Protein AF-A0A935UMM4-F1 (afdb_monomer_lite)

Sequence (544 aa):
MARFPHDPVDPAAQAVLDNVRIVLSHTTEPRNVGATARAIKTMGLSRLVLISPHDPYGERARALAHGAEDVLEGAQVVLDHRAAVRDCLVVAGTTARPRELRKGALMAPHELASLLIEHAAEGPVALMFGTERTGLTNDEVYACRYVCSIDTAPEQPSLNLSQAVMVMSYELRRAWRAACAAPRREPSRRPEMRVNHPHRSTKLPTQDELDVMYEHLGAAMAAVGLEPPEREKFLTLHAPPAHARGDRELGAADLPPVREQGPARDGRRALPERRTMSLRRLALLAVLAGAVALTVFALLRDRGPAGPAAGRPATAAGDTASTPAGVAGAHILIAHRDGRPALPGVTRTREEAQELAVRLATEILDNRASFAELARRYSDDARTAALGGEFGLVRPGQLPLPLEMGLTQLEVGDIHPCVESPAGFHVLMRVPVRRAVARHVMITWKGAGGDFGTISRSREQARALADEIAAKARVPGADFCELAARFSDDEQSRFGCGLIGLVRPGDLEASFEDALFSLPPGGISGVVETKYGFHIVKRDPEQP

Structure (mmCIF, N/CA/C/O backbone):
data_AF-A0A935UMM4-F1
#
_entry.id   AF-A0A935UMM4-F1
#
loop_
_atom_site.group_PDB
_atom_site.id
_atom_site.type_symbol
_atom_site.label_atom_id
_atom_site.label_alt_id
_atom_site.label_comp_id
_atom_site.label_asym_id
_atom_site.label_entity_id
_atom_site.label_seq_id
_atom_site.pdbx_PDB_ins_code
_atom_site.Cartn_x
_atom_site.Cartn_y
_atom_site.Cartn_z
_atom_site.occupancy
_atom_site.B_iso_or_equiv
_atom_site.auth_seq_id
_atom_site.auth_comp_id
_atom_site.auth_asym_id
_atom_site.auth_atom_id
_atom_site.pdbx_PDB_model_num
ATOM 1 N N . MET A 1 1 ? 37.080 -7.717 -10.962 1.00 41.00 1 MET A N 1
ATOM 2 C CA . MET A 1 1 ? 37.050 -7.526 -9.494 1.00 41.00 1 MET A CA 1
ATOM 3 C C . MET A 1 1 ? 37.374 -8.855 -8.835 1.00 41.00 1 MET A C 1
ATOM 5 O O . MET A 1 1 ? 36.752 -9.848 -9.193 1.00 41.00 1 MET A O 1
ATOM 9 N N . ALA A 1 2 ? 38.382 -8.891 -7.962 1.00 33.12 2 ALA A N 1
ATOM 10 C CA . ALA A 1 2 ? 38.817 -10.109 -7.282 1.00 33.12 2 ALA A CA 1
ATOM 11 C C . ALA A 1 2 ? 37.729 -10.607 -6.315 1.00 33.12 2 ALA A C 1
ATOM 13 O O . ALA A 1 2 ? 37.226 -9.830 -5.504 1.00 33.12 2 ALA A O 1
ATOM 14 N N . ARG A 1 3 ? 37.354 -11.889 -6.415 1.00 35.28 3 ARG A N 1
ATOM 15 C CA . ARG A 1 3 ? 36.521 -12.561 -5.411 1.00 35.28 3 ARG A CA 1
ATOM 16 C C . ARG A 1 3 ? 37.419 -12.882 -4.220 1.00 35.28 3 ARG A C 1
ATOM 18 O O . ARG A 1 3 ? 38.262 -13.769 -4.320 1.00 35.28 3 ARG A O 1
ATOM 25 N N . PHE A 1 4 ? 37.276 -12.141 -3.128 1.00 38.19 4 PHE A N 1
ATOM 26 C CA . PHE A 1 4 ? 37.861 -12.554 -1.856 1.00 38.19 4 PHE A CA 1
ATOM 27 C C . PHE A 1 4 ? 37.054 -13.744 -1.315 1.00 38.19 4 PHE A C 1
ATOM 29 O O . PHE A 1 4 ? 35.828 -13.737 -1.451 1.00 38.19 4 PHE A O 1
ATOM 36 N N . PRO A 1 5 ? 37.700 -14.774 -0.744 1.00 40.53 5 PRO A N 1
ATOM 37 C CA . PRO A 1 5 ? 36.982 -15.856 -0.085 1.00 40.53 5 PRO A CA 1
ATOM 38 C C . PRO A 1 5 ? 36.147 -15.263 1.056 1.00 40.53 5 PRO A C 1
ATOM 40 O O . PRO A 1 5 ? 36.667 -14.556 1.918 1.00 40.53 5 PRO A O 1
ATOM 43 N N . HIS A 1 6 ? 34.837 -15.490 1.011 1.00 53.12 6 HIS A N 1
ATOM 44 C CA . HIS A 1 6 ? 33.949 -15.150 2.112 1.00 53.12 6 HIS A CA 1
ATOM 45 C C . HIS A 1 6 ? 33.999 -16.298 3.117 1.00 53.12 6 HIS A C 1
ATOM 47 O O . HIS A 1 6 ? 33.631 -17.421 2.774 1.00 53.12 6 HIS A O 1
ATOM 53 N N . ASP A 1 7 ? 34.449 -16.018 4.339 1.00 52.53 7 ASP A N 1
ATOM 54 C CA . ASP A 1 7 ? 34.238 -16.932 5.458 1.00 52.53 7 ASP A CA 1
ATOM 55 C C . ASP A 1 7 ? 32.729 -17.185 5.626 1.00 52.53 7 ASP A C 1
ATOM 57 O O . ASP A 1 7 ? 31.928 -16.262 5.408 1.00 52.53 7 ASP A O 1
ATOM 61 N N . PRO A 1 8 ? 32.310 -18.411 5.985 1.00 57.41 8 PRO A N 1
ATOM 62 C CA . PRO A 1 8 ? 30.906 -18.702 6.232 1.00 57.41 8 PRO A CA 1
ATOM 63 C C . PRO A 1 8 ? 30.389 -17.791 7.350 1.00 57.41 8 PRO A C 1
ATOM 65 O O . PRO A 1 8 ? 30.895 -17.799 8.472 1.00 57.41 8 PRO A O 1
ATOM 68 N N . VAL A 1 9 ? 29.394 -16.968 7.020 1.00 64.38 9 VAL A N 1
ATOM 69 C CA . VAL A 1 9 ? 28.747 -16.061 7.971 1.00 64.38 9 VAL A CA 1
ATOM 70 C C . VAL A 1 9 ? 27.887 -16.888 8.926 1.00 64.38 9 VAL A C 1
ATOM 72 O O . VAL A 1 9 ? 27.120 -17.739 8.479 1.00 64.38 9 VAL A O 1
ATOM 75 N N . ASP A 1 10 ? 28.000 -16.628 10.232 1.00 76.38 10 ASP A N 1
ATOM 76 C CA . ASP A 1 10 ? 27.112 -17.197 11.254 1.00 76.38 10 ASP A CA 1
ATOM 77 C C . ASP A 1 10 ? 25.638 -16.922 10.875 1.00 76.38 10 ASP A C 1
ATOM 79 O O . ASP A 1 10 ? 25.267 -15.750 10.731 1.00 76.38 10 ASP A O 1
ATOM 83 N N . PRO A 1 11 ? 24.782 -17.952 10.721 1.00 76.38 11 PRO A N 1
ATOM 84 C CA . PRO A 1 11 ? 23.369 -17.774 10.390 1.00 76.38 11 PRO A CA 1
ATOM 85 C C . PRO A 1 11 ? 22.631 -16.813 11.331 1.00 76.38 11 PRO A C 1
ATOM 87 O O . PRO A 1 11 ? 21.775 -16.053 10.882 1.00 76.38 11 PRO A O 1
ATOM 90 N N . ALA A 1 12 ? 22.989 -16.787 12.621 1.00 75.44 12 ALA A N 1
ATOM 91 C CA . ALA A 1 12 ? 22.393 -15.862 13.584 1.00 75.44 12 ALA A CA 1
ATOM 92 C C . ALA A 1 12 ? 22.821 -14.407 13.334 1.00 75.44 12 ALA A C 1
ATOM 94 O O . ALA A 1 12 ? 22.035 -13.485 13.536 1.00 75.44 12 ALA A O 1
ATOM 95 N N . ALA A 1 13 ? 24.050 -14.192 12.857 1.00 79.94 13 ALA A N 1
ATOM 96 C CA . ALA A 1 13 ? 24.509 -12.871 12.448 1.00 79.94 13 ALA A CA 1
ATOM 97 C C . ALA A 1 13 ? 23.817 -12.425 11.153 1.00 79.94 13 ALA A C 1
ATOM 99 O O . ALA A 1 13 ? 23.404 -11.272 11.053 1.00 79.94 13 ALA A O 1
ATOM 100 N N . GLN A 1 14 ? 23.644 -13.324 10.180 1.00 86.50 14 GLN A N 1
ATOM 101 C CA . GLN A 1 14 ? 22.957 -13.011 8.923 1.00 86.50 14 GLN A CA 1
ATOM 102 C C . GLN A 1 14 ? 21.474 -12.659 9.138 1.00 86.50 14 GLN A C 1
ATOM 104 O O . GLN A 1 14 ? 20.981 -11.739 8.487 1.00 86.50 14 GLN A O 1
ATOM 109 N N . ALA A 1 15 ? 20.809 -13.284 10.118 1.00 88.38 15 ALA A N 1
ATOM 110 C CA . ALA A 1 15 ? 19.420 -12.980 10.476 1.00 88.38 15 ALA A CA 1
ATOM 111 C C . ALA A 1 15 ? 19.181 -11.492 10.812 1.00 88.38 15 ALA A C 1
ATOM 113 O O . ALA A 1 15 ? 18.094 -10.973 10.573 1.00 88.38 15 ALA A O 1
ATOM 114 N N . VAL A 1 16 ? 20.203 -10.780 11.309 1.00 93.88 16 VAL A N 1
ATOM 115 C CA . VAL A 1 16 ? 20.127 -9.328 11.551 1.00 93.88 16 VAL A CA 1
ATOM 116 C C . VAL A 1 16 ? 19.966 -8.559 10.237 1.00 93.88 16 VAL A C 1
ATOM 118 O O . VAL A 1 16 ? 19.141 -7.657 10.153 1.00 93.88 16 VAL A O 1
ATOM 121 N N . LEU A 1 17 ? 20.714 -8.915 9.188 1.00 94.69 17 LEU A N 1
ATOM 122 C CA . LEU A 1 17 ? 20.570 -8.280 7.873 1.00 94.69 17 LEU A CA 1
ATOM 123 C C . LEU A 1 17 ? 19.249 -8.662 7.197 1.00 94.69 17 LEU A C 1
ATOM 125 O O . LEU A 1 17 ? 18.670 -7.834 6.498 1.00 94.69 17 LEU A O 1
ATOM 129 N N . ASP A 1 18 ? 18.738 -9.870 7.442 1.00 94.62 18 ASP A N 1
ATOM 130 C CA . ASP A 1 18 ? 17.443 -10.316 6.909 1.00 94.62 18 ASP A CA 1
ATOM 131 C C . ASP A 1 18 ? 16.246 -9.575 7.531 1.00 94.62 18 ASP A C 1
ATOM 133 O O . ASP A 1 18 ? 15.163 -9.551 6.940 1.00 94.62 18 ASP A O 1
ATOM 137 N N . ASN A 1 19 ? 16.442 -8.931 8.687 1.00 96.81 19 ASN A N 1
ATOM 138 C CA . ASN A 1 19 ? 15.474 -8.025 9.307 1.00 96.81 19 ASN A CA 1
ATOM 139 C C . ASN A 1 19 ? 15.520 -6.600 8.730 1.00 96.81 19 ASN A C 1
ATOM 141 O O . ASN A 1 19 ? 14.634 -5.798 9.030 1.00 96.81 19 ASN A O 1
ATOM 145 N N . VAL A 1 20 ? 16.511 -6.259 7.900 1.00 98.19 20 VAL A N 1
ATOM 146 C CA . VAL A 1 20 ? 16.613 -4.932 7.281 1.00 98.19 20 VAL A CA 1
ATOM 147 C C . VAL A 1 20 ? 15.891 -4.921 5.939 1.00 98.19 20 VAL A C 1
ATOM 149 O O . VAL A 1 20 ? 16.315 -5.549 4.970 1.00 98.19 20 VAL A O 1
ATOM 152 N N . ARG A 1 21 ? 14.807 -4.153 5.872 1.00 98.31 21 ARG A N 1
ATOM 153 C CA . ARG A 1 21 ? 13.970 -3.973 4.687 1.00 98.31 21 ARG A CA 1
ATOM 154 C C . ARG A 1 21 ? 14.369 -2.713 3.926 1.00 98.31 21 ARG A C 1
ATOM 156 O O . ARG A 1 21 ? 14.311 -1.610 4.466 1.00 98.31 21 ARG A O 1
ATOM 163 N N . ILE A 1 22 ? 14.717 -2.870 2.654 1.00 98.62 22 ILE A N 1
ATOM 164 C CA . ILE A 1 22 ? 14.913 -1.751 1.731 1.00 98.62 22 ILE A CA 1
ATOM 165 C C . ILE A 1 22 ? 13.590 -1.484 1.019 1.00 98.62 22 ILE A C 1
ATOM 167 O O . ILE A 1 22 ? 13.048 -2.377 0.370 1.00 98.62 22 ILE A O 1
ATOM 171 N N . VAL A 1 23 ? 13.063 -0.268 1.162 1.00 98.56 23 VAL A N 1
ATOM 172 C CA . VAL A 1 23 ? 11.763 0.129 0.608 1.00 98.56 23 VAL A CA 1
ATOM 173 C C . VAL A 1 23 ? 11.971 1.187 -0.469 1.00 98.56 23 VAL A C 1
ATOM 175 O O . VAL A 1 23 ? 12.531 2.244 -0.183 1.00 98.56 23 VAL A O 1
ATOM 178 N N . LEU A 1 24 ? 11.513 0.931 -1.694 1.00 97.81 24 LEU A N 1
ATOM 179 C CA . LEU A 1 24 ? 11.525 1.919 -2.774 1.00 97.81 24 LEU A CA 1
ATOM 180 C C . LEU A 1 24 ? 10.114 2.425 -3.045 1.00 97.81 24 LEU A C 1
ATOM 182 O O . LEU A 1 24 ? 9.205 1.634 -3.294 1.00 97.81 24 LEU A O 1
ATOM 186 N N . SER A 1 25 ? 9.945 3.741 -3.017 1.00 94.12 25 SER A N 1
ATOM 187 C CA . SER A 1 25 ? 8.666 4.397 -3.235 1.00 94.12 25 SER A CA 1
ATOM 188 C C . SER A 1 25 ? 8.508 4.888 -4.672 1.00 94.12 25 SER A C 1
ATOM 190 O O . SER A 1 25 ? 9.362 5.618 -5.176 1.00 94.12 25 SER A O 1
ATOM 192 N N . HIS A 1 26 ? 7.409 4.472 -5.312 1.00 89.00 26 HIS A N 1
ATOM 193 C CA . HIS A 1 26 ? 6.916 4.915 -6.620 1.00 89.00 26 HIS A CA 1
ATOM 194 C C . HIS A 1 26 ? 8.019 5.010 -7.688 1.00 89.00 26 HIS A C 1
ATOM 196 O O . HIS A 1 26 ? 8.142 6.012 -8.396 1.00 89.00 26 HIS A O 1
ATOM 202 N N . THR A 1 27 ? 8.866 3.979 -7.784 1.00 89.31 27 THR A N 1
ATOM 203 C CA . THR A 1 27 ? 10.003 3.972 -8.715 1.00 89.31 27 THR A CA 1
ATOM 204 C C . THR A 1 27 ? 9.523 4.052 -10.153 1.00 89.31 27 THR A C 1
ATOM 206 O O . THR A 1 27 ? 8.726 3.216 -10.577 1.00 89.31 27 THR A O 1
ATOM 209 N N . THR A 1 28 ? 10.034 5.020 -10.910 1.00 85.06 28 THR A N 1
ATOM 210 C CA . THR A 1 28 ? 9.585 5.262 -12.290 1.00 85.06 28 THR A CA 1
ATOM 211 C C . THR A 1 28 ? 10.461 4.591 -13.340 1.00 85.06 28 THR A C 1
ATOM 213 O O . THR A 1 28 ? 10.011 4.365 -14.459 1.00 85.06 28 THR A O 1
ATOM 216 N N . GLU A 1 29 ? 11.712 4.268 -13.004 1.00 90.75 29 GLU A N 1
ATOM 217 C CA . GLU A 1 29 ? 12.665 3.668 -13.934 1.00 90.75 29 GLU A CA 1
ATOM 218 C C . GLU A 1 29 ? 12.995 2.218 -13.522 1.00 90.75 29 GLU A C 1
ATOM 220 O O . GLU A 1 29 ? 13.734 2.007 -12.553 1.00 90.75 29 GLU A O 1
ATOM 225 N N . PRO A 1 30 ? 12.544 1.201 -14.287 1.00 90.38 30 PRO A N 1
ATOM 226 C CA . PRO A 1 30 ? 12.803 -0.214 -13.999 1.00 90.38 30 PRO A CA 1
ATOM 227 C C . PRO A 1 30 ? 14.284 -0.556 -13.792 1.00 90.38 30 PRO A C 1
ATOM 229 O O . PRO A 1 30 ? 14.632 -1.404 -12.967 1.00 90.38 30 PRO A O 1
ATOM 232 N N . ARG A 1 31 ? 15.198 0.138 -14.489 1.00 93.50 31 ARG A N 1
ATOM 233 C CA . ARG A 1 31 ? 16.651 -0.059 -14.319 1.00 93.50 31 ARG A CA 1
ATOM 234 C C . ARG A 1 31 ? 17.122 0.229 -12.896 1.00 93.50 31 ARG A C 1
ATOM 236 O O . ARG A 1 31 ? 18.041 -0.441 -12.430 1.00 93.50 31 ARG A O 1
ATOM 243 N N . ASN A 1 32 ? 16.501 1.184 -12.202 1.00 95.75 32 ASN A N 1
ATOM 244 C CA . ASN A 1 32 ? 16.842 1.489 -10.814 1.00 95.75 32 ASN A CA 1
ATOM 245 C C . ASN A 1 32 ? 16.389 0.378 -9.866 1.00 95.75 32 ASN A C 1
ATOM 247 O O . ASN A 1 32 ? 17.101 0.106 -8.903 1.00 95.75 32 ASN A O 1
ATOM 251 N N . VAL A 1 33 ? 15.268 -0.293 -10.148 1.00 96.00 33 VAL A N 1
ATOM 252 C CA . VAL A 1 33 ? 14.802 -1.451 -9.366 1.00 96.00 33 VAL A CA 1
ATOM 253 C C . VAL A 1 33 ? 15.799 -2.603 -9.499 1.00 96.00 33 VAL A C 1
ATOM 255 O O . VAL A 1 33 ? 16.293 -3.115 -8.496 1.00 96.00 33 VAL A O 1
ATOM 258 N N . GLY A 1 34 ? 16.190 -2.935 -10.733 1.00 96.50 34 GLY A N 1
ATOM 259 C CA . GLY A 1 34 ? 17.206 -3.955 -11.001 1.00 96.50 34 GLY A CA 1
ATOM 260 C C . GLY A 1 34 ? 18.560 -3.640 -10.361 1.00 96.50 34 GLY A C 1
ATOM 261 O O . GLY A 1 34 ? 19.115 -4.445 -9.616 1.00 96.50 34 GLY A O 1
ATOM 262 N N . ALA A 1 35 ? 19.078 -2.431 -10.590 1.00 97.94 35 ALA A N 1
ATOM 263 C CA . ALA A 1 35 ? 20.340 -1.990 -10.000 1.00 97.94 35 ALA A CA 1
ATOM 264 C C . ALA A 1 35 ? 20.287 -1.953 -8.461 1.00 97.94 35 ALA A C 1
ATOM 266 O O . ALA A 1 35 ? 21.286 -2.251 -7.806 1.00 97.94 35 ALA A O 1
ATOM 267 N N . THR A 1 36 ? 19.122 -1.651 -7.881 1.00 98.31 36 THR A N 1
ATOM 268 C CA . THR A 1 36 ? 18.895 -1.731 -6.433 1.00 98.31 36 THR A CA 1
ATOM 269 C C . THR A 1 36 ? 18.972 -3.168 -5.938 1.00 98.31 36 THR A C 1
ATOM 271 O O . THR A 1 36 ? 19.734 -3.419 -5.009 1.00 98.31 36 THR A O 1
ATOM 274 N N . ALA A 1 37 ? 18.266 -4.115 -6.569 1.00 97.81 37 ALA A N 1
ATOM 275 C CA . ALA A 1 37 ? 18.340 -5.534 -6.205 1.00 97.81 37 ALA A CA 1
ATOM 276 C C . ALA A 1 37 ? 19.799 -6.023 -6.177 1.00 97.81 37 ALA A C 1
ATOM 278 O O . ALA A 1 37 ? 20.249 -6.655 -5.217 1.00 97.81 37 ALA A O 1
ATOM 279 N N . ARG A 1 38 ? 20.583 -5.619 -7.183 1.00 97.75 38 ARG A N 1
ATOM 280 C CA . ARG A 1 38 ? 22.020 -5.894 -7.238 1.00 97.75 38 ARG A CA 1
ATOM 281 C C . ARG A 1 38 ? 22.797 -5.250 -6.090 1.00 97.75 38 ARG A C 1
ATOM 283 O O . ARG A 1 38 ? 23.632 -5.920 -5.479 1.00 97.75 38 ARG A O 1
ATOM 290 N N . ALA A 1 39 ? 22.559 -3.972 -5.803 1.00 97.94 39 ALA A N 1
ATOM 291 C CA . ALA A 1 39 ? 23.239 -3.239 -4.736 1.00 97.94 39 ALA A CA 1
ATOM 292 C C . ALA A 1 39 ? 23.011 -3.892 -3.364 1.00 97.94 39 ALA A C 1
ATOM 294 O O . ALA A 1 39 ? 23.975 -4.172 -2.647 1.00 97.94 39 ALA A O 1
ATOM 295 N N . ILE A 1 40 ? 21.756 -4.208 -3.034 1.00 97.31 40 ILE A N 1
ATOM 296 C CA . ILE A 1 40 ? 21.401 -4.790 -1.734 1.00 97.31 40 ILE A CA 1
ATOM 297 C C . ILE A 1 40 ? 21.990 -6.201 -1.597 1.00 97.31 40 ILE A C 1
ATOM 299 O O . ILE A 1 40 ? 22.650 -6.482 -0.594 1.00 97.31 40 ILE A O 1
ATOM 303 N N . LYS A 1 41 ? 21.920 -7.033 -2.650 1.00 97.00 41 LYS A N 1
ATOM 304 C CA . LYS A 1 41 ? 22.522 -8.375 -2.644 1.00 97.00 41 LYS A CA 1
ATOM 305 C C . LYS A 1 41 ? 24.040 -8.327 -2.497 1.00 97.00 41 LYS A C 1
ATOM 307 O O . LYS A 1 41 ? 24.616 -9.105 -1.740 1.00 97.00 41 LYS A O 1
ATOM 312 N N . THR A 1 42 ? 24.697 -7.380 -3.168 1.00 96.56 42 THR A N 1
ATOM 313 C CA . THR A 1 42 ? 26.155 -7.183 -3.065 1.00 96.56 42 THR A CA 1
ATOM 314 C C . THR A 1 42 ? 26.579 -6.855 -1.628 1.00 96.56 42 THR A C 1
ATOM 316 O O . THR A 1 42 ? 27.666 -7.240 -1.201 1.00 96.56 42 THR A O 1
ATOM 319 N N . MET A 1 43 ? 25.718 -6.180 -0.863 1.00 97.38 43 MET A N 1
ATOM 320 C CA . MET A 1 43 ? 25.951 -5.849 0.545 1.00 97.38 43 MET A CA 1
ATOM 321 C C . MET A 1 43 ? 25.435 -6.921 1.523 1.00 97.38 43 MET A C 1
ATOM 323 O O . MET A 1 43 ? 25.587 -6.759 2.731 1.00 97.38 43 MET A O 1
ATOM 327 N N . GLY A 1 44 ? 24.881 -8.036 1.035 1.00 94.94 44 GLY A N 1
ATOM 328 C CA . GLY A 1 44 ? 24.371 -9.136 1.863 1.00 94.94 44 GLY A CA 1
ATOM 329 C C . GLY A 1 44 ? 22.978 -8.904 2.453 1.00 94.94 44 GLY A C 1
ATOM 330 O O . GLY A 1 44 ? 22.618 -9.581 3.413 1.00 94.94 44 GLY A O 1
ATOM 331 N N . LEU A 1 45 ? 22.223 -7.949 1.905 1.00 96.88 45 LEU A N 1
ATOM 332 C CA . LEU A 1 45 ? 20.809 -7.711 2.199 1.00 96.88 45 LEU A CA 1
ATOM 333 C C . LEU A 1 45 ? 19.937 -8.463 1.184 1.00 96.88 45 LEU A C 1
ATOM 335 O O . LEU A 1 45 ? 20.337 -8.659 0.035 1.00 96.88 45 LEU A O 1
ATOM 339 N N . SER A 1 46 ? 18.733 -8.851 1.598 1.00 95.50 46 SER A N 1
ATOM 340 C CA . SER A 1 46 ? 17.848 -9.722 0.810 1.00 95.50 46 SER A CA 1
ATOM 341 C C . SER A 1 46 ? 16.412 -9.198 0.678 1.00 95.50 46 SER A C 1
ATOM 343 O O . SER A 1 46 ? 15.705 -9.576 -0.254 1.00 95.50 46 SER A O 1
ATOM 345 N N . ARG A 1 47 ? 15.961 -8.316 1.581 1.00 97.00 47 ARG A N 1
ATOM 346 C CA . ARG A 1 47 ? 14.567 -7.853 1.647 1.00 97.00 47 ARG A CA 1
ATOM 347 C C . ARG A 1 47 ? 14.354 -6.551 0.879 1.00 97.00 47 ARG A C 1
ATOM 349 O O . ARG A 1 47 ? 14.683 -5.473 1.373 1.00 97.00 47 ARG A O 1
ATOM 356 N N . LEU A 1 48 ? 13.734 -6.663 -0.293 1.00 98.25 48 LEU A N 1
ATOM 357 C CA . LEU A 1 48 ? 13.278 -5.537 -1.106 1.00 98.25 48 LEU A CA 1
ATOM 358 C C . LEU A 1 48 ? 11.751 -5.422 -1.062 1.00 98.25 48 LEU A C 1
ATOM 360 O O . LEU A 1 48 ? 11.045 -6.410 -1.258 1.00 98.25 48 LEU A O 1
ATOM 364 N N . VAL A 1 49 ? 11.245 -4.213 -0.832 1.00 98.06 49 VAL A N 1
ATOM 365 C CA . VAL A 1 49 ? 9.818 -3.885 -0.913 1.00 98.06 49 VAL A CA 1
ATOM 366 C C . VAL A 1 49 ? 9.629 -2.686 -1.829 1.00 98.06 49 VAL A C 1
ATOM 368 O O . VAL A 1 49 ? 10.379 -1.714 -1.760 1.00 98.06 49 VAL A O 1
ATOM 371 N N . LEU A 1 50 ? 8.631 -2.758 -2.702 1.00 92.50 50 LEU A N 1
ATOM 372 C CA . LEU A 1 50 ? 8.354 -1.757 -3.722 1.00 92.50 50 LEU A CA 1
ATOM 373 C C . LEU A 1 50 ? 6.943 -1.206 -3.512 1.00 92.50 50 LEU A C 1
ATOM 375 O O . LEU A 1 50 ? 5.973 -1.959 -3.574 1.00 92.50 50 LEU A O 1
ATOM 379 N N . ILE A 1 51 ? 6.823 0.097 -3.275 1.00 90.44 51 ILE A N 1
ATOM 380 C CA . ILE A 1 51 ? 5.532 0.782 -3.175 1.00 90.44 51 ILE A CA 1
ATOM 381 C C . ILE A 1 51 ? 5.168 1.279 -4.571 1.00 90.44 51 ILE A C 1
ATOM 383 O O . ILE A 1 51 ? 5.857 2.146 -5.104 1.00 90.44 51 ILE A O 1
ATOM 387 N N . SER A 1 52 ? 4.112 0.720 -5.160 1.00 82.88 52 SER A N 1
ATOM 388 C CA . SER A 1 52 ? 3.559 1.129 -6.461 1.00 82.88 52 SER A CA 1
ATOM 389 C C . SER A 1 52 ? 4.620 1.398 -7.558 1.00 82.88 52 SER A C 1
ATOM 391 O O . SER A 1 52 ? 4.643 2.487 -8.137 1.00 82.88 52 SER A O 1
ATOM 393 N N . PRO A 1 53 ? 5.536 0.447 -7.845 1.00 88.44 53 PRO A N 1
ATOM 394 C CA . PRO A 1 53 ? 6.597 0.630 -8.837 1.00 88.44 53 PRO A CA 1
ATOM 395 C C . PRO A 1 53 ? 6.075 0.578 -10.284 1.00 88.44 53 PRO A C 1
ATOM 397 O O . PRO A 1 53 ? 5.137 -0.157 -10.599 1.00 88.44 53 PRO A O 1
ATOM 400 N N . HIS A 1 54 ? 6.748 1.280 -11.198 1.00 82.62 54 HIS A N 1
ATOM 401 C CA . HIS A 1 54 ? 6.573 1.123 -12.644 1.00 82.62 54 HIS A CA 1
ATOM 402 C C . HIS A 1 54 ? 7.418 -0.044 -13.172 1.00 82.62 54 HIS A C 1
ATOM 404 O O . HIS A 1 54 ? 8.627 -0.071 -12.953 1.00 82.62 54 HIS A O 1
ATOM 410 N N . ASP A 1 55 ? 6.767 -1.005 -13.840 1.00 81.88 55 ASP A N 1
ATOM 411 C CA . ASP A 1 55 ? 7.373 -2.172 -14.512 1.00 81.88 55 ASP A CA 1
ATOM 412 C C . ASP A 1 55 ? 8.589 -2.797 -13.774 1.00 81.88 55 ASP A C 1
ATOM 414 O O . ASP A 1 55 ? 9.677 -2.938 -14.341 1.00 81.88 55 ASP A O 1
ATOM 418 N N . PRO A 1 56 ? 8.452 -3.186 -12.488 1.00 84.25 56 PRO A N 1
ATOM 419 C CA . PRO A 1 56 ? 9.591 -3.625 -11.673 1.00 84.25 56 PRO A CA 1
ATOM 420 C C . PRO A 1 56 ? 10.233 -4.933 -12.157 1.00 84.25 56 PRO A C 1
ATOM 422 O O . PRO A 1 56 ? 11.365 -5.224 -11.784 1.00 84.25 56 PRO A O 1
ATOM 425 N N . TYR A 1 57 ? 9.534 -5.720 -12.983 1.00 85.94 57 TYR A N 1
ATOM 426 C CA . TYR A 1 57 ? 9.973 -7.039 -13.456 1.00 85.94 57 TYR A CA 1
ATOM 427 C C . TYR A 1 57 ? 10.258 -7.093 -14.962 1.00 85.94 57 TYR A C 1
ATOM 429 O O . TYR A 1 57 ? 10.521 -8.180 -15.494 1.00 85.94 57 TYR A O 1
ATOM 437 N N . GLY A 1 58 ? 10.208 -5.948 -15.648 1.00 79.44 58 GLY A N 1
ATOM 438 C CA . GLY A 1 58 ? 10.478 -5.850 -17.077 1.00 79.44 58 GLY A CA 1
ATOM 439 C C . GLY A 1 58 ? 11.921 -6.196 -17.442 1.00 79.44 58 GLY A C 1
ATOM 440 O O . GLY A 1 58 ? 12.818 -6.262 -16.594 1.00 79.44 58 GLY A O 1
ATOM 441 N N . GLU A 1 59 ? 12.178 -6.379 -18.739 1.00 84.31 59 GLU A N 1
ATOM 442 C CA . GLU A 1 59 ? 13.503 -6.757 -19.259 1.00 84.31 59 GLU A CA 1
ATOM 443 C C . GLU A 1 59 ? 14.611 -5.805 -18.793 1.00 84.31 59 GLU A C 1
ATOM 445 O O . GLU A 1 59 ? 15.719 -6.230 -18.468 1.00 84.31 59 GLU A O 1
ATOM 450 N N . ARG A 1 60 ? 14.295 -4.509 -18.693 1.00 89.62 60 ARG A N 1
ATOM 451 C CA . ARG A 1 60 ? 15.230 -3.477 -18.234 1.00 89.62 60 ARG A CA 1
ATOM 452 C C . ARG A 1 60 ? 15.610 -3.628 -16.762 1.00 89.62 60 ARG A C 1
ATOM 454 O O . ARG A 1 60 ? 16.760 -3.369 -16.423 1.00 89.62 60 ARG A O 1
ATOM 461 N N . ALA A 1 61 ? 14.687 -4.041 -15.894 1.00 90.88 61 ALA A N 1
ATOM 462 C CA . ALA A 1 61 ? 15.004 -4.317 -14.495 1.00 90.88 61 ALA A CA 1
ATOM 463 C C . ALA A 1 61 ? 15.863 -5.582 -14.381 1.00 90.88 61 ALA A C 1
ATOM 465 O O . ALA A 1 61 ? 16.941 -5.553 -13.784 1.00 90.88 61 ALA A O 1
ATOM 466 N N . ARG A 1 62 ? 15.447 -6.670 -15.043 1.00 89.50 62 ARG A N 1
ATOM 467 C CA . ARG A 1 62 ? 16.176 -7.950 -15.043 1.00 89.50 62 ARG A CA 1
ATOM 468 C C . ARG A 1 62 ? 17.610 -7.799 -15.559 1.00 89.50 62 ARG A C 1
ATOM 470 O O . ARG A 1 62 ? 18.541 -8.299 -14.935 1.00 89.50 62 ARG A O 1
ATOM 477 N N . ALA A 1 63 ? 17.808 -7.036 -16.637 1.00 91.56 63 ALA A N 1
ATOM 478 C CA . ALA A 1 63 ? 19.131 -6.786 -17.212 1.00 91.56 63 ALA A CA 1
ATOM 479 C C . ALA A 1 63 ? 20.109 -6.117 -16.227 1.00 91.56 63 ALA A C 1
ATOM 481 O O . ALA A 1 63 ? 21.311 -6.379 -16.278 1.00 91.56 63 ALA A O 1
ATOM 482 N N . LEU A 1 64 ? 19.611 -5.258 -15.331 1.00 94.44 64 LEU A N 1
ATOM 483 C CA . LEU A 1 64 ? 20.439 -4.531 -14.362 1.00 94.44 64 LEU A CA 1
ATOM 484 C C . LEU A 1 64 ? 20.615 -5.283 -13.033 1.00 94.44 64 LEU A C 1
ATOM 486 O O . LEU A 1 64 ? 21.603 -5.034 -12.337 1.00 94.44 64 LEU A O 1
ATOM 490 N N . ALA A 1 65 ? 19.709 -6.209 -12.701 1.00 91.44 65 ALA A N 1
ATOM 491 C CA . ALA A 1 65 ? 19.804 -7.041 -11.502 1.00 91.44 65 ALA A CA 1
ATOM 492 C C . ALA A 1 65 ? 21.002 -7.998 -11.536 1.00 91.44 65 ALA A C 1
ATOM 494 O O . ALA A 1 65 ? 21.649 -8.171 -10.508 1.00 91.44 65 ALA A O 1
ATOM 495 N N . HIS A 1 66 ? 21.303 -8.568 -12.709 1.00 87.19 66 HIS A N 1
ATOM 496 C CA . HIS A 1 66 ? 22.422 -9.471 -13.011 1.00 87.19 66 HIS A CA 1
ATOM 497 C C . HIS A 1 66 ? 23.061 -10.169 -11.794 1.00 87.19 66 HIS A C 1
ATOM 499 O O . HIS A 1 66 ? 24.004 -9.654 -11.177 1.00 87.19 66 HIS A O 1
ATOM 505 N N . GLY A 1 67 ? 22.572 -11.368 -11.482 1.00 87.69 67 GLY A N 1
ATOM 506 C CA . GLY A 1 67 ? 23.001 -12.167 -10.332 1.00 87.69 67 GLY A CA 1
ATOM 507 C C . GLY A 1 67 ? 22.226 -11.871 -9.044 1.00 87.69 67 GLY A C 1
ATOM 508 O O . GLY A 1 67 ? 22.530 -12.478 -8.014 1.00 87.69 67 GLY A O 1
ATOM 509 N N . ALA A 1 68 ? 21.247 -10.964 -9.091 1.00 94.56 68 ALA A N 1
ATOM 510 C CA . ALA A 1 68 ? 20.313 -10.635 -8.012 1.00 94.56 68 ALA A CA 1
ATOM 511 C C . ALA A 1 68 ? 18.838 -10.813 -8.419 1.00 94.56 68 ALA A C 1
ATOM 513 O O . ALA A 1 68 ? 17.958 -10.125 -7.902 1.00 94.56 68 ALA A O 1
ATOM 514 N N . GLU A 1 69 ? 18.565 -11.713 -9.367 1.00 90.06 69 GLU A N 1
ATOM 515 C CA . GLU A 1 69 ? 17.215 -12.036 -9.840 1.00 90.06 69 GLU A CA 1
ATOM 516 C C . GLU A 1 69 ? 16.337 -12.602 -8.719 1.00 90.06 69 GLU A C 1
ATOM 518 O O . GLU A 1 69 ? 15.171 -12.255 -8.642 1.00 90.06 69 GLU A O 1
ATOM 523 N N . ASP A 1 70 ? 16.904 -13.379 -7.798 1.00 89.88 70 ASP A N 1
ATOM 524 C CA . ASP A 1 70 ? 16.235 -13.877 -6.589 1.00 89.88 70 ASP A CA 1
ATOM 525 C C . ASP A 1 70 ? 15.702 -12.754 -5.688 1.00 89.88 70 ASP A C 1
ATOM 527 O O . ASP A 1 70 ? 14.590 -12.837 -5.174 1.00 89.88 70 ASP A O 1
ATOM 531 N N . VAL A 1 71 ? 16.482 -11.686 -5.515 1.00 94.19 71 VAL A N 1
ATOM 532 C CA . VAL A 1 71 ? 16.076 -10.510 -4.737 1.00 94.19 71 VAL A CA 1
ATOM 533 C C . VAL A 1 71 ? 15.040 -9.687 -5.494 1.00 94.19 71 VAL A C 1
ATOM 535 O O . VAL A 1 71 ? 14.100 -9.179 -4.886 1.00 94.19 71 VAL A O 1
ATOM 538 N N . LEU A 1 72 ? 15.206 -9.550 -6.812 1.00 91.12 72 LEU A N 1
ATOM 539 C CA . LEU A 1 72 ? 14.246 -8.846 -7.653 1.00 91.12 72 LEU A CA 1
ATOM 540 C C . LEU A 1 72 ? 12.897 -9.573 -7.659 1.00 91.12 72 LEU A C 1
ATOM 542 O O . LEU A 1 72 ? 11.890 -8.966 -7.331 1.00 91.12 72 LEU A O 1
ATOM 546 N N . GLU A 1 73 ? 12.876 -10.862 -7.991 1.00 87.69 73 GLU A N 1
ATOM 547 C CA . GLU A 1 73 ? 11.669 -11.692 -8.090 1.00 87.69 73 GLU A CA 1
ATOM 548 C C . GLU A 1 73 ? 11.032 -11.956 -6.718 1.00 87.69 73 GLU A C 1
ATOM 550 O O . GLU A 1 73 ? 9.812 -12.055 -6.620 1.00 87.69 73 GLU A O 1
ATOM 555 N N . GLY A 1 74 ? 11.834 -11.993 -5.650 1.00 86.81 74 GLY A N 1
ATOM 556 C CA . GLY A 1 74 ? 11.359 -12.054 -4.268 1.00 86.81 74 GLY A CA 1
ATOM 557 C C . GLY A 1 74 ? 10.903 -10.711 -3.687 1.00 86.81 74 GLY A C 1
ATOM 558 O O . GLY A 1 74 ? 10.469 -10.674 -2.532 1.00 86.81 74 GLY A O 1
ATOM 559 N N . ALA A 1 75 ? 11.011 -9.606 -4.436 1.00 91.62 75 ALA A N 1
ATOM 560 C CA . ALA A 1 75 ? 10.609 -8.291 -3.954 1.00 91.62 75 ALA A CA 1
ATOM 561 C C . ALA A 1 75 ? 9.093 -8.228 -3.736 1.00 91.62 75 ALA A C 1
ATOM 563 O O . ALA A 1 75 ? 8.308 -8.541 -4.632 1.00 91.62 75 ALA A O 1
ATOM 564 N N . GLN A 1 76 ? 8.675 -7.765 -2.558 1.00 90.75 76 GLN A N 1
ATOM 565 C CA . GLN A 1 76 ? 7.259 -7.607 -2.245 1.00 90.75 76 GLN A CA 1
ATOM 566 C C . GLN A 1 76 ? 6.742 -6.289 -2.824 1.00 90.75 76 GLN A C 1
ATOM 568 O O . GLN A 1 76 ? 7.232 -5.217 -2.470 1.00 90.75 76 GLN A O 1
ATOM 573 N N . VAL A 1 77 ? 5.717 -6.356 -3.670 1.00 86.69 77 VAL A N 1
ATOM 574 C CA . VAL A 1 77 ? 5.036 -5.163 -4.186 1.00 86.69 77 VAL A CA 1
ATOM 575 C C . VAL A 1 77 ? 3.836 -4.842 -3.303 1.00 86.69 77 VAL A C 1
ATOM 577 O O . VAL A 1 77 ? 2.988 -5.696 -3.049 1.00 86.69 77 VAL A O 1
ATOM 580 N N . VAL A 1 78 ? 3.767 -3.604 -2.826 1.00 76.88 78 VAL A N 1
ATOM 581 C CA . VAL A 1 78 ? 2.682 -3.088 -1.987 1.00 76.88 78 VAL A CA 1
ATOM 582 C C . VAL A 1 78 ? 2.164 -1.767 -2.544 1.00 76.88 78 VAL A C 1
ATOM 584 O O . VAL A 1 78 ? 2.794 -1.142 -3.393 1.00 76.88 78 VAL A O 1
ATOM 587 N N . LEU A 1 79 ? 0.990 -1.345 -2.081 1.00 70.44 79 LEU A N 1
ATOM 588 C CA . LEU A 1 79 ? 0.320 -0.154 -2.609 1.00 70.44 79 LEU A CA 1
ATOM 589 C C . LEU A 1 79 ? 0.759 1.134 -1.915 1.00 70.44 79 LEU A C 1
ATOM 591 O O . LEU A 1 79 ? 0.859 2.174 -2.559 1.00 70.44 79 LEU A O 1
ATOM 595 N N . ASP A 1 80 ? 1.016 1.066 -0.609 1.00 74.94 80 ASP A N 1
ATOM 596 C CA . ASP A 1 80 ? 1.295 2.232 0.221 1.00 74.94 80 ASP A CA 1
ATOM 597 C C . ASP A 1 80 ? 2.408 1.965 1.243 1.00 74.94 80 ASP A C 1
ATOM 599 O O . ASP A 1 80 ? 2.826 0.827 1.493 1.00 74.94 80 ASP A O 1
ATOM 603 N N . HIS A 1 81 ? 2.891 3.051 1.846 1.00 84.50 81 HIS A N 1
ATOM 604 C CA . HIS A 1 81 ? 3.949 2.999 2.844 1.00 84.50 81 HIS A CA 1
ATOM 605 C C . HIS A 1 81 ? 3.528 2.258 4.114 1.00 84.50 81 HIS A C 1
ATOM 607 O O . HIS A 1 81 ? 4.367 1.578 4.695 1.00 84.50 81 HIS A O 1
ATOM 613 N N . ARG A 1 82 ? 2.250 2.314 4.527 1.00 83.69 82 ARG A N 1
ATOM 614 C CA . ARG A 1 82 ? 1.771 1.616 5.733 1.00 83.69 82 ARG A CA 1
ATOM 615 C C . ARG A 1 82 ? 1.930 0.106 5.573 1.00 83.69 82 ARG A C 1
ATOM 617 O O . ARG A 1 82 ? 2.492 -0.547 6.448 1.00 83.69 82 ARG A O 1
ATOM 624 N N . ALA A 1 83 ? 1.519 -0.447 4.434 1.00 79.81 83 ALA A N 1
ATOM 625 C CA . ALA A 1 83 ? 1.718 -1.856 4.112 1.00 79.81 83 ALA A CA 1
ATOM 626 C C . ALA A 1 83 ? 3.207 -2.232 4.039 1.00 79.81 83 ALA A C 1
ATOM 628 O O . ALA A 1 83 ? 3.574 -3.333 4.450 1.00 79.81 83 ALA A O 1
ATOM 629 N N . ALA A 1 84 ? 4.062 -1.319 3.564 1.00 90.06 84 ALA A N 1
ATOM 630 C CA . ALA A 1 84 ? 5.498 -1.555 3.438 1.00 90.06 84 ALA A CA 1
ATOM 631 C C . ALA A 1 84 ? 6.235 -1.666 4.780 1.00 90.06 84 ALA A C 1
ATOM 633 O O . ALA A 1 84 ? 7.293 -2.296 4.825 1.00 90.06 84 ALA A O 1
ATOM 634 N N . VAL A 1 85 ? 5.729 -1.048 5.857 1.00 94.50 85 VAL A N 1
ATOM 635 C CA . VAL A 1 85 ? 6.496 -0.878 7.108 1.00 94.50 85 VAL A CA 1
ATOM 636 C C . VAL A 1 85 ? 5.749 -1.237 8.398 1.00 94.50 85 VAL A C 1
ATOM 638 O O . VAL A 1 85 ? 6.331 -1.101 9.469 1.00 94.50 85 VAL A O 1
ATOM 641 N N . ARG A 1 86 ? 4.490 -1.696 8.334 1.00 90.44 86 ARG A N 1
ATOM 642 C CA . ARG A 1 86 ? 3.627 -1.930 9.516 1.00 90.44 86 ARG A CA 1
ATOM 643 C C . ARG A 1 86 ? 4.280 -2.729 10.653 1.00 90.44 86 ARG A C 1
ATOM 645 O O . ARG A 1 86 ? 4.103 -2.406 11.818 1.00 90.44 86 ARG A O 1
ATOM 652 N N . ASP A 1 87 ? 5.048 -3.760 10.323 1.00 92.25 87 ASP A N 1
ATOM 653 C CA . ASP A 1 87 ? 5.684 -4.681 11.270 1.00 92.25 87 ASP A CA 1
ATOM 654 C C . ASP A 1 87 ? 7.091 -4.235 11.697 1.00 92.25 87 ASP A C 1
ATOM 656 O O . ASP A 1 87 ? 7.734 -4.900 12.510 1.00 92.25 87 ASP A O 1
ATOM 660 N N . CYS A 1 88 ? 7.587 -3.119 11.157 1.00 94.56 88 CYS A N 1
ATOM 661 C CA . CYS A 1 88 ? 8.909 -2.605 11.477 1.00 94.56 88 CYS A CA 1
ATOM 662 C C . CYS A 1 88 ? 8.920 -1.886 12.830 1.00 94.56 88 CYS A C 1
ATOM 664 O O . CYS A 1 88 ? 8.034 -1.094 13.137 1.00 94.56 88 CYS A O 1
ATOM 666 N N . LEU A 1 89 ? 9.972 -2.126 13.612 1.00 92.44 89 LEU A N 1
ATOM 667 C CA . LEU A 1 89 ? 10.254 -1.451 14.883 1.00 92.44 89 LEU A CA 1
ATOM 668 C C . LEU A 1 89 ? 10.768 -0.024 14.667 1.00 92.44 89 LEU A C 1
ATOM 670 O O . LEU A 1 89 ? 10.524 0.875 15.470 1.00 92.44 89 LEU A O 1
ATOM 674 N N . VAL A 1 90 ? 11.520 0.179 13.582 1.00 91.75 90 VAL A N 1
ATOM 675 C CA . VAL A 1 90 ? 12.060 1.479 13.183 1.00 91.75 90 VAL A CA 1
ATOM 676 C C . VAL A 1 90 ? 11.889 1.645 11.684 1.00 91.75 90 VAL A C 1
ATOM 678 O O . VAL A 1 90 ? 12.288 0.780 10.904 1.00 91.75 90 VAL A O 1
ATOM 681 N N . VAL A 1 91 ? 11.334 2.788 11.293 1.00 93.62 91 VAL A N 1
ATOM 682 C CA . VAL A 1 91 ? 11.232 3.230 9.904 1.00 93.62 91 VAL A CA 1
ATOM 683 C C . VAL A 1 91 ? 12.094 4.470 9.743 1.00 93.62 91 VAL A C 1
ATOM 685 O O . VAL A 1 91 ? 11.953 5.431 10.502 1.00 93.62 91 VAL A O 1
ATOM 688 N N . ALA A 1 92 ? 12.997 4.450 8.774 1.00 93.62 92 ALA A N 1
ATOM 689 C CA . ALA A 1 92 ? 13.840 5.582 8.435 1.00 93.62 92 ALA A CA 1
ATOM 690 C C . ALA A 1 92 ? 13.733 5.921 6.951 1.00 93.62 92 ALA A C 1
ATOM 692 O O . ALA A 1 92 ? 13.471 5.044 6.133 1.00 93.62 92 ALA A O 1
ATOM 693 N N . GLY A 1 93 ? 13.958 7.185 6.602 1.00 92.69 93 GLY A N 1
ATOM 694 C CA . GLY A 1 93 ? 13.865 7.673 5.227 1.00 92.69 93 GLY A CA 1
ATOM 695 C C . GLY A 1 93 ? 15.125 8.400 4.776 1.00 92.69 93 GLY A C 1
ATOM 696 O O . GLY A 1 93 ? 15.859 8.961 5.589 1.00 92.69 93 GLY A O 1
ATOM 697 N N . THR A 1 94 ? 15.369 8.433 3.470 1.00 90.69 94 THR A N 1
ATOM 698 C CA . THR A 1 94 ? 16.424 9.269 2.876 1.00 90.69 94 THR A CA 1
ATOM 699 C C . THR A 1 94 ? 15.841 10.526 2.235 1.00 90.69 94 THR A C 1
ATOM 701 O O . THR A 1 94 ? 14.832 10.444 1.536 1.00 90.69 94 THR A O 1
ATOM 704 N N . THR A 1 95 ? 16.500 11.674 2.395 1.00 83.12 95 THR A N 1
ATOM 705 C CA . THR A 1 95 ? 16.130 12.922 1.709 1.00 83.12 95 THR A CA 1
ATOM 706 C C . THR A 1 95 ? 17.357 13.682 1.218 1.00 83.12 95 THR A C 1
ATOM 708 O O . THR A 1 95 ? 18.385 13.710 1.886 1.00 83.12 95 THR A O 1
ATOM 711 N N . ALA A 1 96 ? 17.225 14.357 0.075 1.00 71.44 96 ALA A N 1
ATOM 712 C CA . ALA A 1 96 ? 18.187 15.358 -0.396 1.00 71.44 96 ALA A CA 1
ATOM 713 C C . ALA A 1 96 ? 17.807 16.792 0.036 1.00 71.44 96 ALA A C 1
ATOM 715 O O . ALA A 1 96 ? 18.519 17.748 -0.268 1.00 71.44 96 ALA A O 1
ATOM 716 N N . ARG A 1 97 ? 16.665 16.976 0.724 1.00 67.31 97 ARG A N 1
ATOM 717 C CA . ARG A 1 97 ? 16.119 18.288 1.121 1.00 67.31 97 ARG A CA 1
ATOM 718 C C . ARG A 1 97 ? 16.048 18.429 2.645 1.00 67.31 97 ARG A C 1
ATOM 720 O O . ARG A 1 97 ? 14.964 18.407 3.223 1.00 67.31 97 ARG A O 1
ATOM 727 N N . PRO A 1 98 ? 17.185 18.636 3.329 1.00 61.28 98 PRO A N 1
ATOM 728 C CA . PRO A 1 98 ? 17.212 18.717 4.789 1.00 61.28 98 PRO A CA 1
ATOM 729 C C . PRO A 1 98 ? 16.522 19.970 5.357 1.00 61.28 98 PRO A C 1
ATOM 731 O O . PRO A 1 98 ? 16.210 20.022 6.542 1.00 61.28 98 PRO A O 1
ATOM 734 N N . ARG A 1 99 ? 16.301 20.999 4.526 1.00 52.38 99 ARG A N 1
ATOM 735 C CA . ARG A 1 99 ? 15.848 22.337 4.950 1.00 52.38 99 ARG A CA 1
ATOM 736 C C . ARG A 1 99 ? 14.359 22.420 5.301 1.00 52.38 99 ARG A C 1
ATOM 738 O O . ARG A 1 99 ? 13.970 23.358 5.986 1.00 52.38 99 ARG A O 1
ATOM 745 N N . GLU A 1 100 ? 13.552 21.466 4.842 1.00 54.91 100 GLU A N 1
ATOM 746 C CA . GLU A 1 100 ? 12.102 21.412 5.096 1.00 54.91 100 GLU A CA 1
ATOM 747 C C . GLU A 1 100 ? 11.765 20.646 6.394 1.00 54.91 100 GLU A C 1
ATOM 749 O O . GLU A 1 100 ? 10.618 20.629 6.832 1.00 54.91 100 GLU A O 1
ATOM 754 N N . LEU A 1 101 ? 12.769 20.053 7.053 1.00 56.75 101 LEU A N 1
ATOM 755 C CA . LEU A 1 101 ? 12.609 19.252 8.267 1.00 56.75 101 LEU A CA 1
ATOM 756 C C . LEU A 1 101 ? 12.920 20.062 9.536 1.00 56.75 101 LEU A C 1
ATOM 758 O O . LEU A 1 101 ? 13.769 20.957 9.546 1.00 56.75 101 LEU A O 1
ATOM 762 N N . ARG A 1 102 ? 12.251 19.733 10.652 1.00 52.84 102 ARG A N 1
ATOM 763 C CA . ARG A 1 102 ? 12.536 20.340 11.966 1.00 52.84 102 ARG A CA 1
ATOM 764 C C . ARG A 1 102 ? 13.996 20.100 12.378 1.00 52.84 102 ARG A C 1
ATOM 766 O O . ARG A 1 102 ? 14.555 19.028 12.146 1.00 52.84 102 ARG A O 1
ATOM 773 N N . LYS A 1 103 ? 14.607 21.092 13.041 1.00 42.09 103 LYS A N 1
ATOM 774 C CA . LYS A 1 103 ? 15.974 20.999 13.590 1.00 42.09 103 LYS A CA 1
ATOM 775 C C . LYS A 1 103 ? 16.098 19.772 14.509 1.00 42.09 103 LYS A C 1
ATOM 777 O O . LYS A 1 103 ? 15.447 19.736 15.547 1.00 42.09 103 LYS A O 1
ATOM 782 N N . GLY A 1 104 ? 16.955 18.816 14.139 1.00 51.62 104 GLY A N 1
ATOM 783 C CA . GLY A 1 104 ? 17.297 17.632 14.945 1.00 51.62 104 GLY A CA 1
ATOM 784 C C . GLY A 1 104 ? 16.851 16.277 14.379 1.00 51.62 104 GLY A C 1
ATOM 785 O O . GLY A 1 104 ? 17.199 15.258 14.962 1.00 51.62 104 GLY A O 1
ATOM 786 N N . ALA A 1 105 ? 16.098 16.242 13.270 1.00 58.16 105 ALA A N 1
ATOM 787 C CA . ALA A 1 105 ? 15.597 14.994 12.669 1.00 58.16 105 ALA A CA 1
ATOM 788 C C . ALA A 1 105 ? 16.569 14.328 11.672 1.00 58.16 105 ALA A C 1
ATOM 790 O O . ALA A 1 105 ? 16.281 13.240 11.175 1.00 58.16 105 ALA A O 1
ATOM 791 N N . LEU A 1 106 ? 17.690 14.990 11.362 1.00 75.31 106 LEU A N 1
ATOM 792 C CA . LEU A 1 106 ? 18.693 14.529 10.405 1.00 75.31 106 LEU A CA 1
ATOM 793 C C . LEU A 1 106 ? 19.818 13.768 11.094 1.00 75.31 106 LEU A C 1
ATOM 795 O O . LEU A 1 106 ? 20.497 14.321 11.956 1.00 75.31 106 LEU A O 1
ATOM 799 N N . MET A 1 107 ? 20.029 12.532 10.657 1.00 83.31 107 MET A N 1
ATOM 800 C CA . MET A 1 107 ? 21.161 11.696 11.052 1.00 83.31 107 MET A CA 1
ATOM 801 C C . MET A 1 107 ? 22.158 11.564 9.903 1.00 83.31 107 MET A C 1
ATOM 803 O O . MET A 1 107 ? 21.763 11.529 8.731 1.00 83.31 107 MET A O 1
ATOM 807 N N . ALA A 1 108 ? 23.443 11.436 10.232 1.00 89.19 108 ALA A N 1
ATOM 808 C CA . ALA A 1 108 ? 24.434 11.051 9.239 1.00 89.19 108 ALA A CA 1
ATOM 809 C C . ALA A 1 108 ? 24.223 9.578 8.820 1.00 89.19 108 ALA A C 1
ATOM 811 O O . ALA A 1 108 ? 23.786 8.761 9.641 1.00 89.19 108 ALA A O 1
ATOM 812 N N . PRO A 1 109 ? 24.573 9.186 7.577 1.00 93.56 109 PRO A N 1
ATOM 813 C CA . PRO A 1 109 ? 24.366 7.821 7.079 1.00 93.56 109 PRO A CA 1
ATOM 814 C C . PRO A 1 109 ? 24.913 6.715 7.997 1.00 93.56 109 PRO A C 1
ATOM 816 O O . PRO A 1 109 ? 24.246 5.707 8.224 1.00 93.56 109 PRO A O 1
ATOM 819 N N . HIS A 1 110 ? 26.099 6.924 8.574 1.00 93.88 110 HIS A N 1
ATOM 820 C CA . HIS A 1 110 ? 26.757 5.952 9.451 1.00 93.88 110 HIS A CA 1
ATOM 821 C C . HIS A 1 110 ? 26.069 5.799 10.820 1.00 93.88 110 HIS A C 1
ATOM 823 O O . HIS A 1 110 ? 26.031 4.697 11.377 1.00 93.88 110 HIS A O 1
ATOM 829 N N . GLU A 1 111 ? 25.514 6.886 11.362 1.00 92.19 111 GLU A N 1
ATOM 830 C CA . GLU A 1 111 ? 24.768 6.879 12.625 1.00 92.19 111 GLU A CA 1
ATOM 831 C C . GLU A 1 111 ? 23.440 6.149 12.439 1.00 92.19 111 GLU A C 1
ATOM 833 O O . GLU A 1 111 ? 23.093 5.277 13.237 1.00 92.19 111 GLU A O 1
ATOM 838 N N . LEU A 1 112 ? 22.729 6.457 11.346 1.00 93.50 112 LEU A N 1
ATOM 839 C CA . LEU A 1 112 ? 21.467 5.801 11.026 1.00 93.50 112 LEU A CA 1
ATOM 840 C C . LEU A 1 112 ? 21.666 4.302 10.784 1.00 93.50 112 LEU A C 1
ATOM 842 O O . LEU A 1 112 ? 20.908 3.492 11.308 1.00 93.50 112 LEU A O 1
ATOM 846 N N . ALA A 1 113 ? 22.699 3.922 10.029 1.00 96.62 113 ALA A N 1
ATOM 847 C CA . ALA A 1 113 ? 23.006 2.519 9.778 1.00 96.62 113 ALA A CA 1
ATOM 848 C C . ALA A 1 113 ? 23.294 1.749 11.076 1.00 96.62 113 ALA A C 1
ATOM 850 O O . ALA A 1 113 ? 22.784 0.646 11.257 1.00 96.62 113 ALA A O 1
ATOM 851 N N . SER A 1 114 ? 24.058 2.341 11.999 1.00 94.62 114 SER A N 1
ATOM 852 C CA . SER A 1 114 ? 24.349 1.728 13.302 1.00 94.62 114 SER A CA 1
ATOM 853 C C . SER A 1 114 ? 23.077 1.519 14.125 1.00 94.62 114 SER A C 1
ATOM 855 O O . SER A 1 114 ? 22.861 0.428 14.649 1.00 94.62 114 SER A O 1
ATOM 857 N N . LEU A 1 115 ? 22.200 2.528 14.163 1.00 92.81 115 LEU A N 1
ATOM 858 C CA . LEU A 1 115 ? 20.912 2.455 14.852 1.00 92.81 115 LEU A CA 1
ATOM 859 C C . LEU A 1 115 ? 19.996 1.382 14.249 1.00 92.81 115 LEU A C 1
ATOM 861 O O . LEU A 1 115 ? 19.375 0.621 14.990 1.00 92.81 115 LEU A O 1
ATOM 865 N N . LEU A 1 116 ? 19.907 1.302 12.918 1.00 95.44 116 LEU A N 1
ATOM 866 C CA . LEU A 1 116 ? 19.076 0.304 12.243 1.00 95.44 116 LEU A CA 1
ATOM 867 C C . LEU A 1 116 ? 19.577 -1.117 12.509 1.00 95.44 116 LEU A C 1
ATOM 869 O O . LEU A 1 116 ? 18.759 -1.985 12.782 1.00 95.44 116 LEU A O 1
ATOM 873 N N . ILE A 1 117 ? 20.892 -1.355 12.488 1.00 96.44 117 ILE A N 1
ATOM 874 C CA . ILE A 1 117 ? 21.469 -2.673 12.793 1.00 96.44 117 ILE A CA 1
ATOM 875 C C . ILE A 1 117 ? 21.229 -3.083 14.251 1.00 96.44 117 ILE A C 1
ATOM 877 O O . ILE A 1 117 ? 20.942 -4.251 14.506 1.00 96.44 117 ILE A O 1
ATOM 881 N N . GLU A 1 118 ? 21.307 -2.145 15.198 1.00 91.81 118 GLU A N 1
ATOM 882 C CA . GLU A 1 118 ? 20.991 -2.413 16.606 1.00 91.81 118 GLU A CA 1
ATOM 883 C C . GLU A 1 118 ? 19.540 -2.891 16.770 1.00 91.81 118 GLU A C 1
ATOM 885 O O . GLU A 1 118 ? 19.297 -3.936 17.368 1.00 91.81 118 GLU A O 1
ATOM 890 N N . HIS A 1 119 ? 18.579 -2.190 16.161 1.00 91.81 119 HIS A N 1
ATOM 891 C CA . HIS A 1 119 ? 17.162 -2.565 16.237 1.00 91.81 119 HIS A CA 1
ATOM 892 C C . HIS A 1 119 ? 16.832 -3.807 15.397 1.00 91.81 119 HIS A C 1
ATOM 894 O O . HIS A 1 119 ? 15.959 -4.590 15.772 1.00 91.81 119 HIS A O 1
ATOM 900 N N . ALA A 1 120 ? 17.561 -4.035 14.300 1.00 95.00 120 ALA A N 1
ATOM 901 C CA . ALA A 1 120 ? 17.422 -5.226 13.469 1.00 95.00 120 ALA A CA 1
ATOM 902 C C . ALA A 1 120 ? 17.774 -6.523 14.220 1.00 95.00 120 ALA A C 1
ATOM 904 O O . ALA A 1 120 ? 17.347 -7.604 13.815 1.00 95.00 120 ALA A O 1
ATOM 905 N N . ALA A 1 121 ? 18.513 -6.437 15.333 1.00 90.69 121 ALA A N 1
ATOM 906 C CA . ALA A 1 121 ? 18.745 -7.574 16.221 1.00 90.69 121 ALA A CA 1
ATOM 907 C C . ALA A 1 121 ? 17.487 -7.991 17.013 1.00 90.69 121 ALA A C 1
ATOM 909 O O . ALA A 1 121 ? 17.407 -9.132 17.466 1.00 90.69 121 ALA A O 1
ATOM 910 N N . GLU A 1 122 ? 16.498 -7.102 17.167 1.00 89.69 122 GLU A N 1
ATOM 911 C CA . GLU A 1 122 ? 15.257 -7.348 17.920 1.00 89.69 122 GLU A CA 1
ATOM 912 C C . GLU A 1 122 ? 14.027 -7.588 17.024 1.00 89.69 122 GLU A C 1
ATOM 914 O O . GLU A 1 122 ? 13.023 -8.165 17.467 1.00 89.69 122 GLU A O 1
ATOM 919 N N . GLY A 1 123 ? 14.074 -7.151 15.763 1.00 93.00 123 GLY A N 1
ATOM 920 C CA . GLY A 1 123 ? 12.999 -7.355 14.794 1.00 93.00 123 GLY A CA 1
ATOM 921 C C . GLY A 1 123 ? 13.148 -6.515 13.524 1.00 93.00 123 GLY A C 1
ATOM 922 O O . GLY A 1 123 ? 14.175 -5.871 13.334 1.00 93.00 123 GLY A O 1
ATOM 923 N N . PRO A 1 124 ? 12.136 -6.518 12.638 1.00 96.69 124 PRO A N 1
ATOM 924 C CA . PRO A 1 124 ? 12.230 -5.861 11.339 1.00 96.69 124 PRO A CA 1
ATOM 925 C C . PRO A 1 124 ? 12.446 -4.349 11.447 1.00 96.69 124 PRO A C 1
ATOM 927 O O . PRO A 1 124 ? 11.841 -3.680 12.282 1.00 96.69 124 PRO A O 1
ATOM 930 N N . VAL A 1 125 ? 13.253 -3.788 10.553 1.00 97.50 125 VAL A N 1
ATOM 931 C CA . VAL A 1 125 ? 13.447 -2.339 10.386 1.00 97.50 125 VAL A CA 1
ATOM 932 C C . VAL A 1 125 ? 13.352 -1.978 8.908 1.00 97.50 125 VAL A C 1
ATOM 934 O O . VAL A 1 125 ? 13.631 -2.816 8.053 1.00 97.50 125 VAL A O 1
ATOM 937 N N . ALA A 1 126 ? 12.980 -0.741 8.590 1.00 98.12 126 ALA A N 1
ATOM 938 C CA . ALA A 1 126 ? 12.848 -0.276 7.213 1.00 98.12 126 ALA A CA 1
ATOM 939 C C . ALA A 1 126 ? 13.706 0.960 6.937 1.00 98.12 126 ALA A C 1
ATOM 941 O O . ALA A 1 126 ? 13.735 1.901 7.731 1.00 98.12 126 ALA A O 1
ATOM 942 N N . LEU A 1 127 ? 14.346 0.970 5.768 1.00 98.12 127 LEU A N 1
ATOM 943 C CA . LEU A 1 127 ? 14.974 2.147 5.178 1.00 98.12 127 LEU A CA 1
ATOM 944 C C . LEU A 1 127 ? 14.306 2.460 3.835 1.00 98.12 127 LEU A C 1
ATOM 946 O O . LEU A 1 127 ? 14.376 1.664 2.896 1.00 98.12 127 LEU A O 1
ATOM 950 N N . MET A 1 128 ? 13.656 3.618 3.764 1.00 97.38 128 MET A N 1
ATOM 951 C CA . MET A 1 128 ? 12.815 4.043 2.655 1.00 97.38 128 MET A CA 1
ATOM 952 C C . MET A 1 128 ? 13.507 5.075 1.767 1.00 97.38 128 MET A C 1
ATOM 954 O O . MET A 1 128 ? 14.082 6.059 2.242 1.00 97.38 128 MET A O 1
ATOM 958 N N . PHE A 1 129 ? 13.392 4.864 0.461 1.00 96.50 129 PHE A N 1
ATOM 959 C CA . PHE A 1 129 ? 13.904 5.738 -0.582 1.00 96.50 129 PHE A CA 1
ATOM 960 C C . PHE A 1 129 ? 12.753 6.204 -1.463 1.00 96.50 129 PHE A C 1
ATOM 962 O O . PHE A 1 129 ? 11.867 5.425 -1.809 1.00 96.50 129 PHE A O 1
ATOM 969 N N . GLY A 1 130 ? 12.767 7.486 -1.807 1.00 89.88 130 GLY A N 1
ATOM 970 C CA . GLY A 1 130 ? 11.739 8.097 -2.637 1.00 89.88 130 GLY A CA 1
ATOM 971 C C . GLY A 1 130 ? 11.975 7.943 -4.133 1.00 89.88 130 GLY A C 1
ATOM 972 O O . GLY A 1 130 ? 12.941 7.314 -4.566 1.00 89.88 130 GLY A O 1
ATOM 973 N N . THR A 1 131 ? 11.115 8.589 -4.919 1.00 86.19 131 THR A N 1
ATOM 974 C CA . THR A 1 131 ? 11.238 8.587 -6.381 1.00 86.19 131 THR A CA 1
ATOM 975 C C . THR A 1 131 ? 12.507 9.302 -6.836 1.00 86.19 131 THR A C 1
ATOM 977 O O . THR A 1 131 ? 13.033 10.185 -6.150 1.00 86.19 131 THR A O 1
ATOM 980 N N . GLU A 1 132 ? 12.956 8.997 -8.053 1.00 82.31 132 GLU A N 1
ATOM 981 C CA . GLU A 1 132 ? 14.144 9.602 -8.659 1.00 82.31 132 GLU A CA 1
ATOM 982 C C . GLU A 1 132 ? 14.066 11.130 -8.767 1.00 82.31 132 GLU A C 1
ATOM 984 O O . GLU A 1 132 ? 15.092 11.808 -8.788 1.00 82.31 132 GLU A O 1
ATOM 989 N N . ARG A 1 133 ? 12.850 11.673 -8.891 1.00 76.94 133 ARG A N 1
ATOM 990 C CA . ARG A 1 133 ? 12.622 13.091 -9.189 1.00 76.94 133 ARG A CA 1
ATOM 991 C C . ARG A 1 133 ? 12.206 13.901 -7.976 1.00 76.94 133 ARG A C 1
ATOM 993 O O . ARG A 1 133 ? 12.624 15.051 -7.841 1.00 76.94 133 ARG A O 1
ATOM 1000 N N . THR A 1 134 ? 11.325 13.350 -7.150 1.00 77.44 134 THR A N 1
ATOM 1001 C CA . THR A 1 134 ? 10.660 14.102 -6.079 1.00 77.44 134 THR A CA 1
ATOM 1002 C C . THR A 1 134 ? 11.096 13.661 -4.693 1.00 77.44 134 THR A C 1
ATOM 1004 O O . THR A 1 134 ? 10.857 14.400 -3.744 1.00 77.44 134 THR A O 1
ATOM 1007 N N . GLY A 1 135 ? 11.774 12.517 -4.566 1.00 86.06 135 GLY A N 1
ATOM 1008 C CA . GLY A 1 135 ? 12.042 11.920 -3.266 1.00 86.06 135 GLY A CA 1
ATOM 1009 C C . GLY A 1 135 ? 10.763 11.372 -2.633 1.00 86.06 135 GLY A C 1
ATOM 1010 O O . GLY A 1 135 ? 9.835 10.978 -3.342 1.00 86.06 135 GLY A O 1
ATOM 1011 N N . LEU A 1 136 ? 10.767 11.274 -1.302 1.00 86.75 136 LEU A N 1
ATOM 1012 C CA . LEU A 1 136 ? 9.639 10.767 -0.522 1.00 86.75 136 LEU A CA 1
ATOM 1013 C C . LEU A 1 136 ? 8.508 11.796 -0.485 1.00 86.75 136 LEU A C 1
ATOM 1015 O O . LEU A 1 136 ? 8.754 13.002 -0.440 1.00 86.75 136 LEU A O 1
ATOM 1019 N N . THR A 1 137 ? 7.272 11.311 -0.471 1.00 80.94 137 THR A N 1
ATOM 1020 C CA . THR A 1 137 ? 6.093 12.132 -0.184 1.00 80.94 137 THR A CA 1
ATOM 1021 C C . THR A 1 137 ? 6.081 12.568 1.282 1.00 80.94 137 THR A C 1
ATOM 1023 O O . THR A 1 137 ? 6.745 11.972 2.131 1.00 80.94 137 THR A O 1
ATOM 1026 N N . ASN A 1 138 ? 5.294 13.594 1.610 1.00 75.44 138 ASN A N 1
ATOM 1027 C CA . ASN A 1 138 ? 5.170 14.053 2.996 1.00 75.44 138 ASN A CA 1
ATOM 1028 C C . ASN A 1 138 ? 4.666 12.937 3.921 1.00 75.44 138 ASN A C 1
ATOM 1030 O O . ASN A 1 138 ? 5.245 12.728 4.982 1.00 75.44 138 ASN A O 1
ATOM 1034 N N . ASP A 1 139 ? 3.665 12.166 3.490 1.00 76.31 139 ASP A N 1
ATOM 1035 C CA . ASP A 1 139 ? 3.117 11.057 4.279 1.00 76.31 139 ASP A CA 1
ATOM 1036 C C . ASP A 1 139 ? 4.169 9.978 4.577 1.00 76.31 139 ASP A C 1
ATOM 1038 O O . ASP A 1 139 ? 4.244 9.460 5.691 1.00 76.31 139 ASP A O 1
ATOM 1042 N N . GLU A 1 140 ? 5.039 9.684 3.612 1.00 83.81 140 GLU A N 1
ATOM 1043 C CA . GLU A 1 140 ? 6.149 8.743 3.780 1.00 83.81 140 GLU A CA 1
ATOM 1044 C C . GLU A 1 140 ? 7.227 9.276 4.720 1.00 83.81 140 GLU A C 1
ATOM 1046 O O . GLU A 1 140 ? 7.728 8.542 5.573 1.00 83.81 140 GLU A O 1
ATOM 1051 N N . VAL A 1 141 ? 7.554 10.566 4.617 1.00 82.56 141 VAL A N 1
ATOM 1052 C CA . VAL A 1 141 ? 8.447 11.232 5.570 1.00 82.56 141 VAL A CA 1
ATOM 1053 C C . VAL A 1 141 ? 7.847 11.204 6.979 1.00 82.56 141 VAL A C 1
ATOM 1055 O O . VAL A 1 141 ? 8.580 10.984 7.939 1.00 82.56 141 VAL A O 1
ATOM 1058 N N . TYR A 1 142 ? 6.529 11.354 7.129 1.00 77.69 142 TYR A N 1
ATOM 1059 C CA . TYR A 1 142 ? 5.848 11.292 8.429 1.00 77.69 142 TYR A CA 1
ATOM 1060 C C . TYR A 1 142 ? 5.767 9.889 9.021 1.00 77.69 142 TYR A C 1
ATOM 1062 O O . TYR A 1 142 ? 5.656 9.755 10.240 1.00 77.69 142 TYR A O 1
ATOM 1070 N N . ALA A 1 143 ? 5.851 8.850 8.193 1.00 80.62 143 ALA A N 1
ATOM 1071 C CA . ALA A 1 143 ? 6.017 7.481 8.664 1.00 80.62 143 ALA A CA 1
ATOM 1072 C C . ALA A 1 143 ? 7.447 7.207 9.167 1.00 80.62 143 ALA A C 1
ATOM 1074 O O . ALA A 1 143 ? 7.665 6.265 9.925 1.00 80.62 143 ALA A O 1
ATOM 1075 N N . CYS A 1 144 ? 8.429 8.023 8.774 1.00 85.44 144 CYS A N 1
ATOM 1076 C CA . CYS A 1 144 ? 9.822 7.848 9.161 1.00 85.44 144 CYS A CA 1
ATOM 1077 C C . CYS A 1 144 ? 10.109 8.476 10.532 1.00 85.44 144 CYS A C 1
ATOM 1079 O O . CYS A 1 144 ? 9.945 9.674 10.752 1.00 85.44 144 CYS A O 1
ATOM 1081 N N . ARG A 1 145 ? 10.630 7.669 11.459 1.00 82.94 145 ARG A N 1
ATOM 1082 C CA . ARG A 1 145 ? 11.105 8.120 12.776 1.00 82.94 145 ARG A CA 1
ATOM 1083 C C . ARG A 1 145 ? 12.400 8.924 12.673 1.00 82.94 145 ARG A C 1
ATOM 1085 O O . ARG A 1 145 ? 12.611 9.859 13.445 1.00 82.94 145 ARG A O 1
ATOM 1092 N N . TYR A 1 146 ? 13.253 8.544 11.727 1.00 86.25 146 TYR A N 1
ATOM 1093 C CA . TYR A 1 146 ? 14.534 9.184 11.450 1.00 86.25 146 TYR A CA 1
ATOM 1094 C C . TYR A 1 146 ? 14.660 9.460 9.960 1.00 86.25 146 TYR A C 1
ATOM 1096 O O . TYR A 1 146 ? 14.203 8.671 9.134 1.00 86.25 146 TYR A O 1
ATOM 1104 N N . VAL A 1 147 ? 15.321 10.558 9.612 1.00 87.38 147 VAL A N 1
ATOM 1105 C CA . VAL A 1 147 ? 15.650 10.862 8.223 1.00 87.38 147 VAL A CA 1
ATOM 1106 C C . VAL A 1 147 ? 17.156 11.059 8.114 1.00 87.38 147 VAL A C 1
ATOM 1108 O O . VAL A 1 147 ? 17.769 11.675 8.983 1.00 87.38 147 VAL A O 1
ATOM 1111 N N . CYS A 1 148 ? 17.776 10.546 7.056 1.00 88.25 148 CYS A N 1
ATOM 1112 C CA . CYS A 1 148 ? 19.170 10.848 6.745 1.00 88.25 148 CYS A CA 1
ATOM 1113 C C . CYS A 1 148 ? 19.302 11.594 5.420 1.00 88.25 148 CYS A C 1
ATOM 1115 O O . CYS A 1 148 ? 18.506 11.419 4.495 1.00 88.25 148 CYS A O 1
ATOM 1117 N N . SER A 1 149 ? 20.368 12.380 5.319 1.00 87.44 149 SER A N 1
ATOM 1118 C CA . SER A 1 149 ? 20.854 12.932 4.058 1.00 87.44 149 SER A CA 1
ATOM 1119 C C . SER A 1 149 ? 22.228 12.341 3.792 1.00 87.44 149 SER A C 1
ATOM 1121 O O . SER A 1 149 ? 23.051 12.263 4.700 1.00 87.44 149 SER A O 1
ATOM 1123 N N . ILE A 1 150 ? 22.469 11.906 2.557 1.00 89.44 150 ILE A N 1
ATOM 1124 C CA . ILE A 1 150 ? 23.809 11.507 2.129 1.00 89.44 150 ILE A CA 1
ATOM 1125 C C . ILE A 1 150 ? 24.568 12.788 1.801 1.00 89.44 150 ILE A C 1
ATOM 1127 O O . ILE A 1 150 ? 24.061 13.628 1.059 1.00 89.44 150 ILE A O 1
ATOM 1131 N N . ASP A 1 151 ? 25.764 12.941 2.362 1.00 86.75 151 ASP A N 1
ATOM 1132 C CA . ASP A 1 151 ? 26.602 14.102 2.090 1.00 86.75 151 ASP A CA 1
ATOM 1133 C C . ASP A 1 151 ? 27.097 14.051 0.640 1.00 86.75 151 ASP A C 1
ATOM 1135 O O . ASP A 1 151 ? 27.880 13.184 0.245 1.00 86.75 151 ASP A O 1
ATOM 1139 N N . THR A 1 152 ? 26.608 14.986 -0.166 1.00 88.88 152 THR A N 1
ATOM 1140 C CA . THR A 1 152 ? 26.940 15.146 -1.584 1.00 88.88 152 THR A CA 1
ATOM 1141 C C . THR A 1 152 ? 27.542 16.523 -1.832 1.00 88.88 152 THR A C 1
ATOM 1143 O O . THR A 1 152 ? 27.293 17.463 -1.075 1.00 88.88 152 THR A O 1
ATOM 1146 N N . ALA A 1 153 ? 28.295 16.665 -2.923 1.00 87.94 153 ALA A N 1
ATOM 1147 C CA . ALA A 1 153 ? 28.822 17.960 -3.338 1.00 87.94 153 ALA A CA 1
ATOM 1148 C C . ALA A 1 153 ? 27.674 18.978 -3.545 1.00 87.94 153 ALA A C 1
ATOM 1150 O O . ALA A 1 153 ? 26.663 18.620 -4.159 1.00 87.94 153 ALA A O 1
ATOM 1151 N N . PRO A 1 154 ? 27.796 20.232 -3.066 1.00 83.06 154 PRO A N 1
ATOM 1152 C CA . PRO A 1 154 ? 26.749 21.247 -3.216 1.00 83.06 154 PRO A CA 1
ATOM 1153 C C . PRO A 1 154 ? 26.334 21.511 -4.670 1.00 83.06 154 PRO A C 1
ATOM 1155 O O . PRO A 1 154 ? 25.191 21.886 -4.926 1.00 83.06 154 PRO A O 1
ATOM 1158 N N . GLU A 1 155 ? 27.250 21.306 -5.617 1.00 87.56 155 GLU A N 1
ATOM 1159 C CA . GLU A 1 155 ? 27.051 21.517 -7.052 1.00 87.56 155 GLU A CA 1
ATOM 1160 C C . GLU A 1 155 ? 26.198 20.418 -7.703 1.00 87.56 155 GLU A C 1
ATOM 1162 O O . GLU A 1 155 ? 25.598 20.653 -8.750 1.00 87.56 155 GLU A O 1
ATOM 1167 N N . GLN A 1 156 ? 26.130 19.228 -7.090 1.00 82.81 156 GLN A N 1
ATOM 1168 C CA . GLN A 1 156 ? 25.299 18.113 -7.543 1.00 82.81 156 GLN A CA 1
ATOM 1169 C C . GLN A 1 156 ? 24.720 17.351 -6.336 1.00 82.81 156 GLN A C 1
ATOM 1171 O O . GLN A 1 156 ? 25.252 16.313 -5.935 1.00 82.81 156 GLN A O 1
ATOM 1176 N N . PRO A 1 157 ? 23.622 17.855 -5.742 1.00 78.06 157 PRO A N 1
ATOM 1177 C CA . PRO A 1 157 ? 23.102 17.354 -4.471 1.00 78.06 157 PRO A CA 1
ATOM 1178 C C . PRO A 1 157 ? 22.216 16.102 -4.594 1.00 78.06 157 PRO A C 1
ATOM 1180 O O . PRO A 1 157 ? 21.651 15.637 -3.607 1.00 78.06 157 PRO A O 1
ATOM 1183 N N . SER A 1 158 ? 22.021 15.580 -5.808 1.00 81.12 158 SER A N 1
ATOM 1184 C CA . SER A 1 158 ? 21.118 14.460 -6.074 1.00 81.12 158 SER A CA 1
ATOM 1185 C C . SER A 1 158 ? 21.893 13.254 -6.591 1.00 81.12 158 SER A C 1
ATOM 1187 O O . SER A 1 158 ? 22.620 13.336 -7.582 1.00 81.12 158 SER A O 1
ATOM 1189 N N . LEU A 1 159 ? 21.720 12.126 -5.906 1.00 89.56 159 LEU A N 1
ATOM 1190 C CA . LEU A 1 159 ? 22.202 10.821 -6.342 1.00 89.56 159 LEU A CA 1
ATOM 1191 C C . LEU A 1 159 ? 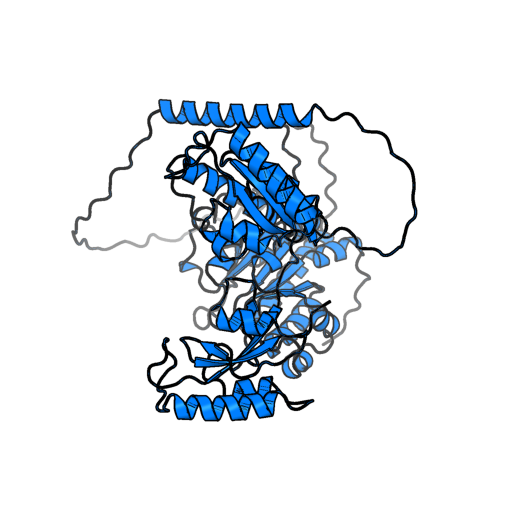21.108 10.105 -7.132 1.00 89.56 159 LEU A C 1
ATOM 1193 O O . LEU A 1 159 ? 19.921 10.248 -6.836 1.00 89.56 159 LEU A O 1
ATOM 1197 N N . ASN A 1 160 ? 21.506 9.266 -8.090 1.00 93.75 160 ASN A N 1
ATOM 1198 C CA . ASN A 1 160 ? 20.577 8.289 -8.651 1.00 93.75 160 ASN A CA 1
ATOM 1199 C C . ASN A 1 160 ? 20.063 7.363 -7.530 1.00 93.75 160 ASN A C 1
ATOM 1201 O O . ASN A 1 160 ? 20.826 6.989 -6.636 1.00 93.75 160 ASN A O 1
ATOM 1205 N N . LEU A 1 161 ? 18.796 6.946 -7.611 1.00 94.81 161 LEU A N 1
ATOM 1206 C CA . LEU A 1 161 ? 18.150 6.094 -6.608 1.00 94.81 161 LEU A CA 1
ATOM 1207 C C . LEU A 1 161 ? 18.989 4.860 -6.231 1.00 94.81 161 LEU A C 1
ATOM 1209 O O . LEU A 1 161 ? 19.288 4.650 -5.058 1.00 94.81 161 LEU A O 1
ATOM 1213 N N . SER A 1 162 ? 19.442 4.084 -7.218 1.00 96.00 162 SER A N 1
ATOM 1214 C CA . SER A 1 162 ? 20.223 2.864 -6.967 1.00 96.00 162 SER A CA 1
ATOM 1215 C C . SER A 1 162 ? 21.600 3.152 -6.352 1.00 96.00 162 SER A C 1
ATOM 1217 O O . SER A 1 162 ? 22.124 2.344 -5.586 1.00 96.00 162 SER A O 1
ATOM 1219 N N . GLN A 1 163 ? 22.170 4.332 -6.623 1.00 96.56 163 GLN A N 1
ATOM 1220 C CA . GLN A 1 163 ? 23.425 4.777 -6.012 1.00 96.56 163 GLN A CA 1
ATOM 1221 C C . GLN A 1 163 ? 23.225 5.169 -4.546 1.00 96.56 163 GLN A C 1
ATOM 1223 O O . GLN A 1 163 ? 24.040 4.796 -3.704 1.00 96.56 163 GLN A O 1
ATOM 1228 N N . ALA A 1 164 ? 22.131 5.866 -4.222 1.00 95.81 164 ALA A N 1
ATOM 1229 C CA . ALA A 1 164 ? 21.782 6.174 -2.837 1.00 95.81 164 ALA A CA 1
ATOM 1230 C C . ALA A 1 164 ? 21.551 4.887 -2.028 1.00 95.81 164 ALA A C 1
ATOM 1232 O O . ALA A 1 164 ? 22.089 4.743 -0.927 1.00 95.81 164 ALA A O 1
ATOM 1233 N N . VAL A 1 165 ? 20.837 3.915 -2.610 1.00 97.94 165 VAL A N 1
ATOM 1234 C CA . VAL A 1 165 ? 20.639 2.596 -1.997 1.00 97.94 165 VAL A CA 1
ATOM 1235 C C . VAL A 1 165 ? 21.971 1.884 -1.776 1.00 97.94 165 VAL A C 1
ATOM 1237 O O . VAL A 1 165 ? 22.189 1.335 -0.699 1.00 97.94 165 VAL A O 1
ATOM 1240 N N . MET A 1 166 ? 22.886 1.920 -2.748 1.00 97.94 166 MET A N 1
ATOM 1241 C CA . MET A 1 166 ? 24.210 1.310 -2.614 1.00 97.94 166 MET A CA 1
ATOM 1242 C C . MET A 1 166 ? 25.015 1.910 -1.451 1.00 97.94 166 MET A C 1
ATOM 1244 O O . MET A 1 166 ? 25.568 1.158 -0.650 1.00 97.94 166 MET A O 1
ATOM 1248 N N . VAL A 1 167 ? 25.057 3.243 -1.323 1.00 97.62 167 VAL A N 1
ATOM 1249 C CA . VAL A 1 167 ? 25.771 3.929 -0.227 1.00 97.62 167 VAL A CA 1
ATOM 1250 C C . VAL A 1 167 ? 25.203 3.520 1.131 1.00 97.62 167 VAL A C 1
ATOM 1252 O O . VAL A 1 167 ? 25.952 3.110 2.015 1.00 97.62 167 VAL A O 1
ATOM 1255 N N . MET A 1 168 ? 23.880 3.560 1.290 1.00 98.00 168 MET A N 1
ATOM 1256 C CA . MET A 1 168 ? 23.247 3.183 2.556 1.00 98.00 168 MET A CA 1
ATOM 1257 C C . MET A 1 168 ? 23.395 1.691 2.869 1.00 98.00 168 MET A C 1
ATOM 1259 O O . MET A 1 168 ? 23.648 1.322 4.013 1.00 98.00 168 MET A O 1
ATOM 1263 N N . SER A 1 169 ? 23.294 0.826 1.858 1.00 98.25 169 SER A N 1
ATOM 1264 C CA . SER A 1 169 ? 23.501 -0.620 2.011 1.00 98.25 169 SER A CA 1
ATOM 1265 C C . SER A 1 169 ? 24.937 -0.936 2.437 1.00 98.25 169 SER A C 1
ATOM 1267 O O . SER A 1 169 ? 25.163 -1.825 3.258 1.00 98.25 169 SER A O 1
ATOM 1269 N N . TYR A 1 170 ? 25.914 -0.179 1.928 1.00 98.25 170 TYR A N 1
ATOM 1270 C CA . TYR A 1 170 ? 27.304 -0.271 2.364 1.00 98.25 170 TYR A CA 1
ATOM 1271 C C . TYR A 1 170 ? 27.483 0.155 3.826 1.00 98.25 170 TYR A C 1
ATOM 1273 O O . TYR A 1 170 ? 28.136 -0.560 4.589 1.00 98.25 170 TYR A O 1
ATOM 1281 N N . GLU A 1 171 ? 26.872 1.266 4.246 1.00 98.00 171 GLU A N 1
ATOM 1282 C CA . GLU A 1 171 ? 26.900 1.702 5.649 1.00 98.00 171 GLU A CA 1
ATOM 1283 C C . GLU A 1 171 ? 26.262 0.661 6.584 1.00 98.00 171 GLU A C 1
ATOM 1285 O O . GLU A 1 171 ? 26.848 0.333 7.617 1.00 98.00 171 GLU A O 1
ATOM 1290 N N . LEU A 1 172 ? 25.131 0.062 6.191 1.00 97.88 172 LEU A N 1
ATOM 1291 C CA . LEU A 1 172 ? 24.478 -1.034 6.923 1.00 97.88 172 LEU A CA 1
ATOM 1292 C C . LEU A 1 172 ? 25.395 -2.254 7.056 1.00 97.88 172 LEU A C 1
ATOM 1294 O O . LEU A 1 172 ? 25.575 -2.782 8.153 1.00 97.88 172 LEU A O 1
ATOM 1298 N N . ARG A 1 173 ? 26.043 -2.676 5.964 1.00 96.69 173 ARG A N 1
ATOM 1299 C CA . ARG A 1 173 ? 27.003 -3.789 5.989 1.00 96.69 173 ARG A CA 1
ATOM 1300 C C . ARG A 1 173 ? 28.203 -3.474 6.881 1.00 96.69 173 ARG A C 1
ATOM 1302 O O . ARG A 1 173 ? 28.672 -4.359 7.598 1.00 96.69 173 ARG A O 1
ATOM 1309 N N . ARG A 1 174 ? 28.704 -2.235 6.862 1.00 96.06 174 ARG A N 1
ATOM 1310 C CA . ARG A 1 174 ? 29.818 -1.794 7.715 1.00 96.06 174 ARG A CA 1
ATOM 1311 C C . ARG A 1 174 ? 29.427 -1.808 9.194 1.00 96.06 174 ARG A C 1
ATOM 1313 O O . ARG A 1 174 ? 30.181 -2.352 9.999 1.00 96.06 174 ARG A O 1
ATOM 1320 N N . ALA A 1 175 ? 28.249 -1.282 9.529 1.00 95.25 175 ALA A N 1
ATOM 1321 C CA . ALA A 1 175 ? 27.693 -1.303 10.880 1.00 95.25 175 ALA A CA 1
ATOM 1322 C C . ALA A 1 175 ? 27.469 -2.737 11.384 1.00 95.25 175 ALA A C 1
ATOM 1324 O O . ALA A 1 175 ? 27.898 -3.077 12.484 1.00 95.25 175 ALA A O 1
ATOM 1325 N N . TRP A 1 176 ? 26.902 -3.610 10.549 1.00 95.31 176 TRP A N 1
ATOM 1326 C CA . TRP A 1 176 ? 26.725 -5.029 10.857 1.00 95.31 176 TRP A CA 1
ATOM 1327 C C . TRP A 1 176 ? 28.055 -5.738 11.125 1.00 95.31 176 TRP A C 1
ATOM 1329 O O . TRP A 1 176 ? 28.203 -6.401 12.147 1.00 95.31 176 TRP A O 1
ATOM 1339 N N . ARG A 1 177 ? 29.075 -5.534 10.278 1.00 93.19 177 ARG A N 1
ATOM 1340 C CA . ARG A 1 177 ? 30.410 -6.111 10.513 1.00 93.19 177 ARG A CA 1
ATOM 1341 C C . ARG A 1 177 ? 31.031 -5.616 11.817 1.00 93.19 177 ARG A C 1
ATOM 1343 O O . ARG A 1 177 ? 31.657 -6.409 12.516 1.00 93.19 177 ARG A O 1
ATOM 1350 N N . ALA A 1 178 ? 30.872 -4.332 12.136 1.00 90.50 178 ALA A N 1
ATOM 1351 C CA . ALA A 1 178 ? 31.350 -3.769 13.394 1.00 90.50 178 ALA A CA 1
ATOM 1352 C C . ALA A 1 178 ? 30.624 -4.389 14.601 1.00 90.50 178 ALA A C 1
ATOM 1354 O O . ALA A 1 178 ? 31.279 -4.765 15.570 1.00 90.50 178 ALA A O 1
ATOM 1355 N N . ALA A 1 179 ? 29.302 -4.574 14.513 1.00 88.31 179 ALA A N 1
ATOM 1356 C CA . ALA A 1 179 ? 28.505 -5.235 15.544 1.00 88.31 179 ALA A CA 1
ATOM 1357 C C . ALA A 1 179 ? 28.905 -6.709 15.740 1.00 88.31 179 ALA A C 1
ATOM 1359 O O . ALA A 1 179 ? 29.012 -7.163 16.876 1.00 88.31 179 ALA A O 1
ATOM 1360 N N . CYS A 1 180 ? 29.198 -7.442 14.660 1.00 85.94 180 CYS A N 1
ATOM 1361 C CA . CYS A 1 180 ? 29.682 -8.825 14.737 1.00 85.94 180 CYS A CA 1
ATOM 1362 C C . CYS A 1 180 ? 31.106 -8.941 15.307 1.00 85.94 180 CYS A C 1
ATOM 1364 O O . CYS A 1 180 ? 31.424 -9.942 15.944 1.00 85.94 180 CYS A O 1
ATOM 1366 N N . ALA A 1 181 ? 31.969 -7.951 15.058 1.00 82.25 181 ALA A N 1
ATOM 1367 C CA . ALA A 1 181 ? 33.349 -7.935 15.547 1.00 82.25 181 ALA A CA 1
ATOM 1368 C C . ALA A 1 181 ? 33.473 -7.446 17.001 1.00 82.25 181 ALA A C 1
ATOM 1370 O O . ALA A 1 181 ? 34.491 -7.697 17.650 1.00 82.25 181 ALA A O 1
ATOM 1371 N N . ALA A 1 182 ? 32.466 -6.737 17.517 1.00 78.19 182 ALA A N 1
ATOM 1372 C CA . ALA A 1 182 ? 32.454 -6.277 18.895 1.00 78.19 182 ALA A CA 1
ATOM 1373 C C . ALA A 1 182 ? 32.361 -7.476 19.862 1.00 78.19 182 ALA A C 1
ATOM 1375 O O . ALA A 1 182 ? 31.542 -8.375 19.655 1.00 78.19 182 ALA A O 1
ATOM 1376 N N . PRO A 1 183 ? 33.163 -7.512 20.944 1.00 69.44 183 PRO A N 1
ATOM 1377 C CA . PRO A 1 183 ? 33.043 -8.563 21.946 1.00 69.44 183 PRO A CA 1
ATOM 1378 C C . PRO A 1 183 ? 31.627 -8.547 22.526 1.00 69.44 183 PRO A C 1
ATOM 1380 O O . PRO A 1 183 ? 31.130 -7.483 22.911 1.00 69.44 183 PRO A O 1
ATOM 1383 N N . ARG A 1 184 ? 30.977 -9.720 22.594 1.00 58.47 184 ARG A N 1
ATOM 1384 C CA . ARG A 1 184 ? 29.654 -9.866 23.218 1.00 58.47 184 ARG A CA 1
ATOM 1385 C C . ARG A 1 184 ? 29.728 -9.265 24.620 1.00 58.47 184 ARG A C 1
ATOM 1387 O O . ARG A 1 184 ? 30.392 -9.818 25.494 1.00 58.47 184 ARG A O 1
ATOM 1394 N N . ARG A 1 185 ? 29.078 -8.118 24.833 1.00 52.06 185 ARG A N 1
ATOM 1395 C CA . ARG A 1 185 ? 28.937 -7.548 26.173 1.00 52.06 185 ARG A CA 1
ATOM 1396 C C . ARG A 1 185 ? 28.119 -8.544 26.985 1.00 52.06 185 ARG A C 1
ATOM 1398 O O . ARG A 1 185 ? 26.935 -8.728 26.711 1.00 52.06 185 ARG A O 1
ATOM 1405 N N . GLU A 1 186 ? 28.740 -9.196 27.967 1.00 43.00 186 GLU A N 1
ATOM 1406 C CA . GLU A 1 186 ? 27.970 -9.856 29.016 1.00 43.00 186 GLU A CA 1
ATOM 1407 C C . GLU A 1 186 ? 27.028 -8.809 29.625 1.00 43.00 186 GLU A C 1
ATOM 1409 O O . GLU A 1 186 ? 27.468 -7.678 29.877 1.00 43.00 186 GLU A O 1
ATOM 1414 N N . PRO A 1 187 ? 25.740 -9.132 29.844 1.00 43.59 187 PRO A N 1
ATOM 1415 C CA . PRO A 1 187 ? 24.838 -8.219 30.523 1.00 43.59 187 PRO A CA 1
ATOM 1416 C C . PRO A 1 187 ? 25.477 -7.856 31.861 1.00 43.59 187 PRO A C 1
ATOM 1418 O O . PRO A 1 187 ? 25.763 -8.724 32.689 1.00 43.59 187 PRO A O 1
ATOM 1421 N N . SER A 1 188 ? 25.780 -6.571 32.039 1.00 38.72 188 SER A N 1
ATOM 1422 C CA . SER A 1 188 ? 26.502 -6.079 33.200 1.00 38.72 188 SER A CA 1
ATOM 1423 C C . SER A 1 188 ? 25.766 -6.502 34.473 1.00 38.72 188 SER A C 1
ATOM 1425 O O . SER A 1 188 ? 24.688 -6.009 34.792 1.00 38.72 188 SER A O 1
ATOM 1427 N N . ARG A 1 189 ? 26.373 -7.409 35.249 1.00 39.47 189 ARG A N 1
ATOM 1428 C CA . ARG A 1 189 ? 25.942 -7.776 36.610 1.00 39.47 189 ARG A CA 1
ATOM 1429 C C . ARG A 1 189 ? 26.242 -6.652 37.611 1.00 39.47 189 ARG A C 1
ATOM 1431 O O . ARG A 1 189 ? 26.750 -6.903 38.700 1.00 39.47 189 ARG A O 1
ATOM 1438 N N . ARG A 1 190 ? 25.990 -5.392 37.252 1.00 33.81 190 ARG A N 1
ATOM 1439 C CA . ARG A 1 190 ? 25.999 -4.309 38.236 1.00 33.81 190 ARG A CA 1
ATOM 1440 C C . ARG A 1 190 ? 24.625 -4.305 38.902 1.00 33.81 190 ARG A C 1
ATOM 1442 O O . ARG A 1 190 ? 23.631 -4.172 38.189 1.00 33.81 190 ARG A O 1
ATOM 1449 N N . PRO A 1 191 ? 24.536 -4.453 40.234 1.00 38.91 191 PRO A N 1
ATOM 1450 C CA . PRO A 1 191 ? 23.293 -4.225 40.946 1.00 38.91 191 PRO A CA 1
ATOM 1451 C C . PRO A 1 191 ? 23.049 -2.714 40.951 1.00 38.91 191 PRO A C 1
ATOM 1453 O O . PRO A 1 191 ? 23.331 -2.019 41.922 1.00 38.91 191 PRO A O 1
ATOM 1456 N N . GLU A 1 192 ? 22.572 -2.172 39.831 1.00 39.25 192 GLU A N 1
ATOM 1457 C CA . GLU A 1 192 ? 21.864 -0.903 39.882 1.00 39.25 192 GLU A CA 1
ATOM 1458 C C . GLU A 1 192 ? 20.628 -1.144 40.741 1.00 39.25 192 GLU A C 1
ATOM 1460 O O . GLU A 1 192 ? 19.849 -2.063 40.484 1.00 39.25 192 GLU A O 1
ATOM 1465 N N . MET A 1 193 ? 20.493 -0.353 41.800 1.00 32.88 193 MET A N 1
ATOM 1466 C CA . MET A 1 193 ? 19.335 -0.335 42.678 1.00 32.88 193 MET A CA 1
ATOM 1467 C C . MET A 1 193 ? 18.091 -0.065 41.821 1.00 32.88 193 MET A C 1
ATOM 1469 O O . MET A 1 193 ? 17.771 1.074 41.483 1.00 32.88 193 MET A O 1
ATOM 1473 N N . ARG A 1 194 ? 17.434 -1.144 41.385 1.00 31.83 194 ARG A N 1
ATOM 1474 C CA . ARG A 1 194 ? 16.241 -1.106 40.548 1.00 31.83 194 ARG A CA 1
ATOM 1475 C C . ARG A 1 194 ? 15.083 -0.645 41.416 1.00 31.83 194 ARG A C 1
ATOM 1477 O O . ARG A 1 194 ? 14.463 -1.438 42.117 1.00 31.83 194 ARG A O 1
ATOM 1484 N N . VAL A 1 195 ? 14.763 0.642 41.345 1.00 38.09 195 VAL A N 1
ATOM 1485 C CA . VAL A 1 195 ? 13.394 1.076 41.620 1.00 38.09 195 VAL A CA 1
ATOM 1486 C C . VAL A 1 195 ? 12.522 0.346 40.596 1.00 38.09 195 VAL A C 1
ATOM 1488 O O . VAL A 1 195 ? 12.704 0.523 39.391 1.00 38.09 195 VAL A O 1
ATOM 1491 N N . ASN A 1 196 ? 11.651 -0.548 41.067 1.00 31.27 196 ASN A N 1
ATOM 1492 C CA . ASN A 1 196 ? 10.708 -1.297 40.240 1.00 31.27 196 ASN A CA 1
ATOM 1493 C C . ASN A 1 196 ? 9.747 -0.319 39.545 1.00 31.27 196 ASN A C 1
ATOM 1495 O O . ASN A 1 196 ? 8.671 -0.014 40.052 1.00 31.27 196 ASN A O 1
ATOM 1499 N N . HIS A 1 197 ? 10.131 0.188 38.378 1.00 37.09 197 HIS A N 1
ATOM 1500 C CA . HIS A 1 197 ? 9.180 0.702 37.405 1.00 37.09 197 HIS A CA 1
ATOM 1501 C C . HIS A 1 197 ? 8.798 -0.459 36.474 1.00 37.09 197 HIS A C 1
ATOM 1503 O O . HIS A 1 197 ? 9.683 -1.004 35.809 1.00 37.09 197 HIS A O 1
ATOM 1509 N N . PRO A 1 198 ? 7.516 -0.862 36.417 1.00 38.81 198 PRO A N 1
ATOM 1510 C CA . PRO A 1 198 ? 7.052 -2.085 35.746 1.00 38.81 198 PRO A CA 1
ATOM 1511 C C . PRO A 1 198 ? 7.186 -2.107 34.206 1.00 38.81 198 PRO A C 1
ATOM 1513 O O . PRO A 1 198 ? 6.627 -2.991 33.566 1.00 38.81 198 PRO A O 1
ATOM 1516 N N . HIS A 1 199 ? 7.938 -1.189 33.584 1.00 39.03 199 HIS A N 1
ATOM 1517 C CA . HIS A 1 199 ? 7.958 -1.006 32.122 1.00 39.03 199 HIS A CA 1
ATOM 1518 C C . HIS A 1 199 ? 9.351 -0.956 31.472 1.00 39.03 199 HIS A C 1
ATOM 1520 O O . HIS A 1 199 ? 9.470 -0.563 30.319 1.00 39.03 199 HIS A O 1
ATOM 1526 N N . ARG A 1 200 ? 10.438 -1.352 32.150 1.00 33.81 200 ARG A N 1
ATOM 1527 C CA . ARG A 1 200 ? 11.805 -1.184 31.596 1.00 33.81 200 ARG A CA 1
ATOM 1528 C C . ARG A 1 200 ? 12.320 -2.339 30.717 1.00 33.81 200 ARG A C 1
ATOM 1530 O O . ARG A 1 200 ? 13.526 -2.508 30.589 1.00 33.81 200 ARG A O 1
ATOM 1537 N N . SER A 1 201 ? 11.424 -3.137 30.139 1.00 40.88 201 SER A N 1
ATOM 1538 C CA . SER A 1 201 ? 11.755 -4.248 29.229 1.00 40.88 201 SER A CA 1
ATOM 1539 C C . SER A 1 201 ? 10.673 -4.436 28.160 1.00 40.88 201 SER A C 1
ATOM 1541 O O . SER A 1 201 ? 10.206 -5.548 27.921 1.00 40.88 201 SER A O 1
ATOM 1543 N N . THR A 1 202 ? 10.214 -3.353 27.544 1.00 52.19 202 THR A N 1
ATOM 1544 C CA . THR A 1 202 ? 9.288 -3.454 26.416 1.00 52.19 202 THR A CA 1
ATOM 1545 C C . THR A 1 202 ? 10.074 -3.228 25.135 1.00 52.19 202 THR A C 1
ATOM 1547 O O . THR A 1 202 ? 10.596 -2.133 24.926 1.00 52.19 202 THR A O 1
ATOM 1550 N N . LYS A 1 203 ? 10.167 -4.278 24.312 1.00 63.94 203 LYS A N 1
ATOM 1551 C CA . LYS A 1 203 ? 10.495 -4.209 22.881 1.00 63.94 203 LYS A CA 1
ATOM 1552 C C . LYS A 1 203 ? 9.856 -2.954 22.267 1.00 63.94 203 LYS A C 1
ATOM 1554 O O . LYS A 1 203 ? 8.736 -2.614 22.659 1.00 63.94 203 LYS A O 1
ATOM 1559 N N . LEU A 1 204 ? 10.548 -2.258 21.357 1.00 76.94 204 LEU A N 1
ATOM 1560 C CA . LEU A 1 204 ? 9.938 -1.105 20.682 1.00 76.94 204 LEU A CA 1
ATOM 1561 C C . LEU A 1 204 ? 8.600 -1.525 20.044 1.00 76.94 204 LEU A C 1
ATOM 1563 O O . LEU A 1 204 ? 8.531 -2.620 19.481 1.00 76.94 204 LEU A O 1
ATOM 1567 N N . PRO A 1 205 ? 7.549 -0.690 20.129 1.00 84.56 205 PRO A N 1
ATOM 1568 C CA . PRO A 1 205 ? 6.320 -0.956 19.401 1.00 84.56 205 PRO A CA 1
ATOM 1569 C C . PRO A 1 205 ? 6.600 -0.933 17.897 1.00 84.56 205 PRO A C 1
ATOM 1571 O O . PRO A 1 205 ? 7.431 -0.161 17.411 1.00 84.56 205 PRO A O 1
ATOM 1574 N N . THR A 1 206 ? 5.891 -1.783 17.171 1.00 88.88 206 THR A N 1
ATOM 1575 C CA . THR A 1 206 ? 5.849 -1.775 15.709 1.00 88.88 206 THR A CA 1
ATOM 1576 C C . THR A 1 206 ? 5.205 -0.492 15.186 1.00 88.88 206 THR A C 1
ATOM 1578 O O . THR A 1 206 ? 4.494 0.217 15.908 1.00 88.88 206 THR A O 1
ATOM 1581 N N . GLN A 1 207 ? 5.422 -0.195 13.905 1.00 85.69 207 GLN A N 1
ATOM 1582 C CA . GLN A 1 207 ? 4.787 0.951 13.266 1.00 85.69 207 GLN A CA 1
ATOM 1583 C C . GLN A 1 207 ? 3.252 0.858 13.303 1.00 85.69 207 GLN A C 1
ATOM 1585 O O . GLN A 1 207 ? 2.599 1.879 13.483 1.00 85.69 207 GLN A O 1
ATOM 1590 N N . ASP A 1 208 ? 2.672 -0.339 13.193 1.00 84.94 208 ASP A N 1
ATOM 1591 C CA . ASP A 1 208 ? 1.222 -0.557 13.296 1.00 84.94 208 ASP A CA 1
ATOM 1592 C C . ASP A 1 208 ? 0.687 -0.194 14.690 1.00 84.94 208 ASP A C 1
ATOM 1594 O O . ASP A 1 208 ? -0.284 0.546 14.819 1.00 84.94 208 ASP A O 1
ATOM 1598 N N . GLU A 1 209 ? 1.372 -0.630 15.752 1.00 82.00 209 GLU A N 1
ATOM 1599 C CA . GLU A 1 209 ? 1.004 -0.295 17.134 1.00 82.00 209 GLU A CA 1
ATOM 1600 C C . GLU A 1 209 ? 1.107 1.213 17.405 1.00 82.00 209 GLU A C 1
ATOM 1602 O O . GLU A 1 209 ? 0.248 1.784 18.084 1.00 82.00 209 GLU A O 1
ATOM 1607 N N . LEU A 1 210 ? 2.132 1.877 16.855 1.00 82.31 210 LEU A N 1
ATOM 1608 C CA . LEU A 1 210 ? 2.262 3.334 16.921 1.00 82.31 210 LEU A CA 1
ATOM 1609 C C . LEU A 1 210 ? 1.129 4.031 16.166 1.00 82.31 210 LEU A C 1
ATOM 1611 O O . LEU A 1 210 ? 0.539 4.980 16.684 1.00 82.31 210 LEU A O 1
ATOM 1615 N N . ASP A 1 211 ? 0.807 3.556 14.967 1.00 75.62 211 ASP A N 1
ATOM 1616 C CA . ASP A 1 211 ? -0.254 4.105 14.134 1.00 75.62 211 ASP A CA 1
ATOM 1617 C C . ASP A 1 211 ? -1.619 4.004 14.834 1.00 75.62 211 ASP A C 1
ATOM 1619 O O . ASP A 1 211 ? -2.312 5.019 14.945 1.00 75.62 211 ASP A O 1
ATOM 1623 N N . VAL A 1 212 ? -1.948 2.838 15.403 1.00 78.75 212 VAL A N 1
ATOM 1624 C CA . VAL A 1 212 ? -3.166 2.604 16.203 1.00 78.75 212 VAL A CA 1
ATOM 1625 C C . VAL A 1 212 ? -3.204 3.505 17.439 1.00 78.75 212 VAL A C 1
ATOM 1627 O O . VAL A 1 212 ? -4.234 4.109 17.746 1.00 78.75 212 VAL A O 1
ATOM 1630 N N . MET A 1 213 ? -2.080 3.653 18.148 1.00 83.75 213 MET A N 1
ATOM 1631 C CA . MET A 1 213 ? -1.989 4.559 19.295 1.00 83.75 213 MET A CA 1
ATOM 1632 C C . MET A 1 213 ? -2.290 6.011 18.889 1.00 83.75 213 MET A C 1
ATOM 1634 O O . MET A 1 213 ? -3.043 6.694 19.588 1.00 83.75 213 MET A O 1
ATOM 1638 N N . TYR A 1 214 ? -1.728 6.492 17.775 1.00 74.50 214 TYR A N 1
ATOM 1639 C CA . TYR A 1 214 ? -1.978 7.850 17.284 1.00 74.50 214 TYR A CA 1
ATOM 1640 C C . TYR A 1 214 ? -3.425 8.053 16.831 1.00 74.50 214 TYR A C 1
ATOM 1642 O O . TYR A 1 214 ? -3.990 9.117 17.087 1.00 74.50 214 TYR A O 1
ATOM 1650 N N . GLU A 1 215 ? -4.036 7.049 16.204 1.00 76.06 215 GLU A N 1
ATOM 1651 C CA . GLU A 1 215 ? -5.447 7.087 15.810 1.00 76.06 215 GLU A CA 1
ATOM 1652 C C . GLU A 1 215 ? -6.363 7.173 17.043 1.00 76.06 215 GLU A C 1
ATOM 1654 O O . GLU A 1 215 ? -7.211 8.066 17.121 1.00 76.06 215 GLU A O 1
ATOM 1659 N N . HIS A 1 216 ? -6.129 6.342 18.065 1.00 75.44 216 HIS A N 1
ATOM 1660 C CA . HIS A 1 216 ? -6.867 6.410 19.330 1.00 75.44 216 HIS A CA 1
ATOM 1661 C C . HIS A 1 216 ? -6.665 7.739 20.066 1.00 75.44 216 HIS A C 1
ATOM 1663 O O . HIS A 1 216 ? -7.627 8.309 20.586 1.00 75.44 216 HIS A O 1
ATOM 1669 N N . LEU A 1 217 ? -5.435 8.260 20.099 1.00 76.38 217 LEU A N 1
ATOM 1670 C CA . LEU A 1 217 ? -5.145 9.559 20.706 1.00 76.38 217 LEU A CA 1
ATOM 1671 C C . LEU A 1 217 ? -5.874 10.688 19.969 1.00 76.38 217 LEU A C 1
ATOM 1673 O O . LEU A 1 217 ? -6.463 11.557 20.612 1.00 76.38 217 LEU A O 1
ATOM 1677 N N . GLY A 1 218 ? -5.873 10.659 18.635 1.00 71.56 218 GLY A N 1
ATOM 1678 C CA . GLY A 1 218 ? -6.598 11.620 17.809 1.00 71.56 218 GLY A CA 1
ATOM 1679 C C . GLY A 1 218 ? -8.100 11.593 18.082 1.00 71.56 218 GLY A C 1
ATOM 1680 O O . GLY A 1 218 ? -8.693 12.643 18.331 1.00 71.56 218 GLY A O 1
ATOM 1681 N N . ALA A 1 219 ? -8.701 10.401 18.133 1.00 70.38 219 ALA A N 1
ATOM 1682 C CA . ALA A 1 219 ? -10.116 10.231 18.458 1.00 70.38 219 ALA A CA 1
ATOM 1683 C C . ALA A 1 219 ? -10.456 10.736 19.873 1.00 70.38 219 ALA A C 1
ATOM 1685 O O . ALA A 1 219 ? -11.438 11.457 20.059 1.00 70.38 219 ALA A O 1
ATOM 1686 N N . ALA A 1 220 ? -9.620 10.420 20.867 1.00 75.75 220 ALA A N 1
ATOM 1687 C CA . ALA A 1 220 ? -9.806 10.878 22.243 1.00 75.75 220 ALA A CA 1
ATOM 1688 C C . ALA A 1 220 ? -9.692 12.406 22.370 1.00 75.75 220 ALA A C 1
ATOM 1690 O O . ALA A 1 220 ? -10.469 13.025 23.098 1.00 75.75 220 ALA A O 1
ATOM 1691 N N . MET A 1 221 ? -8.753 13.026 21.649 1.00 81.75 221 MET A N 1
ATOM 1692 C CA . MET A 1 221 ? -8.590 14.481 21.621 1.00 81.75 221 MET A CA 1
ATOM 1693 C C . MET A 1 221 ? -9.775 15.168 20.940 1.00 81.75 221 MET A C 1
ATOM 1695 O O . MET A 1 221 ? -10.342 16.101 21.514 1.00 81.75 221 MET A O 1
ATOM 1699 N N . ALA A 1 222 ? -10.219 14.648 19.795 1.00 72.56 222 ALA A N 1
ATOM 1700 C CA . ALA A 1 222 ? -11.399 15.153 19.102 1.00 72.56 222 ALA A CA 1
ATOM 1701 C C . ALA A 1 222 ? -12.653 15.084 19.992 1.00 72.56 222 ALA A C 1
ATOM 1703 O O . ALA A 1 222 ? -13.416 16.049 20.064 1.00 72.56 222 ALA A O 1
ATOM 1704 N N . ALA A 1 223 ? -12.827 13.997 20.754 1.00 74.00 223 ALA A N 1
ATOM 1705 C CA . ALA A 1 223 ? -13.953 13.825 21.674 1.00 74.00 223 ALA A CA 1
ATOM 1706 C C . ALA A 1 223 ? -14.008 14.879 22.800 1.00 74.00 223 ALA A C 1
ATOM 1708 O O . ALA A 1 223 ? -15.088 15.182 23.305 1.00 74.00 223 ALA A O 1
ATOM 1709 N N . VAL A 1 224 ? -12.869 15.469 23.183 1.00 87.62 224 VAL A N 1
ATOM 1710 C CA . VAL A 1 224 ? -12.798 16.551 24.186 1.00 87.62 224 VAL A CA 1
ATOM 1711 C C . VAL A 1 224 ? -12.695 17.950 23.562 1.00 87.62 224 VAL A C 1
ATOM 1713 O O . VAL A 1 224 ? -12.442 18.926 24.274 1.00 87.62 224 VAL A O 1
ATOM 1716 N N . GLY A 1 225 ? -12.902 18.068 22.245 1.00 77.44 225 GLY A N 1
ATOM 1717 C CA . GLY A 1 225 ? -12.826 19.331 21.506 1.00 77.44 225 GLY A CA 1
ATOM 1718 C C . GLY A 1 225 ? -11.402 19.872 21.354 1.00 77.44 225 GLY A C 1
ATOM 1719 O O . GLY A 1 225 ? -11.214 21.086 21.257 1.00 77.44 225 GLY A O 1
ATOM 1720 N N . LEU A 1 226 ? -10.397 18.994 21.396 1.00 72.69 226 LEU A N 1
ATOM 1721 C CA . LEU A 1 226 ? -9.010 19.315 21.079 1.00 72.69 226 LEU A CA 1
ATOM 1722 C C . LEU A 1 226 ? -8.683 18.832 19.667 1.00 72.69 226 LEU A C 1
ATOM 1724 O O . LEU A 1 226 ? -9.039 17.721 19.284 1.00 72.69 226 LEU A O 1
ATOM 1728 N N . GLU A 1 227 ? -7.955 19.653 18.918 1.00 67.56 227 GLU A N 1
ATOM 1729 C CA . GLU A 1 227 ? -7.450 19.260 17.605 1.00 67.56 227 GLU A CA 1
ATOM 1730 C C . GLU A 1 227 ? -6.462 18.093 17.740 1.00 67.56 227 GLU A C 1
ATOM 1732 O O . GLU A 1 227 ? -5.519 18.199 18.540 1.00 67.56 227 GLU A O 1
ATOM 1737 N N . PRO A 1 228 ? -6.639 16.997 16.977 1.00 60.88 228 PRO A N 1
ATOM 1738 C CA . PRO A 1 228 ? -5.671 15.915 16.913 1.00 60.88 228 PRO A CA 1
ATOM 1739 C C . PRO A 1 228 ? -4.275 16.457 16.587 1.00 60.88 228 PRO A C 1
ATOM 1741 O O . PRO A 1 228 ? -4.125 17.388 15.788 1.00 60.88 228 PRO A O 1
ATOM 1744 N N . PRO A 1 229 ? -3.217 15.907 17.191 1.00 59.47 229 PRO A N 1
ATOM 1745 C CA . PRO A 1 229 ? -1.883 16.376 16.906 1.00 59.47 229 PRO A CA 1
ATOM 1746 C C . PRO A 1 229 ? -1.504 15.921 15.493 1.00 59.47 229 PRO A C 1
ATOM 1748 O O . PRO A 1 229 ? -1.525 14.732 15.186 1.00 59.47 229 PRO A O 1
ATOM 1751 N N . GLU A 1 230 ? -1.137 16.867 14.630 1.00 52.16 230 GLU A N 1
ATOM 1752 C CA . GLU A 1 230 ? -0.532 16.559 13.330 1.00 52.16 230 GLU A CA 1
ATOM 1753 C C . GLU A 1 230 ? 0.693 15.651 13.547 1.00 52.16 230 GLU A C 1
ATOM 1755 O O . GLU A 1 230 ? 1.559 15.983 14.365 1.00 52.16 230 GLU A O 1
ATOM 1760 N N . ARG A 1 231 ? 0.789 14.522 12.821 1.00 51.22 231 ARG A N 1
ATOM 1761 C CA . ARG A 1 231 ? 1.946 13.596 12.885 1.00 51.22 231 ARG A CA 1
ATOM 1762 C C . ARG A 1 231 ? 3.281 14.331 12.683 1.00 51.22 231 ARG A C 1
ATOM 1764 O O . ARG A 1 231 ? 4.270 13.996 13.332 1.00 51.22 231 ARG A O 1
ATOM 1771 N N . GLU A 1 232 ? 3.268 15.418 11.908 1.00 44.84 232 GLU A N 1
ATOM 1772 C CA . GLU A 1 232 ? 4.353 16.400 11.740 1.00 44.84 232 GLU A CA 1
ATOM 1773 C C . GLU A 1 232 ? 5.015 16.866 13.048 1.00 44.84 232 GLU A C 1
ATOM 1775 O O . GLU A 1 232 ? 6.189 17.247 13.069 1.00 44.84 232 GLU A O 1
ATOM 1780 N N . LYS A 1 233 ? 4.274 16.874 14.162 1.00 39.94 233 LYS A N 1
ATOM 1781 C CA . LYS A 1 233 ? 4.726 17.447 15.435 1.00 39.94 233 LYS A CA 1
ATOM 1782 C C . LYS A 1 233 ? 5.613 16.512 16.261 1.00 39.94 233 LYS A C 1
ATOM 1784 O O . LYS A 1 233 ? 6.220 17.010 17.209 1.00 39.94 233 LYS A O 1
ATOM 1789 N N . PHE A 1 234 ? 5.723 15.229 15.898 1.00 41.16 234 PHE A N 1
ATOM 1790 C CA . PHE A 1 234 ? 6.451 14.201 16.661 1.00 41.16 234 PHE A CA 1
ATOM 1791 C C . PHE A 1 234 ? 7.775 13.739 16.042 1.00 41.16 234 PHE A C 1
ATOM 1793 O O . PHE A 1 234 ? 8.526 13.017 16.702 1.00 41.16 234 PHE A O 1
ATOM 1800 N N . LEU A 1 235 ? 8.115 14.201 14.832 1.00 45.19 235 LEU A N 1
ATOM 1801 C CA . LEU A 1 235 ? 9.494 14.149 14.345 1.00 45.19 235 LEU A CA 1
ATOM 1802 C C . LEU A 1 235 ? 10.353 14.911 15.364 1.00 45.19 235 LEU A C 1
ATOM 1804 O O . LEU A 1 235 ? 10.238 16.130 15.468 1.00 45.19 235 LEU A O 1
ATOM 1808 N N . THR A 1 236 ? 11.174 14.181 16.126 1.00 42.06 236 THR A N 1
ATOM 1809 C CA . THR A 1 236 ? 12.030 14.601 17.260 1.00 42.06 236 THR A CA 1
ATOM 1810 C C . THR A 1 236 ? 11.369 14.812 18.627 1.00 42.06 236 THR A C 1
ATOM 1812 O O . THR A 1 236 ? 11.149 15.930 19.080 1.00 42.06 236 THR A O 1
ATOM 1815 N N . LEU A 1 237 ? 11.217 13.718 19.380 1.00 31.58 237 LEU A N 1
ATOM 1816 C CA . LEU A 1 237 ? 11.292 13.747 20.849 1.00 31.58 237 LEU A CA 1
ATOM 1817 C C . LEU A 1 237 ? 12.126 12.580 21.409 1.00 31.58 237 LEU A C 1
ATOM 1819 O O . LEU A 1 237 ? 11.830 12.054 22.471 1.00 31.58 237 LEU A O 1
ATOM 1823 N N . HIS A 1 238 ? 13.196 12.167 20.724 1.00 34.72 238 HIS A N 1
ATOM 1824 C CA . HIS A 1 238 ? 14.192 11.278 21.327 1.00 34.72 238 HIS A CA 1
ATOM 1825 C C . HIS A 1 238 ? 15.598 11.712 20.927 1.00 34.72 238 HIS A C 1
ATOM 1827 O O . HIS A 1 238 ? 16.002 11.562 19.778 1.00 34.72 238 HIS A O 1
ATOM 1833 N N . ALA A 1 239 ? 16.333 12.269 21.892 1.00 29.14 239 ALA A N 1
ATOM 1834 C CA . ALA A 1 239 ? 17.780 12.390 21.793 1.00 29.14 239 ALA A CA 1
ATOM 1835 C C . ALA A 1 239 ? 18.385 10.978 21.658 1.00 29.14 239 ALA A C 1
ATOM 1837 O O . ALA A 1 239 ? 17.890 10.058 22.320 1.00 29.14 239 ALA A O 1
ATOM 1838 N N . PRO A 1 240 ? 19.421 10.778 20.825 1.00 31.42 240 PRO A N 1
ATOM 1839 C CA . PRO A 1 240 ? 20.100 9.490 20.740 1.00 31.42 240 PRO A CA 1
ATOM 1840 C C . PRO A 1 240 ? 20.661 9.087 22.118 1.00 31.42 240 PRO A C 1
ATOM 1842 O O . PRO A 1 240 ? 21.009 9.963 22.921 1.00 31.42 240 PRO A O 1
ATOM 1845 N N . PRO A 1 241 ? 20.744 7.780 22.431 1.00 31.16 241 PRO A N 1
ATOM 1846 C CA . PRO A 1 241 ? 21.321 7.320 23.685 1.00 31.16 241 PRO A CA 1
ATOM 1847 C C . PRO A 1 241 ? 22.762 7.826 23.824 1.00 31.16 241 PRO A C 1
ATOM 1849 O O . PRO A 1 241 ? 23.566 7.762 22.896 1.00 31.16 241 PRO A O 1
ATOM 1852 N N . ALA A 1 242 ? 23.081 8.359 25.005 1.00 29.97 242 ALA A N 1
ATOM 1853 C CA . ALA A 1 242 ? 24.373 8.943 25.339 1.00 29.97 242 ALA A CA 1
ATOM 1854 C C . ALA A 1 242 ? 25.481 7.875 25.399 1.00 29.97 242 ALA A C 1
ATOM 1856 O O . ALA A 1 242 ? 25.897 7.456 26.477 1.00 29.97 242 ALA A O 1
ATOM 1857 N N . HIS A 1 243 ? 25.977 7.433 24.246 1.00 33.03 243 HIS A N 1
ATOM 1858 C CA . HIS A 1 243 ? 27.163 6.584 24.110 1.00 33.03 243 HIS A CA 1
ATOM 1859 C C . HIS A 1 243 ? 28.183 7.228 23.162 1.00 33.03 243 HIS A C 1
ATOM 1861 O O . HIS A 1 243 ? 28.662 6.628 22.212 1.00 33.03 243 HIS A O 1
ATOM 1867 N N . ALA A 1 244 ? 28.545 8.472 23.469 1.00 28.80 244 ALA A N 1
ATOM 1868 C CA . ALA A 1 244 ? 29.756 9.119 22.972 1.00 28.80 244 ALA A CA 1
ATOM 1869 C C . ALA A 1 244 ? 30.411 9.910 24.119 1.00 28.80 244 ALA A C 1
ATOM 1871 O O . ALA A 1 244 ? 30.510 11.133 24.101 1.00 28.80 244 ALA A O 1
ATOM 1872 N N . ARG A 1 245 ? 30.805 9.206 25.188 1.00 33.22 245 ARG A N 1
ATOM 1873 C CA . ARG A 1 245 ? 31.880 9.665 26.079 1.00 33.22 245 ARG A CA 1
ATOM 1874 C C . ARG A 1 245 ? 33.047 8.717 25.882 1.00 33.22 245 ARG A C 1
ATOM 1876 O O . ARG A 1 245 ? 33.060 7.621 26.431 1.00 33.22 245 ARG A O 1
ATOM 1883 N N . GLY A 1 246 ? 33.972 9.156 25.053 1.00 30.91 246 GLY A N 1
ATOM 1884 C CA . GLY A 1 246 ? 35.206 8.469 24.731 1.00 30.91 246 GLY A CA 1
ATOM 1885 C C . GLY A 1 246 ? 35.888 9.279 23.649 1.00 30.91 246 GLY A C 1
ATOM 1886 O O . GLY A 1 246 ? 35.450 9.262 22.509 1.00 30.91 246 GLY A O 1
ATOM 1887 N N . ASP A 1 247 ? 36.908 10.014 24.068 1.00 31.42 247 ASP A N 1
ATOM 1888 C CA . ASP A 1 247 ? 37.966 10.563 23.229 1.00 31.42 247 ASP A CA 1
ATOM 1889 C C . ASP A 1 247 ? 37.633 11.812 22.407 1.00 31.42 247 ASP A C 1
ATOM 1891 O O . ASP A 1 247 ? 37.216 11.764 21.253 1.00 31.42 247 ASP A O 1
ATOM 1895 N N . ARG A 1 248 ? 37.927 12.962 23.026 1.00 27.03 248 ARG A N 1
ATOM 1896 C CA . ARG A 1 248 ? 38.708 14.056 22.425 1.00 27.03 248 ARG A CA 1
ATOM 1897 C C . ARG A 1 248 ? 39.156 15.012 23.533 1.00 27.03 248 ARG A C 1
ATOM 1899 O O . ARG A 1 248 ? 38.583 16.075 23.745 1.00 27.03 248 ARG A O 1
ATOM 1906 N N . GLU A 1 249 ? 40.214 14.621 24.239 1.00 32.41 249 GLU A N 1
ATOM 1907 C CA . GLU A 1 249 ? 41.261 15.599 24.524 1.00 32.41 249 GLU A CA 1
ATOM 1908 C C . GLU A 1 249 ? 41.889 15.944 23.175 1.00 32.41 249 GLU A C 1
ATOM 1910 O O . GLU A 1 249 ? 42.381 15.044 22.505 1.00 32.41 249 GLU A O 1
ATOM 1915 N N . LEU A 1 250 ? 41.794 17.203 22.746 1.00 29.31 250 LEU A N 1
ATOM 1916 C CA . LEU A 1 250 ? 42.727 17.852 21.822 1.00 29.31 250 LEU A CA 1
ATOM 1917 C C . LEU A 1 250 ? 42.359 19.340 21.716 1.00 29.31 250 LEU A C 1
ATOM 1919 O O . LEU A 1 250 ? 41.350 19.702 21.120 1.00 29.31 250 LEU A O 1
ATOM 1923 N N . GLY A 1 251 ? 43.219 20.171 22.309 1.00 26.38 251 GLY A N 1
ATOM 1924 C CA . GLY A 1 251 ? 43.653 21.456 21.758 1.00 26.38 251 GLY A CA 1
ATOM 1925 C C . GLY A 1 251 ? 42.641 22.596 21.692 1.00 26.38 251 GLY A C 1
ATOM 1926 O O . GLY A 1 251 ? 41.942 22.766 20.701 1.00 26.38 251 GLY A O 1
ATOM 1927 N N . ALA A 1 252 ? 42.692 23.473 22.693 1.00 31.33 252 ALA A N 1
ATOM 1928 C CA . ALA A 1 252 ? 42.328 24.872 22.519 1.00 31.33 252 ALA A CA 1
ATOM 1929 C C . ALA A 1 252 ? 43.250 25.521 21.468 1.00 31.33 252 ALA A C 1
ATOM 1931 O O . ALA A 1 252 ? 44.455 25.588 21.695 1.00 31.33 252 ALA A O 1
ATOM 1932 N N . ALA A 1 253 ? 42.694 25.991 20.348 1.00 28.02 253 ALA A N 1
ATOM 1933 C CA . ALA A 1 253 ? 43.289 27.029 19.505 1.00 28.02 253 ALA A CA 1
ATOM 1934 C C . ALA A 1 253 ? 42.252 27.583 18.508 1.00 28.02 253 ALA A C 1
ATOM 1936 O O . ALA A 1 253 ? 41.732 26.857 17.666 1.00 28.02 253 ALA A O 1
ATOM 1937 N N . ASP A 1 254 ? 41.979 28.878 18.657 1.00 30.67 254 ASP A N 1
ATOM 1938 C CA . ASP A 1 254 ? 41.718 29.876 17.614 1.00 30.67 254 ASP A CA 1
ATOM 1939 C C . ASP A 1 254 ? 40.689 29.605 16.504 1.00 30.67 254 ASP A C 1
ATOM 1941 O O . ASP A 1 254 ? 40.981 28.988 15.484 1.00 30.67 254 ASP A O 1
ATOM 1945 N N . LEU A 1 255 ? 39.539 30.285 16.612 1.00 28.16 255 LEU A N 1
ATOM 1946 C CA . LEU A 1 255 ? 38.842 30.883 15.465 1.00 28.16 255 LEU A CA 1
ATOM 1947 C C . LEU A 1 255 ? 38.213 32.237 15.882 1.00 28.16 255 LEU A C 1
ATOM 1949 O O . LEU A 1 255 ? 37.618 32.322 16.959 1.00 28.16 255 LEU A O 1
ATOM 1953 N N . PRO A 1 256 ? 38.366 33.311 15.078 1.00 26.23 256 PRO A N 1
ATOM 1954 C CA . PRO A 1 256 ? 38.070 34.691 15.477 1.00 26.23 256 PRO A CA 1
ATOM 1955 C C . PRO A 1 256 ? 36.585 35.075 15.292 1.00 26.23 256 PRO A C 1
ATOM 1957 O O . PRO A 1 256 ? 35.869 34.425 14.528 1.00 26.23 256 PRO A O 1
ATOM 1960 N N . PRO A 1 257 ? 36.101 36.159 15.938 1.00 28.31 257 PRO A N 1
ATOM 1961 C CA . PRO A 1 257 ? 34.701 36.560 15.862 1.00 28.31 257 PRO A CA 1
ATOM 1962 C C . PRO A 1 257 ? 34.419 37.347 14.575 1.00 28.31 257 PRO A C 1
ATOM 1964 O O . PRO A 1 257 ? 35.067 38.357 14.290 1.00 28.31 257 PRO A O 1
ATOM 1967 N N . VAL A 1 258 ? 33.408 36.927 13.812 1.00 28.27 258 VAL A N 1
ATOM 1968 C CA . VAL A 1 258 ? 32.888 37.709 12.682 1.00 28.27 258 VAL A CA 1
ATOM 1969 C C . VAL A 1 258 ? 31.805 38.664 13.189 1.00 28.27 258 VAL A C 1
ATOM 1971 O O . VAL A 1 258 ? 30.818 38.254 13.793 1.00 28.27 258 VAL A O 1
ATOM 1974 N N . ARG A 1 259 ? 32.048 39.957 12.954 1.00 26.44 259 ARG A N 1
ATOM 1975 C CA . ARG A 1 259 ? 31.185 41.109 13.246 1.00 26.44 259 ARG A CA 1
ATOM 1976 C C . ARG A 1 259 ? 29.871 41.051 12.458 1.00 26.44 259 ARG A C 1
ATOM 1978 O O . ARG A 1 259 ? 29.903 40.940 11.237 1.00 26.44 259 ARG A O 1
ATOM 1985 N N . GLU A 1 260 ? 28.747 41.275 13.133 1.00 29.39 260 GLU A N 1
ATOM 1986 C CA . GLU A 1 260 ? 27.494 41.691 12.492 1.00 29.39 260 GLU A CA 1
ATOM 1987 C C . GLU A 1 260 ? 27.510 43.209 12.233 1.00 29.39 260 GLU A C 1
ATOM 1989 O O . GLU A 1 260 ? 27.756 44.006 13.141 1.00 29.39 260 GLU A O 1
ATOM 1994 N N . GLN A 1 261 ? 27.231 43.621 10.993 1.00 26.73 261 GLN A N 1
ATOM 1995 C CA . GLN A 1 261 ? 26.917 45.006 10.625 1.00 26.73 261 GLN A CA 1
ATOM 1996 C C . GLN A 1 261 ? 25.613 45.066 9.807 1.00 26.73 261 GLN A C 1
ATOM 1998 O O . GLN A 1 261 ? 25.640 44.904 8.595 1.00 26.73 261 GLN A O 1
ATOM 2003 N N . GLY A 1 262 ? 24.508 45.348 10.516 1.00 26.62 262 GLY A N 1
ATOM 2004 C CA . GLY A 1 262 ? 23.337 46.175 10.142 1.00 26.62 262 GLY A CA 1
ATOM 2005 C C . GLY A 1 262 ? 22.428 45.807 8.945 1.00 26.62 262 GLY A C 1
ATOM 2006 O O . GLY A 1 262 ? 22.742 44.916 8.166 1.00 26.62 262 GLY A O 1
ATOM 2007 N N . PRO A 1 263 ? 21.322 46.560 8.719 1.00 33.81 263 PRO A N 1
ATOM 2008 C CA . PRO A 1 263 ? 20.553 47.389 9.652 1.00 33.81 263 PRO A CA 1
ATOM 2009 C C . PRO A 1 263 ? 19.048 47.026 9.717 1.00 33.81 263 PRO A C 1
ATOM 2011 O O . PRO A 1 263 ? 18.496 46.284 8.907 1.00 33.81 263 PRO A O 1
ATOM 2014 N N . ALA A 1 264 ? 18.388 47.611 10.716 1.00 31.48 264 ALA A N 1
ATOM 2015 C CA . ALA A 1 264 ? 16.976 47.479 11.050 1.00 31.48 264 ALA A CA 1
ATOM 2016 C C . ALA A 1 264 ? 16.003 47.875 9.920 1.00 31.48 264 ALA A C 1
ATOM 2018 O O . ALA A 1 264 ? 16.169 48.909 9.270 1.00 31.48 264 ALA A O 1
ATOM 2019 N N . ARG A 1 265 ? 14.904 47.119 9.796 1.00 29.55 265 ARG A N 1
ATOM 2020 C CA . ARG A 1 265 ? 13.620 47.620 9.287 1.00 29.55 265 ARG A CA 1
ATOM 2021 C C . ARG A 1 265 ? 12.475 47.156 10.183 1.00 29.55 265 ARG A C 1
ATOM 2023 O O . ARG A 1 265 ? 12.311 45.973 10.460 1.00 29.55 265 ARG A O 1
ATOM 2030 N N . ASP A 1 266 ? 11.742 48.162 10.634 1.00 31.33 266 ASP A N 1
ATOM 2031 C CA . ASP A 1 266 ? 10.541 48.150 11.458 1.00 31.33 266 ASP A CA 1
ATOM 2032 C C . ASP A 1 266 ? 9.346 47.524 10.709 1.00 31.33 266 ASP A C 1
ATOM 2034 O O . ASP A 1 266 ? 9.253 47.624 9.484 1.00 31.33 266 ASP A O 1
ATOM 2038 N N . GLY A 1 267 ? 8.430 46.878 11.434 1.00 29.31 267 GLY A N 1
ATOM 2039 C CA . GLY A 1 267 ? 7.271 46.209 10.835 1.00 29.31 267 GLY A CA 1
ATOM 2040 C C . GLY A 1 267 ? 6.537 45.256 11.775 1.00 29.31 267 GLY A C 1
ATOM 2041 O O . GLY A 1 267 ? 6.666 44.039 11.681 1.00 29.31 267 GLY A O 1
ATOM 2042 N N . ARG A 1 268 ? 5.734 45.822 12.679 1.00 32.91 268 ARG A N 1
ATOM 2043 C CA . ARG A 1 268 ? 4.806 45.129 13.588 1.00 32.91 268 ARG A CA 1
ATOM 2044 C C . ARG A 1 268 ? 3.951 44.059 12.878 1.00 32.91 268 ARG A C 1
ATOM 2046 O O . ARG A 1 268 ? 3.189 44.383 11.971 1.00 32.91 268 ARG A O 1
ATOM 2053 N N . ARG A 1 269 ? 3.943 42.826 13.400 1.00 28.34 269 ARG A N 1
ATOM 2054 C CA . ARG A 1 269 ? 2.796 41.895 13.337 1.00 28.34 269 ARG A CA 1
ATOM 2055 C C . ARG A 1 269 ? 2.652 41.172 14.677 1.00 28.34 269 ARG A C 1
ATOM 2057 O O . ARG A 1 269 ? 3.599 40.574 15.173 1.00 28.34 269 ARG A O 1
ATOM 2064 N N . ALA A 1 270 ? 1.466 41.292 15.267 1.00 28.09 270 ALA A N 1
ATOM 2065 C CA . ALA A 1 270 ? 1.093 40.721 16.555 1.00 28.09 270 ALA A CA 1
ATOM 2066 C C . ALA A 1 270 ? 1.022 39.181 16.507 1.00 28.09 270 ALA A C 1
ATOM 2068 O O . ALA A 1 270 ? 0.482 38.613 15.560 1.00 28.09 270 ALA A O 1
ATOM 2069 N N . LEU A 1 271 ? 1.540 38.523 17.548 1.00 27.81 271 LEU A N 1
ATOM 2070 C CA . LEU A 1 271 ? 1.332 37.099 17.847 1.00 27.81 2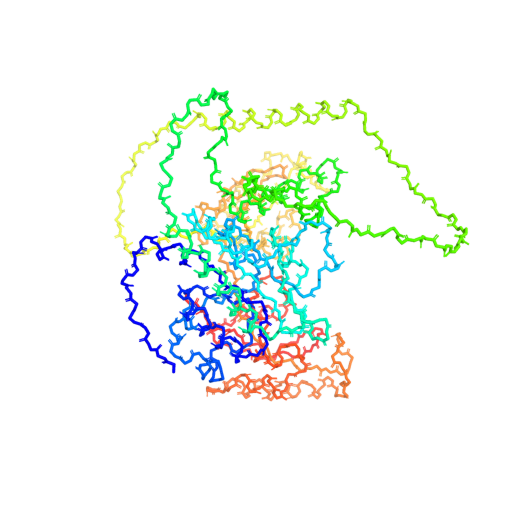71 LEU A CA 1
ATOM 2071 C C . LEU A 1 271 ? 0.074 36.947 18.725 1.00 27.81 271 LEU A C 1
ATOM 2073 O O . LEU A 1 271 ? -0.092 37.751 19.644 1.00 27.81 271 LEU A O 1
ATOM 2077 N N . PRO A 1 272 ? -0.802 35.946 18.503 1.00 31.14 272 PRO A N 1
ATOM 2078 C CA . PRO A 1 272 ? -1.973 35.748 19.347 1.00 31.14 272 PRO A CA 1
ATOM 2079 C C . PRO A 1 272 ? -1.588 35.137 20.703 1.00 31.14 272 PRO A C 1
ATOM 2081 O O . PRO A 1 272 ? -0.734 34.251 20.798 1.00 31.14 272 PRO A O 1
ATOM 2084 N N . GLU A 1 273 ? -2.240 35.629 21.756 1.00 30.80 273 GLU A N 1
ATOM 2085 C CA . GLU A 1 273 ? -2.088 35.200 23.146 1.00 30.80 273 GLU A CA 1
ATOM 2086 C C . GLU A 1 273 ? -2.332 33.692 23.322 1.00 30.80 273 GLU A C 1
ATOM 2088 O O . GLU A 1 273 ? -3.369 33.143 22.937 1.00 30.80 273 GLU A O 1
ATOM 2093 N N . ARG A 1 274 ? -1.384 33.008 23.974 1.00 32.06 274 ARG A N 1
ATOM 2094 C CA . ARG A 1 274 ? -1.557 31.628 24.438 1.00 32.06 274 ARG A CA 1
ATOM 2095 C C . ARG A 1 274 ? -2.563 31.610 25.591 1.00 32.06 274 ARG A C 1
ATOM 2097 O O . ARG A 1 274 ? -2.248 32.054 26.691 1.00 32.06 274 ARG A O 1
ATOM 2104 N N . ARG A 1 275 ? -3.750 31.041 25.365 1.00 36.47 275 ARG A N 1
ATOM 2105 C CA . ARG A 1 275 ? -4.699 30.706 26.439 1.00 36.47 275 ARG A CA 1
ATOM 2106 C C . ARG A 1 275 ? -4.090 29.628 27.337 1.00 36.47 275 ARG A C 1
ATOM 2108 O O . ARG A 1 275 ? -3.959 28.475 26.934 1.00 36.47 275 ARG A O 1
ATOM 2115 N N . THR A 1 276 ? -3.727 29.994 28.558 1.00 34.50 276 THR A N 1
ATOM 2116 C CA . THR A 1 276 ? -3.343 29.055 29.614 1.00 34.50 276 THR A CA 1
ATOM 2117 C C . THR A 1 276 ? -4.593 28.324 30.120 1.00 34.50 276 THR A C 1
ATOM 2119 O O . THR A 1 276 ? -5.581 28.940 30.519 1.00 34.50 276 THR A O 1
ATOM 2122 N N . MET A 1 277 ? -4.598 26.987 30.063 1.00 41.56 277 MET A N 1
ATOM 2123 C CA . MET A 1 277 ? -5.673 26.175 30.648 1.00 41.56 277 MET A CA 1
ATOM 2124 C C . MET A 1 277 ? -5.568 26.177 32.179 1.00 41.56 277 MET A C 1
ATOM 2126 O O . MET A 1 277 ? -4.479 26.051 32.734 1.00 41.56 277 MET A O 1
ATOM 2130 N N . SER A 1 278 ? -6.706 26.297 32.872 1.00 54.44 278 SER A N 1
ATOM 2131 C CA . SER A 1 278 ? -6.738 26.308 34.337 1.00 54.44 278 SER A CA 1
ATOM 2132 C C . SER A 1 278 ? -6.460 24.920 34.930 1.00 54.44 278 SER A C 1
ATOM 2134 O O . SER A 1 278 ? -6.886 23.895 34.393 1.00 54.44 278 SER A O 1
ATOM 2136 N N . LEU A 1 279 ? -5.799 24.896 36.093 1.00 40.09 279 LEU A N 1
ATOM 2137 C CA . LEU A 1 279 ? -5.441 23.699 36.874 1.00 40.09 279 LEU A CA 1
ATOM 2138 C C . LEU A 1 279 ? -6.616 22.730 37.123 1.00 40.09 279 LEU A C 1
ATOM 2140 O O . LEU A 1 279 ? -6.406 21.529 37.269 1.00 40.09 279 LEU A O 1
ATOM 2144 N N . ARG A 1 280 ? -7.864 23.221 37.100 1.00 37.31 280 ARG A N 1
ATOM 2145 C CA . ARG A 1 280 ? -9.072 22.390 37.243 1.00 37.31 280 ARG A CA 1
ATOM 2146 C C . ARG A 1 280 ? -9.322 21.471 36.037 1.00 37.31 280 ARG A C 1
ATOM 2148 O O . ARG A 1 280 ? -9.832 20.373 36.227 1.00 37.31 280 ARG A O 1
ATOM 2155 N N . ARG A 1 281 ? -8.934 21.872 34.817 1.00 39.88 281 ARG A N 1
ATOM 2156 C CA . ARG A 1 281 ? -9.029 21.016 33.614 1.00 39.88 281 ARG A CA 1
ATOM 2157 C C . ARG A 1 281 ? -7.940 19.943 33.581 1.00 39.88 281 ARG A C 1
ATOM 2159 O O . ARG A 1 281 ? -8.219 18.825 33.164 1.00 39.88 281 ARG A O 1
ATOM 2166 N N . LEU A 1 282 ? -6.742 20.256 34.084 1.00 42.41 282 LEU A N 1
ATOM 2167 C CA . LEU A 1 282 ? -5.647 19.286 34.210 1.00 42.41 282 LEU A CA 1
ATOM 2168 C C . LEU A 1 282 ? -6.002 18.164 35.203 1.00 42.41 282 LEU A C 1
ATOM 2170 O O . LEU A 1 282 ? -5.754 16.992 34.934 1.00 42.41 282 LEU A O 1
ATOM 2174 N N . ALA A 1 283 ? -6.644 18.522 36.319 1.00 35.25 283 ALA A N 1
ATOM 2175 C CA . ALA A 1 283 ? -7.108 17.560 37.316 1.00 35.25 283 ALA A CA 1
ATOM 2176 C C . ALA A 1 283 ? -8.216 16.636 36.775 1.00 35.25 283 ALA A C 1
ATOM 2178 O O . ALA A 1 283 ? -8.195 15.438 37.042 1.00 35.25 283 ALA A O 1
ATOM 2179 N N . LEU A 1 284 ? -9.147 17.160 35.966 1.00 36.56 284 LEU A N 1
ATOM 2180 C CA . LEU A 1 284 ? -10.221 16.361 35.364 1.00 36.56 284 LEU A CA 1
ATOM 2181 C C . LEU A 1 284 ? -9.684 15.339 34.342 1.00 36.56 284 LEU A C 1
ATOM 2183 O O . LEU A 1 284 ? -10.132 14.195 34.325 1.00 36.56 284 LEU A O 1
ATOM 2187 N N . LEU A 1 285 ? -8.681 15.725 33.545 1.00 42.53 285 LEU A N 1
ATOM 2188 C CA . LEU A 1 285 ? -7.981 14.836 32.607 1.00 42.53 285 LEU A CA 1
ATOM 2189 C C . LEU A 1 285 ? -7.221 13.707 33.322 1.00 42.53 285 LEU A C 1
ATOM 2191 O O . LEU A 1 285 ? -7.265 12.564 32.873 1.00 42.53 285 LEU A O 1
ATOM 2195 N N . ALA A 1 286 ? -6.580 13.997 34.458 1.00 41.25 286 ALA A N 1
ATOM 2196 C CA . ALA A 1 286 ? -5.890 12.983 35.259 1.00 41.25 286 ALA A CA 1
ATOM 2197 C C . ALA A 1 286 ? -6.862 11.966 35.891 1.00 41.25 286 ALA A C 1
ATOM 2199 O O . ALA A 1 286 ? -6.568 10.772 35.936 1.00 41.25 286 ALA A O 1
ATOM 2200 N N . VAL A 1 287 ? -8.043 12.418 36.330 1.00 41.12 287 VAL A N 1
ATOM 2201 C CA . VAL A 1 287 ? -9.090 11.545 36.892 1.00 41.12 287 VAL A CA 1
ATOM 2202 C C . VAL A 1 287 ? -9.720 10.656 35.811 1.00 41.12 287 VAL A C 1
ATOM 2204 O O . VAL A 1 287 ? -9.931 9.467 36.048 1.00 41.12 287 VAL A O 1
ATOM 2207 N N . LEU A 1 288 ? -9.952 11.188 34.605 1.00 40.62 288 LEU A N 1
ATOM 2208 C CA . LEU A 1 288 ? -10.462 10.418 33.462 1.00 40.62 288 LEU A CA 1
ATOM 2209 C C . LEU A 1 288 ? -9.461 9.358 32.976 1.00 40.62 288 LEU A C 1
ATOM 2211 O O . LEU A 1 288 ? -9.854 8.218 32.739 1.00 40.62 288 LEU A O 1
ATOM 2215 N N . ALA A 1 289 ? -8.167 9.690 32.905 1.00 41.75 289 ALA A N 1
ATOM 2216 C CA . ALA A 1 289 ? -7.120 8.727 32.552 1.00 41.75 289 ALA A CA 1
ATOM 2217 C C . ALA A 1 289 ? -7.008 7.579 33.578 1.00 41.75 289 ALA A C 1
ATOM 2219 O O . ALA A 1 289 ? -6.823 6.421 33.201 1.00 41.75 289 ALA A O 1
ATOM 2220 N N . GLY A 1 290 ? -7.188 7.878 34.871 1.00 34.66 290 GLY A N 1
ATOM 2221 C CA . GLY A 1 290 ? -7.209 6.870 35.935 1.00 34.66 290 GLY A CA 1
ATOM 2222 C C . GLY A 1 290 ? -8.421 5.929 35.875 1.00 34.66 290 GLY A C 1
ATOM 2223 O O . GLY A 1 290 ? -8.276 4.727 36.098 1.00 34.66 290 GLY A O 1
ATOM 2224 N N . ALA A 1 291 ? -9.604 6.441 35.523 1.00 39.25 291 ALA A N 1
ATOM 2225 C CA . ALA A 1 291 ? -10.828 5.640 35.421 1.00 39.25 291 ALA A CA 1
ATOM 2226 C C . ALA A 1 291 ? -10.790 4.634 34.252 1.00 39.25 291 ALA A C 1
ATOM 2228 O O . ALA A 1 291 ? -11.252 3.497 34.388 1.00 39.25 291 ALA A O 1
ATOM 2229 N N . VAL A 1 292 ? -10.177 5.014 33.126 1.00 40.34 292 VAL A N 1
ATOM 2230 C CA . VAL A 1 292 ? -9.984 4.120 31.969 1.00 40.34 292 VAL A CA 1
ATOM 2231 C C . VAL A 1 292 ? -9.021 2.979 32.316 1.00 40.34 292 VAL A C 1
ATOM 2233 O O . VAL A 1 292 ? -9.314 1.820 32.026 1.00 40.34 292 VAL A O 1
ATOM 2236 N N . ALA A 1 293 ? -7.926 3.271 33.025 1.00 38.72 293 ALA A N 1
ATOM 2237 C CA . ALA A 1 293 ? -6.958 2.257 33.447 1.00 38.72 293 ALA A CA 1
ATOM 2238 C C . ALA A 1 293 ? -7.554 1.221 34.424 1.00 38.72 293 ALA A C 1
ATOM 2240 O O . ALA A 1 293 ? -7.275 0.027 34.300 1.00 38.72 293 ALA A O 1
ATOM 2241 N N . LEU A 1 294 ? -8.419 1.645 35.357 1.00 35.69 294 LEU A N 1
ATOM 2242 C CA . LEU A 1 294 ? -9.099 0.725 36.281 1.00 35.69 294 LEU A CA 1
ATOM 2243 C C . LEU A 1 294 ? -10.125 -0.180 35.584 1.00 35.69 294 LEU A C 1
ATOM 2245 O O . LEU A 1 294 ? -10.268 -1.343 35.960 1.00 35.69 294 LEU A O 1
ATOM 2249 N N . THR A 1 295 ? -10.812 0.326 34.558 1.00 35.28 295 THR A N 1
ATOM 2250 C CA . THR A 1 295 ? -11.834 -0.441 33.824 1.00 35.28 295 THR A CA 1
ATOM 2251 C C . THR A 1 295 ? -11.195 -1.541 32.968 1.00 35.28 295 THR A C 1
ATOM 2253 O O . THR A 1 295 ? -11.682 -2.670 32.938 1.00 35.28 295 THR A O 1
ATOM 2256 N N . VAL A 1 296 ? -10.039 -1.256 32.358 1.00 37.09 296 VAL A N 1
ATOM 2257 C CA . VAL A 1 296 ? -9.238 -2.247 31.617 1.00 37.09 296 VAL A CA 1
ATOM 2258 C C . VAL A 1 296 ? -8.665 -3.317 32.555 1.00 37.09 296 VAL A C 1
ATOM 2260 O O . VAL A 1 296 ? -8.688 -4.501 32.228 1.00 37.09 296 VAL A O 1
ATOM 2263 N N . PHE A 1 297 ? -8.214 -2.934 33.754 1.00 37.12 297 PHE A N 1
ATOM 2264 C CA . PHE A 1 297 ? -7.682 -3.883 34.739 1.00 37.12 297 PHE A CA 1
ATOM 2265 C C . PHE A 1 297 ? -8.762 -4.815 35.323 1.00 37.12 297 PHE A C 1
ATOM 2267 O O . PHE A 1 297 ? -8.484 -5.983 35.597 1.00 37.12 297 PHE A O 1
ATOM 2274 N N . ALA A 1 298 ? -10.001 -4.335 35.477 1.00 35.66 298 ALA A N 1
ATOM 2275 C CA . ALA A 1 298 ? -11.124 -5.145 35.953 1.00 35.66 298 ALA A CA 1
ATOM 2276 C C . ALA A 1 298 ? -11.602 -6.179 34.913 1.00 35.66 298 ALA A C 1
ATOM 2278 O O . ALA A 1 298 ? -11.909 -7.312 35.277 1.00 35.66 298 ALA A O 1
ATOM 2279 N N . LEU A 1 299 ? -11.594 -5.831 33.620 1.00 38.88 299 LEU A N 1
ATOM 2280 C CA . LEU A 1 299 ? -12.035 -6.718 32.531 1.00 38.88 299 LEU A CA 1
ATOM 2281 C C . LEU A 1 299 ? -11.057 -7.866 32.227 1.00 38.88 299 LEU A C 1
ATOM 2283 O O . LEU A 1 299 ? -11.463 -8.894 31.689 1.00 38.88 299 LEU A O 1
ATOM 2287 N N . LEU A 1 300 ? -9.781 -7.727 32.599 1.00 38.31 300 LEU A N 1
ATOM 2288 C CA . LEU A 1 300 ? -8.751 -8.750 32.372 1.00 38.31 300 LEU A CA 1
ATOM 2289 C C . LEU A 1 300 ? -8.676 -9.817 33.476 1.00 38.31 300 LEU A C 1
ATOM 2291 O O . LEU A 1 300 ? -7.981 -10.817 33.307 1.00 38.31 300 LEU A O 1
ATOM 2295 N N . ARG A 1 301 ? -9.381 -9.636 34.601 1.00 37.19 301 ARG A N 1
ATOM 2296 C CA . ARG A 1 301 ? -9.296 -10.546 35.755 1.00 37.19 301 ARG A CA 1
ATOM 2297 C C . ARG A 1 301 ? -10.348 -11.665 35.748 1.00 37.19 301 ARG A C 1
ATOM 2299 O O . ARG A 1 301 ? -10.159 -12.649 36.455 1.00 37.19 301 ARG A O 1
ATOM 2306 N N . ASP A 1 302 ? -11.410 -11.548 34.947 1.00 34.84 302 ASP A N 1
ATOM 2307 C CA . ASP A 1 302 ? -12.625 -12.370 35.098 1.00 34.84 302 ASP A CA 1
ATOM 2308 C C . ASP A 1 302 ? -12.803 -13.494 34.056 1.00 34.84 302 ASP A C 1
ATOM 2310 O O . ASP A 1 302 ? -13.915 -13.912 33.745 1.00 34.84 302 ASP A O 1
ATOM 2314 N N . ARG A 1 303 ? -11.709 -14.022 33.491 1.00 36.97 303 ARG A N 1
ATOM 2315 C CA . ARG A 1 303 ? -11.774 -15.195 32.600 1.00 36.97 303 ARG A CA 1
ATOM 2316 C C . ARG A 1 303 ? -10.954 -16.360 33.143 1.00 36.97 303 ARG A C 1
ATOM 2318 O O . ARG A 1 303 ? -9.762 -16.480 32.879 1.00 36.97 303 ARG A O 1
ATOM 2325 N N . GLY A 1 304 ? -11.627 -17.234 33.893 1.00 32.47 304 GLY A N 1
ATOM 2326 C CA . GLY A 1 304 ? -11.191 -18.617 34.099 1.00 32.47 304 GLY A CA 1
ATOM 2327 C C . GLY A 1 304 ? -11.346 -19.453 32.814 1.00 32.47 304 GLY A C 1
ATOM 2328 O O . GLY A 1 304 ? -12.079 -19.049 31.908 1.00 32.47 304 GLY A O 1
ATOM 2329 N N . PRO A 1 305 ? -10.657 -20.601 32.692 1.00 32.06 305 PRO A N 1
ATOM 2330 C CA . PRO A 1 305 ? -10.610 -21.366 31.450 1.00 32.06 305 PRO A CA 1
ATOM 2331 C C . PRO A 1 305 ? -11.905 -22.169 31.242 1.00 32.06 305 PRO A C 1
ATOM 2333 O O . PRO A 1 305 ? -12.308 -22.945 32.107 1.00 32.06 305 PRO A O 1
ATOM 2336 N N . ALA A 1 306 ? -12.549 -22.007 30.083 1.00 31.86 306 ALA A N 1
ATOM 2337 C CA . ALA A 1 306 ? -13.669 -22.844 29.654 1.00 31.86 306 ALA A CA 1
ATOM 2338 C C . ALA A 1 306 ? -13.150 -24.164 29.047 1.00 31.86 306 ALA A C 1
ATOM 2340 O O . ALA A 1 306 ? -12.253 -24.155 28.203 1.00 31.86 306 ALA A O 1
ATOM 2341 N N . GLY A 1 307 ? -13.695 -25.294 29.510 1.00 28.34 307 GLY A N 1
ATOM 2342 C CA . GLY A 1 307 ? -13.369 -26.647 29.040 1.00 28.34 307 GLY A CA 1
ATOM 2343 C C . GLY A 1 307 ? -13.984 -27.004 27.674 1.00 28.34 307 GLY A C 1
ATOM 2344 O O . GLY A 1 307 ? -14.820 -26.259 27.160 1.00 28.34 307 GLY A O 1
ATOM 2345 N N . PRO A 1 308 ? -13.578 -28.138 27.068 1.00 30.19 308 PRO A N 1
ATOM 2346 C CA . PRO A 1 308 ? -13.831 -28.428 25.660 1.00 30.19 308 PRO A CA 1
ATOM 2347 C C . PRO A 1 308 ? -15.196 -29.095 25.432 1.00 30.19 308 PRO A C 1
ATOM 2349 O O . PRO A 1 308 ? -15.574 -30.018 26.154 1.00 30.19 308 PRO A O 1
ATOM 2352 N N . ALA A 1 309 ? -15.905 -28.676 24.381 1.00 30.02 309 ALA A N 1
ATOM 2353 C CA . ALA A 1 309 ? -17.061 -29.385 23.832 1.00 30.02 309 ALA A CA 1
ATOM 2354 C C . ALA A 1 309 ? -16.640 -30.228 22.615 1.00 30.02 309 ALA A C 1
ATOM 2356 O O . ALA A 1 309 ? -15.819 -29.815 21.797 1.00 30.02 309 ALA A O 1
ATOM 2357 N N . ALA A 1 310 ? -17.181 -31.441 22.543 1.00 28.75 310 ALA A N 1
ATOM 2358 C CA . ALA A 1 310 ? -16.748 -32.527 21.677 1.00 28.75 310 ALA A CA 1
ATOM 2359 C C . ALA A 1 310 ? -17.356 -32.499 20.256 1.00 28.75 310 ALA A C 1
ATOM 2361 O O . ALA A 1 310 ? -18.565 -32.394 20.098 1.00 28.75 310 ALA A O 1
ATOM 2362 N N . GLY A 1 311 ? -16.499 -32.737 19.254 1.00 27.16 311 GLY A N 1
ATOM 2363 C CA . GLY A 1 311 ? -16.665 -33.778 18.225 1.00 27.16 311 GLY A CA 1
ATOM 2364 C C . GLY A 1 311 ? -17.630 -33.572 17.046 1.00 27.16 311 GLY A C 1
ATOM 2365 O O . GLY A 1 311 ? -18.784 -33.979 17.132 1.00 27.16 311 GLY A O 1
ATOM 2366 N N . ARG A 1 312 ? -17.091 -33.172 15.878 1.00 25.86 312 ARG A N 1
ATOM 2367 C CA . ARG A 1 312 ? -17.265 -33.829 14.551 1.00 25.86 312 ARG A CA 1
ATOM 2368 C C . ARG A 1 312 ? -16.314 -33.214 13.490 1.00 25.86 312 ARG A C 1
ATOM 2370 O O . ARG A 1 312 ? -15.674 -32.217 13.803 1.00 25.86 312 ARG A O 1
ATOM 2377 N N . PRO A 1 313 ? -16.061 -33.887 12.344 1.00 29.39 313 PRO A N 1
ATOM 2378 C CA . PRO A 1 313 ? -14.707 -34.180 11.883 1.00 29.39 313 PRO A CA 1
ATOM 2379 C C . PRO A 1 313 ? -14.097 -33.114 10.971 1.00 29.39 313 PRO A C 1
ATOM 2381 O O . PRO A 1 313 ? -14.784 -32.404 10.246 1.00 29.39 313 PRO A O 1
ATOM 2384 N N . ALA A 1 314 ? -12.767 -33.096 10.997 1.00 28.70 314 ALA A N 1
ATOM 2385 C CA . ALA A 1 314 ? -11.896 -32.275 10.180 1.00 28.70 314 ALA A CA 1
ATOM 2386 C C . ALA A 1 314 ? -12.010 -32.594 8.680 1.00 28.70 314 ALA A C 1
ATOM 2388 O O . ALA A 1 314 ? -11.816 -33.737 8.260 1.00 28.70 314 ALA A O 1
ATOM 2389 N N . THR A 1 315 ? -12.195 -31.549 7.880 1.00 27.55 315 THR A N 1
ATOM 2390 C CA . THR A 1 315 ? -11.661 -31.460 6.518 1.00 27.55 315 THR A CA 1
ATOM 2391 C C . THR A 1 315 ? -10.563 -30.404 6.516 1.00 27.55 315 THR A C 1
ATOM 2393 O O . THR A 1 315 ? -10.727 -29.316 7.059 1.00 27.55 315 THR A O 1
ATOM 2396 N N . ALA A 1 316 ? -9.407 -30.811 6.006 1.00 27.22 316 ALA A N 1
ATOM 2397 C CA . ALA A 1 316 ? -8.113 -30.179 6.189 1.00 27.22 316 ALA A CA 1
ATOM 2398 C C . ALA A 1 316 ? -7.810 -29.047 5.193 1.00 27.22 316 ALA A C 1
ATOM 2400 O O . ALA A 1 316 ? -8.423 -28.967 4.132 1.00 27.22 316 ALA A O 1
ATOM 2401 N N . ALA A 1 317 ? -6.738 -28.325 5.551 1.00 26.28 317 ALA A N 1
ATOM 2402 C CA . ALA A 1 317 ? -6.002 -27.254 4.867 1.00 26.28 317 ALA A CA 1
ATOM 2403 C C . ALA A 1 317 ? -6.523 -25.852 5.230 1.00 26.28 317 ALA A C 1
ATOM 2405 O O . ALA A 1 317 ? -7.620 -25.484 4.855 1.00 26.28 317 ALA A O 1
ATOM 2406 N N . GLY A 1 318 ? -5.828 -25.008 5.988 1.00 25.86 318 GLY A N 1
ATOM 2407 C CA . GLY A 1 318 ? -4.417 -24.997 6.360 1.00 25.86 318 GLY A CA 1
ATOM 2408 C C . GLY A 1 318 ? -3.882 -23.573 6.246 1.00 25.86 318 GLY A C 1
ATOM 2409 O O . GLY A 1 318 ? -2.846 -23.388 5.625 1.00 25.86 318 GLY A O 1
ATOM 2410 N N . ASP A 1 319 ? -4.590 -22.588 6.807 1.00 25.09 319 ASP A N 1
ATOM 2411 C CA . ASP A 1 319 ? -4.157 -21.190 6.805 1.00 25.09 319 ASP A CA 1
ATOM 2412 C C . ASP A 1 319 ? -3.467 -20.857 8.127 1.00 25.09 319 ASP A C 1
ATOM 2414 O O . ASP A 1 319 ? -4.067 -20.785 9.203 1.00 25.09 319 ASP A O 1
ATOM 2418 N N . THR A 1 320 ? -2.155 -20.671 8.045 1.00 27.56 320 THR A N 1
ATOM 2419 C CA . THR A 1 320 ? -1.332 -20.141 9.125 1.00 27.56 320 THR A CA 1
ATOM 2420 C C . THR A 1 320 ? -1.652 -18.662 9.338 1.00 27.56 320 THR A C 1
ATOM 2422 O O . THR A 1 320 ? -1.265 -17.825 8.530 1.00 27.56 320 THR A O 1
ATOM 2425 N N . ALA A 1 321 ? -2.350 -18.366 10.437 1.00 31.41 321 ALA A N 1
ATOM 2426 C CA . ALA A 1 321 ? -2.379 -17.105 11.188 1.00 31.41 321 ALA A CA 1
ATOM 2427 C C . ALA A 1 321 ? -1.972 -15.826 10.419 1.00 31.41 321 ALA A C 1
ATOM 2429 O O . ALA A 1 321 ? -0.933 -15.220 10.689 1.00 31.41 321 ALA A O 1
ATOM 2430 N N . SER A 1 322 ? -2.829 -15.370 9.505 1.00 29.11 322 SER A N 1
ATOM 2431 C CA . SER A 1 322 ? -2.820 -13.986 9.030 1.00 29.11 322 SER A CA 1
ATOM 2432 C C . SER A 1 322 ? -3.517 -13.088 10.059 1.00 29.11 322 SER A C 1
ATOM 2434 O O . SER A 1 322 ? -4.624 -13.407 10.494 1.00 29.11 322 SER A O 1
ATOM 2436 N N . THR A 1 323 ? -2.920 -11.948 10.418 1.00 30.61 323 THR A N 1
ATOM 2437 C CA . THR A 1 323 ? -3.608 -10.814 11.074 1.00 30.61 323 THR A CA 1
ATOM 2438 C C . THR A 1 323 ? -4.976 -10.601 10.413 1.00 30.61 323 THR A C 1
ATOM 2440 O O . THR A 1 323 ? -5.010 -10.636 9.179 1.00 30.61 323 THR A O 1
ATOM 2443 N N . PRO A 1 324 ? -6.094 -10.407 11.144 1.00 42.91 324 PRO A N 1
ATOM 2444 C CA . PRO A 1 324 ? -7.409 -10.426 10.519 1.00 42.91 324 PRO A CA 1
ATOM 2445 C C . PRO A 1 324 ? -7.493 -9.306 9.483 1.00 42.91 324 PRO A C 1
ATOM 2447 O O . PRO A 1 324 ? -7.497 -8.118 9.812 1.00 42.91 324 PRO A O 1
ATOM 2450 N N . ALA A 1 325 ? -7.521 -9.699 8.207 1.00 57.31 325 ALA A N 1
ATOM 2451 C CA . ALA A 1 325 ? -7.948 -8.828 7.132 1.00 57.31 325 ALA A CA 1
ATOM 2452 C C . ALA A 1 325 ? -9.308 -8.252 7.548 1.00 57.31 325 ALA A C 1
ATOM 2454 O O . ALA A 1 325 ? -10.145 -8.991 8.070 1.00 57.31 325 ALA A O 1
ATOM 2455 N N . GLY A 1 326 ? -9.494 -6.938 7.390 1.00 67.00 326 GLY A N 1
ATOM 2456 C CA . GLY A 1 326 ? -10.740 -6.271 7.765 1.00 67.00 326 GLY A CA 1
ATOM 2457 C C . GLY A 1 326 ? -11.976 -7.043 7.290 1.00 67.00 326 GLY A C 1
ATOM 2458 O O . GLY A 1 326 ? -11.944 -7.800 6.318 1.00 67.00 326 GLY A O 1
ATOM 2459 N N . VAL A 1 327 ? -13.075 -6.858 7.996 1.00 80.38 327 VAL A N 1
ATOM 2460 C CA . VAL A 1 327 ? -14.319 -7.578 7.758 1.00 80.38 327 VAL A CA 1
ATOM 2461 C C . VAL A 1 327 ? -15.243 -6.704 6.921 1.00 80.38 327 VAL A C 1
ATOM 2463 O O . VAL A 1 327 ? -15.247 -5.496 7.099 1.00 80.38 327 VAL A O 1
ATOM 2466 N N . ALA A 1 328 ? -16.007 -7.260 5.987 1.00 85.25 328 ALA A N 1
ATOM 2467 C CA . ALA A 1 328 ? -17.053 -6.499 5.307 1.00 85.25 328 ALA A CA 1
ATOM 2468 C C . ALA A 1 328 ? -18.417 -6.928 5.839 1.00 85.25 328 ALA A C 1
ATOM 2470 O O . ALA A 1 328 ? -18.636 -8.111 6.108 1.00 85.25 328 ALA A O 1
ATOM 2471 N N . GLY A 1 329 ? -19.327 -5.975 6.018 1.00 90.00 329 GLY A N 1
ATOM 2472 C CA . GLY A 1 329 ? -20.651 -6.277 6.547 1.00 90.00 329 GLY A CA 1
ATOM 2473 C C . GLY A 1 329 ? -21.765 -5.414 5.979 1.00 90.00 329 GLY A C 1
ATOM 2474 O O . GLY A 1 329 ? -21.541 -4.395 5.320 1.00 90.00 329 GLY A O 1
ATOM 2475 N N . ALA A 1 330 ? -22.977 -5.859 6.276 1.00 93.38 330 ALA A N 1
ATOM 2476 C CA . ALA A 1 330 ? -24.196 -5.091 6.138 1.00 93.38 330 ALA A CA 1
ATOM 2477 C C . ALA A 1 330 ? -24.916 -5.017 7.488 1.00 93.38 330 ALA A C 1
ATOM 2479 O O . ALA A 1 330 ? -24.778 -5.918 8.321 1.00 93.38 330 ALA A O 1
ATOM 2480 N N . HIS A 1 331 ? -25.678 -3.950 7.718 1.00 96.88 331 HIS A N 1
ATOM 2481 C CA . HIS A 1 331 ? -26.536 -3.823 8.891 1.00 96.88 331 HIS A CA 1
ATOM 2482 C C . HIS A 1 331 ? -27.934 -3.291 8.563 1.00 96.88 331 HIS A C 1
ATOM 2484 O O . HIS A 1 331 ? -28.146 -2.590 7.575 1.00 96.88 331 HIS A O 1
ATOM 2490 N N . ILE A 1 332 ? -28.875 -3.597 9.452 1.00 97.75 332 ILE A N 1
ATOM 2491 C CA . ILE A 1 332 ? -30.166 -2.919 9.572 1.00 97.75 332 ILE A CA 1
ATOM 2492 C C . ILE A 1 332 ? -30.188 -2.292 10.963 1.00 97.75 332 ILE A C 1
ATOM 2494 O O . ILE A 1 332 ? -30.198 -3.026 11.951 1.00 97.75 332 ILE A O 1
ATOM 2498 N N . LEU A 1 333 ? -30.151 -0.960 11.050 1.00 97.00 333 LEU A N 1
ATOM 2499 C CA . LEU A 1 333 ? -30.268 -0.244 12.322 1.00 97.00 333 LEU A CA 1
ATOM 2500 C C . LEU A 1 333 ? -31.745 -0.015 12.645 1.00 97.00 333 LEU A C 1
ATOM 2502 O O . LEU A 1 333 ? -32.454 0.605 11.862 1.00 97.00 333 LEU A O 1
ATOM 2506 N N . ILE A 1 334 ? -32.170 -0.446 13.827 1.00 97.56 334 ILE A N 1
ATOM 2507 C CA . ILE A 1 334 ? -33.462 -0.125 14.424 1.00 97.56 334 ILE A CA 1
ATOM 2508 C C . ILE A 1 334 ? -33.204 0.747 15.655 1.00 97.56 334 ILE A C 1
ATOM 2510 O O . ILE A 1 334 ? -32.895 0.257 16.746 1.00 97.56 334 ILE A O 1
ATOM 2514 N N . ALA A 1 335 ? -33.300 2.059 15.474 1.00 95.69 335 ALA A N 1
ATOM 2515 C CA . ALA A 1 335 ? -33.116 3.033 16.539 1.00 95.69 335 ALA A CA 1
ATOM 2516 C C . ALA A 1 335 ? -34.352 3.106 17.450 1.00 95.69 335 ALA A C 1
ATOM 2518 O O . ALA A 1 335 ? -35.479 2.830 17.036 1.00 95.69 335 ALA A O 1
ATOM 2519 N N . HIS A 1 336 ? -34.150 3.534 18.695 1.00 95.56 336 HIS A N 1
ATOM 2520 C CA . HIS A 1 336 ? -35.222 3.843 19.648 1.00 95.56 336 HIS A CA 1
ATOM 2521 C C . HIS A 1 336 ? -35.073 5.270 20.186 1.00 95.56 336 HIS A C 1
ATOM 2523 O O . HIS A 1 336 ? -34.019 5.891 20.048 1.00 95.56 336 HIS A O 1
ATOM 2529 N N . ARG A 1 337 ? -36.128 5.792 20.824 1.00 92.62 337 ARG A N 1
ATOM 2530 C CA . ARG A 1 337 ? -36.197 7.186 21.315 1.00 92.62 337 ARG A CA 1
ATOM 2531 C C . ARG A 1 337 ? -35.049 7.593 22.255 1.00 92.62 337 ARG A C 1
ATOM 2533 O O . ARG A 1 337 ? -34.692 8.765 22.321 1.00 92.62 337 ARG A O 1
ATOM 2540 N N . ASP A 1 338 ? -34.467 6.626 22.963 1.00 90.12 338 ASP A N 1
ATOM 2541 C CA . ASP A 1 338 ? -33.372 6.837 23.921 1.00 90.12 338 ASP A CA 1
ATOM 2542 C C . ASP A 1 338 ? -31.975 6.624 23.312 1.00 90.12 338 ASP A C 1
ATOM 2544 O O . ASP A 1 338 ? -30.972 6.807 24.004 1.00 90.12 338 ASP A O 1
ATOM 2548 N N . GLY A 1 339 ? -31.898 6.275 22.024 1.00 86.56 339 GLY A N 1
ATOM 2549 C CA . GLY A 1 339 ? -30.651 6.040 21.302 1.00 86.56 339 GLY A CA 1
ATOM 2550 C C . GLY A 1 339 ? -29.737 7.270 21.244 1.00 86.56 339 GLY A C 1
ATOM 2551 O O . GLY A 1 339 ? -30.140 8.423 21.455 1.00 86.56 339 GLY A O 1
ATOM 2552 N N . ARG A 1 340 ? -28.454 7.017 20.992 1.00 84.62 340 ARG A N 1
ATOM 2553 C CA . ARG A 1 340 ? -27.379 8.004 20.900 1.00 84.62 340 ARG A CA 1
ATOM 2554 C C . ARG A 1 340 ? -26.551 7.744 19.630 1.00 84.62 340 ARG A C 1
ATOM 2556 O O . ARG A 1 340 ? -25.882 6.714 19.563 1.00 84.62 340 ARG A O 1
ATOM 2563 N N . PRO A 1 341 ? -26.544 8.679 18.656 1.00 84.50 341 PRO A N 1
ATOM 2564 C CA . PRO A 1 341 ? -27.304 9.938 18.626 1.00 84.50 341 PRO A CA 1
ATOM 2565 C C . PRO A 1 341 ? -28.822 9.707 18.500 1.00 84.50 341 PRO A C 1
ATOM 2567 O O . PRO A 1 341 ? -29.259 8.684 17.984 1.00 84.50 341 PRO A O 1
ATOM 2570 N N . ALA A 1 342 ? -29.628 10.664 18.970 1.00 82.81 342 ALA A N 1
ATOM 2571 C CA . ALA A 1 342 ? -31.080 10.605 18.809 1.00 82.81 342 ALA A CA 1
ATOM 2572 C C . ALA A 1 342 ? -31.459 10.935 17.356 1.00 82.81 342 ALA A C 1
ATOM 2574 O O . ALA A 1 342 ? -31.089 11.997 16.848 1.00 82.81 342 ALA A O 1
ATOM 2575 N N . LEU A 1 343 ? -32.192 10.037 16.695 1.00 85.88 343 LEU A N 1
ATOM 2576 C CA . LEU A 1 343 ? -32.620 10.217 15.308 1.00 85.88 343 LEU A CA 1
ATOM 2577 C C . LEU A 1 343 ? -33.995 10.912 15.232 1.00 85.88 343 LEU A C 1
ATOM 2579 O O . LEU A 1 343 ? -34.938 10.477 15.903 1.00 85.88 343 LEU A O 1
ATOM 2583 N N . PRO A 1 344 ? -34.151 11.978 14.420 1.00 83.25 344 PRO A N 1
ATOM 2584 C CA . PRO A 1 344 ? -35.434 12.654 14.239 1.00 83.25 344 PRO A CA 1
ATOM 2585 C C . PRO A 1 344 ? -36.513 11.702 13.707 1.00 83.25 344 PRO A C 1
ATOM 2587 O O . PRO A 1 344 ? -36.278 10.954 12.765 1.00 83.25 344 PRO A O 1
ATOM 2590 N N . GLY A 1 345 ? -37.712 11.751 14.290 1.00 85.06 345 GLY A N 1
ATOM 2591 C CA . GLY A 1 345 ? -38.851 10.926 13.861 1.00 85.06 345 GLY A CA 1
ATOM 2592 C C . GLY A 1 345 ? -38.909 9.524 14.477 1.00 85.06 345 GLY A C 1
ATOM 2593 O O . GLY A 1 345 ? -39.911 8.831 14.309 1.00 85.06 345 GLY A O 1
ATOM 2594 N N . VAL A 1 346 ? -37.898 9.114 15.248 1.00 90.81 346 VAL A N 1
ATOM 2595 C CA . VAL A 1 346 ? -37.907 7.829 15.958 1.00 90.81 346 VAL A CA 1
ATOM 2596 C C . VAL A 1 346 ? -38.616 7.977 17.307 1.00 90.81 346 VAL A C 1
ATOM 2598 O O . VAL A 1 346 ? -38.076 8.541 18.255 1.00 90.81 346 VAL A O 1
ATOM 2601 N N . THR A 1 347 ? -39.840 7.452 17.405 1.00 91.75 347 THR A N 1
ATOM 2602 C CA . THR A 1 347 ? -40.665 7.486 18.630 1.00 91.75 347 THR A CA 1
ATOM 2603 C C . THR A 1 347 ? -40.754 6.143 19.355 1.00 91.75 347 THR A C 1
ATOM 2605 O O . THR A 1 347 ? -41.237 6.093 20.485 1.00 91.75 347 THR A O 1
ATOM 2608 N N . ARG A 1 348 ? -40.285 5.052 18.745 1.00 94.69 348 ARG A N 1
ATOM 2609 C CA . ARG A 1 348 ? -40.399 3.691 19.292 1.00 94.69 348 ARG A CA 1
ATOM 2610 C C . ARG A 1 348 ? -39.598 3.489 20.586 1.00 94.69 348 ARG A C 1
ATOM 2612 O O . ARG A 1 348 ? -38.597 4.183 20.808 1.00 94.69 348 ARG A O 1
ATOM 2619 N N . THR A 1 349 ? -40.061 2.600 21.463 1.00 96.12 349 THR A N 1
ATOM 2620 C CA . THR A 1 349 ? -39.352 2.214 22.697 1.00 96.12 349 THR A CA 1
ATOM 2621 C C . THR A 1 349 ? -38.172 1.291 22.392 1.00 96.12 349 THR A C 1
ATOM 2623 O O . THR A 1 349 ? -38.009 0.809 21.268 1.00 96.12 349 THR A O 1
ATOM 2626 N N . ARG A 1 350 ? -37.318 1.055 23.396 1.00 94.62 350 ARG A N 1
ATOM 2627 C CA . ARG A 1 350 ? -36.208 0.103 23.280 1.00 94.62 350 ARG A CA 1
ATOM 2628 C C . ARG A 1 350 ? -36.733 -1.315 23.023 1.00 94.62 350 ARG A C 1
ATOM 2630 O O . ARG A 1 350 ? -36.211 -2.001 22.153 1.00 94.62 350 ARG A O 1
ATOM 2637 N N . GLU A 1 351 ? -37.798 -1.719 23.706 1.00 94.31 351 GLU A N 1
ATOM 2638 C CA . GLU A 1 351 ? -38.437 -3.030 23.544 1.00 94.31 351 GLU A CA 1
ATOM 2639 C C . GLU A 1 351 ? -39.029 -3.202 22.136 1.00 94.31 351 GLU A C 1
ATOM 2641 O O . GLU A 1 351 ? -38.750 -4.198 21.473 1.00 94.31 351 GLU A O 1
ATOM 2646 N N . GLU A 1 352 ? -39.754 -2.199 21.628 1.00 95.38 352 GLU A N 1
ATOM 2647 C CA . GLU A 1 352 ? -40.313 -2.218 20.267 1.00 95.38 352 GLU A CA 1
ATOM 2648 C C . GLU A 1 352 ? -39.213 -2.311 19.196 1.00 95.38 352 GLU A C 1
ATOM 2650 O O . GLU A 1 352 ? -39.369 -3.002 18.187 1.00 95.38 352 GLU A O 1
ATOM 2655 N N . ALA A 1 353 ? -38.084 -1.625 19.407 1.00 95.38 353 ALA A N 1
ATOM 2656 C CA . ALA A 1 353 ? -36.937 -1.696 18.507 1.00 95.38 353 ALA A CA 1
ATOM 2657 C C . ALA A 1 353 ? -36.284 -3.089 18.509 1.00 95.38 353 ALA A C 1
ATOM 2659 O O . ALA A 1 353 ? -35.927 -3.603 17.447 1.00 95.38 353 ALA A O 1
ATOM 2660 N N . GLN A 1 354 ? -36.167 -3.716 19.681 1.00 96.00 354 GLN A N 1
ATOM 2661 C CA . GLN A 1 354 ? -35.619 -5.064 19.812 1.00 96.00 354 GLN A CA 1
ATOM 2662 C C . GLN A 1 354 ? -36.517 -6.109 19.138 1.00 96.00 354 GLN A C 1
ATOM 2664 O O . GLN A 1 354 ? -36.030 -6.928 18.358 1.00 96.00 354 GLN A O 1
ATOM 2669 N N . GLU A 1 355 ? -37.828 -6.067 19.396 1.00 95.19 355 GLU A N 1
ATOM 2670 C CA . GLU A 1 355 ? -38.800 -6.978 18.778 1.00 95.19 355 GLU A CA 1
ATOM 2671 C C . GLU A 1 355 ? -38.796 -6.857 17.252 1.00 95.19 355 GLU A C 1
ATOM 2673 O O . GLU A 1 355 ? 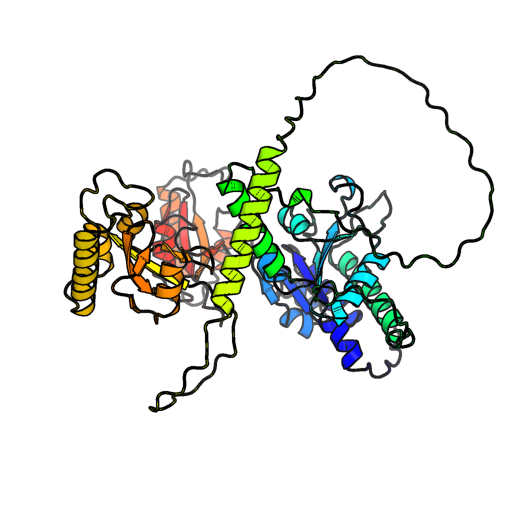-38.832 -7.863 16.539 1.00 95.19 355 GLU A O 1
ATOM 2678 N N . LEU A 1 356 ? -38.691 -5.628 16.740 1.00 96.38 356 LEU A N 1
ATOM 2679 C CA . LEU A 1 356 ? -38.587 -5.375 15.310 1.00 96.38 356 LEU A CA 1
ATOM 2680 C C . LEU A 1 356 ? -37.303 -5.974 14.717 1.00 96.38 356 LEU A C 1
ATOM 2682 O O . LEU A 1 356 ? -37.384 -6.656 13.697 1.00 96.38 356 LEU A O 1
ATOM 2686 N N . ALA A 1 357 ? -36.143 -5.781 15.351 1.00 94.56 357 ALA A N 1
ATOM 2687 C CA . ALA A 1 357 ? -34.881 -6.358 14.881 1.00 94.56 357 ALA A CA 1
ATOM 2688 C C . ALA A 1 357 ? -34.940 -7.897 14.817 1.00 94.56 357 ALA A C 1
ATOM 2690 O O . ALA A 1 357 ? -34.613 -8.489 13.788 1.00 94.56 357 ALA A O 1
ATOM 2691 N N . VAL A 1 358 ? -35.452 -8.543 15.873 1.00 94.50 358 VAL A N 1
ATOM 2692 C CA . VAL A 1 358 ? -35.610 -10.007 15.934 1.00 94.50 358 VAL A CA 1
ATOM 2693 C C . VAL A 1 358 ? -36.575 -10.518 14.861 1.00 94.50 358 VAL A C 1
ATOM 2695 O O . VAL A 1 358 ? -36.303 -11.533 14.212 1.00 94.50 358 VAL A O 1
ATOM 2698 N N . ARG A 1 359 ? -37.687 -9.810 14.622 1.00 96.56 359 ARG A N 1
ATOM 2699 C CA . ARG A 1 359 ? -38.643 -10.171 13.568 1.00 96.56 359 ARG A CA 1
ATOM 2700 C C . ARG A 1 359 ? -37.998 -10.125 12.184 1.00 96.56 359 ARG A C 1
ATOM 2702 O O . ARG A 1 359 ? -38.135 -11.083 11.430 1.00 96.56 359 ARG A O 1
ATOM 2709 N N . LEU A 1 360 ? -37.275 -9.048 11.868 1.00 95.19 360 LEU A N 1
ATOM 2710 C CA . LEU A 1 360 ? -36.599 -8.894 10.576 1.00 95.19 360 LEU A CA 1
ATOM 2711 C C . LEU A 1 360 ? -35.527 -9.970 10.372 1.00 95.19 360 LEU A C 1
ATOM 2713 O O . LEU A 1 360 ? -35.454 -10.559 9.298 1.00 95.19 360 LEU A O 1
ATOM 2717 N N . ALA A 1 361 ? -34.746 -10.288 11.408 1.00 92.56 361 ALA A N 1
ATOM 2718 C CA . ALA A 1 361 ? -33.788 -11.388 11.350 1.00 92.56 361 ALA A CA 1
ATOM 2719 C C . ALA A 1 361 ? -34.470 -12.738 11.068 1.00 92.56 361 ALA A C 1
ATOM 2721 O O . ALA A 1 361 ? -33.980 -13.517 10.255 1.00 92.56 361 ALA A O 1
ATOM 2722 N N . THR A 1 362 ? -35.629 -12.991 11.682 1.00 92.31 362 THR A N 1
ATOM 2723 C CA . THR A 1 362 ? -36.420 -14.209 11.441 1.00 92.31 362 THR A CA 1
ATOM 2724 C C . THR A 1 362 ? -36.929 -14.271 9.997 1.00 92.31 362 THR A C 1
ATOM 2726 O O . THR A 1 362 ? -36.849 -15.315 9.360 1.00 92.31 362 THR A O 1
ATOM 2729 N N . GLU A 1 363 ? -37.396 -13.151 9.435 1.00 94.75 363 GLU A N 1
ATOM 2730 C CA . GLU A 1 363 ? -37.814 -13.082 8.026 1.00 94.75 363 GLU A CA 1
ATOM 2731 C C . GLU A 1 363 ? -36.663 -13.390 7.050 1.00 94.75 363 GLU A C 1
ATOM 2733 O O . GLU A 1 363 ? -36.897 -14.043 6.031 1.00 94.75 363 GLU A O 1
ATOM 2738 N N . ILE A 1 364 ? -35.433 -12.971 7.375 1.00 93.00 364 ILE A N 1
ATOM 2739 C CA . ILE A 1 364 ? -34.229 -13.272 6.580 1.00 93.00 364 ILE A CA 1
ATOM 2740 C C . ILE A 1 364 ? -33.874 -14.759 6.683 1.00 93.00 364 ILE A C 1
ATOM 2742 O O . ILE A 1 364 ? -33.672 -15.406 5.659 1.00 93.00 364 ILE A O 1
ATOM 2746 N N . LEU A 1 365 ? -33.839 -15.317 7.900 1.00 89.75 365 LEU A N 1
ATOM 2747 C CA . LEU A 1 365 ? -33.507 -16.731 8.133 1.00 89.75 365 LEU A CA 1
ATOM 2748 C C . LEU A 1 365 ? -34.525 -17.688 7.499 1.00 89.75 365 LEU A C 1
ATOM 2750 O O . LEU A 1 365 ? -34.147 -18.738 6.985 1.00 89.75 365 LEU A O 1
ATOM 2754 N N . ASP A 1 366 ? -35.801 -17.301 7.475 1.00 92.75 366 ASP A N 1
ATOM 2755 C CA . ASP A 1 366 ? -36.874 -18.060 6.827 1.00 92.75 366 ASP A CA 1
ATOM 2756 C C . ASP A 1 366 ? -36.908 -17.874 5.295 1.00 92.75 366 ASP A C 1
ATOM 2758 O O . ASP A 1 366 ? -37.817 -18.383 4.636 1.00 92.75 366 ASP A O 1
ATOM 2762 N N . ASN A 1 367 ? -35.962 -17.124 4.711 1.00 88.81 367 ASN A N 1
ATOM 2763 C CA . ASN A 1 367 ? -35.921 -16.758 3.289 1.00 88.81 367 ASN A CA 1
ATOM 2764 C C . ASN A 1 367 ? -37.210 -16.076 2.780 1.00 88.81 367 ASN A C 1
ATOM 2766 O O . ASN A 1 367 ? -37.590 -16.229 1.618 1.00 88.81 367 ASN A O 1
ATOM 2770 N N . ARG A 1 368 ? -37.907 -15.319 3.639 1.00 91.56 368 ARG A N 1
ATOM 2771 C CA . ARG A 1 368 ? -39.146 -14.602 3.276 1.00 91.56 368 ARG A CA 1
ATOM 2772 C C . ARG A 1 368 ? -38.888 -13.249 2.614 1.00 91.56 368 ARG A C 1
ATOM 2774 O O . ARG A 1 368 ? -39.748 -12.768 1.879 1.00 91.56 368 ARG A O 1
ATOM 2781 N N . ALA A 1 369 ? -37.729 -12.649 2.866 1.00 91.56 369 ALA A N 1
ATOM 2782 C CA . ALA A 1 369 ? -37.265 -11.419 2.233 1.00 91.56 369 ALA A CA 1
ATOM 2783 C C . ALA A 1 369 ? -35.732 -11.383 2.219 1.00 91.56 369 ALA A C 1
ATOM 2785 O O . ALA A 1 369 ? -35.083 -11.974 3.083 1.00 91.56 369 ALA A O 1
ATOM 2786 N N . SER A 1 370 ? -35.141 -10.670 1.260 1.00 92.06 370 SER A N 1
ATOM 2787 C CA . SER A 1 370 ? -33.689 -10.474 1.251 1.00 92.06 370 SER A CA 1
ATOM 2788 C C . SER A 1 370 ? -33.254 -9.428 2.284 1.00 92.06 370 SER A C 1
ATOM 2790 O O . SER A 1 370 ? -33.982 -8.473 2.574 1.00 92.06 370 SER A O 1
ATOM 2792 N N . PHE A 1 371 ? -32.021 -9.553 2.787 1.00 94.12 371 PHE A N 1
ATOM 2793 C CA . PHE A 1 371 ? -31.430 -8.569 3.704 1.00 94.12 371 PHE A CA 1
ATOM 2794 C C . PHE A 1 371 ? -31.510 -7.146 3.131 1.00 94.12 371 PHE A C 1
ATOM 2796 O O . PHE A 1 371 ? -31.940 -6.216 3.808 1.00 94.12 371 PHE A O 1
ATOM 2803 N N . ALA A 1 372 ? -31.155 -6.986 1.852 1.00 91.19 372 ALA A N 1
ATOM 2804 C CA . ALA A 1 372 ? -31.103 -5.690 1.186 1.00 91.19 372 ALA A CA 1
ATOM 2805 C C . ALA A 1 372 ? -32.483 -5.025 1.034 1.00 91.19 372 ALA A C 1
ATOM 2807 O O . ALA A 1 372 ? -32.590 -3.800 1.121 1.00 91.19 372 ALA A O 1
ATOM 2808 N N . GLU A 1 373 ? -33.545 -5.805 0.813 1.00 93.69 373 GLU A N 1
ATOM 2809 C CA . GLU A 1 373 ? -34.919 -5.288 0.780 1.00 93.69 373 GLU A CA 1
ATOM 2810 C C . GLU A 1 373 ? -35.368 -4.794 2.151 1.00 93.69 373 GLU A C 1
ATOM 2812 O O . GLU A 1 373 ? -35.905 -3.688 2.258 1.00 93.69 373 GLU A O 1
ATOM 2817 N N . LEU A 1 374 ? -35.120 -5.578 3.204 1.00 96.25 374 LEU A N 1
ATOM 2818 C CA . LEU A 1 374 ? -35.473 -5.179 4.563 1.00 96.25 374 LEU A CA 1
ATOM 2819 C C . LEU A 1 374 ? -34.647 -3.977 5.029 1.00 96.25 374 LEU A C 1
ATOM 2821 O O . LEU A 1 374 ? -35.206 -3.070 5.642 1.00 96.25 374 LEU A O 1
ATOM 2825 N N . ALA A 1 375 ? -33.362 -3.907 4.672 1.00 95.88 375 ALA A N 1
ATOM 2826 C CA . ALA A 1 375 ? -32.508 -2.759 4.961 1.00 95.88 375 ALA A CA 1
ATOM 2827 C C . ALA A 1 375 ? -33.050 -1.469 4.329 1.00 95.88 375 ALA A C 1
ATOM 2829 O O . ALA A 1 375 ? -33.225 -0.475 5.031 1.00 95.88 375 ALA A O 1
ATOM 2830 N N . ARG A 1 376 ? -33.402 -1.497 3.034 1.00 94.25 376 ARG A N 1
ATOM 2831 C CA . ARG A 1 376 ? -34.005 -0.349 2.329 1.00 94.25 376 ARG A CA 1
ATOM 2832 C C . ARG A 1 376 ? -35.327 0.108 2.943 1.00 94.25 376 ARG A C 1
ATOM 2834 O O . ARG A 1 376 ? -35.652 1.289 2.877 1.00 94.25 376 ARG A O 1
ATOM 2841 N N . ARG A 1 377 ? -36.111 -0.828 3.482 1.00 96.44 377 ARG A N 1
ATOM 2842 C CA . ARG A 1 377 ? -37.468 -0.563 3.973 1.00 96.44 377 ARG A CA 1
ATOM 2843 C C . ARG A 1 377 ? -37.525 -0.156 5.445 1.00 96.44 377 ARG A C 1
ATOM 2845 O O . ARG A 1 377 ? -38.412 0.614 5.803 1.00 96.44 377 ARG A O 1
ATOM 2852 N N . TYR A 1 378 ? -36.644 -0.700 6.284 1.00 96.38 378 TYR A N 1
ATOM 2853 C CA . TYR A 1 378 ? -36.768 -0.619 7.743 1.00 96.38 378 TYR A CA 1
ATOM 2854 C C . TYR A 1 378 ? -35.555 -0.030 8.467 1.00 96.38 378 TYR A C 1
ATOM 2856 O O . TYR A 1 378 ? -35.701 0.312 9.637 1.00 96.38 378 TYR A O 1
ATOM 2864 N N . SER A 1 379 ? -34.381 0.077 7.834 1.00 96.94 379 SER A N 1
ATOM 2865 C CA . SER A 1 379 ? -33.200 0.618 8.517 1.00 96.94 379 SER A CA 1
ATOM 2866 C C . SER A 1 379 ? -33.341 2.125 8.744 1.00 96.94 379 SER A C 1
ATOM 2868 O O . SER A 1 379 ? -33.615 2.878 7.811 1.00 96.94 379 SER A O 1
ATOM 2870 N N . ASP A 1 380 ? -33.093 2.569 9.975 1.00 95.62 380 ASP A N 1
ATOM 2871 C CA . ASP A 1 380 ? -33.022 3.987 10.341 1.00 95.62 380 ASP A CA 1
ATOM 2872 C C . ASP A 1 380 ? -31.666 4.622 9.982 1.00 95.62 380 ASP A C 1
ATOM 2874 O O . ASP A 1 380 ? -31.506 5.840 10.076 1.00 95.62 380 ASP A O 1
ATOM 2878 N N . ASP A 1 381 ? -30.684 3.823 9.544 1.00 92.06 381 ASP A N 1
ATOM 2879 C CA . ASP A 1 381 ? -29.481 4.340 8.888 1.00 92.06 381 ASP A CA 1
ATOM 2880 C C . ASP A 1 381 ? -29.759 4.549 7.396 1.00 92.06 381 ASP A C 1
ATOM 2882 O O . ASP A 1 381 ? -29.610 3.642 6.578 1.00 92.06 381 ASP A O 1
ATOM 2886 N N . ALA A 1 382 ? -30.157 5.771 7.037 1.00 87.62 382 ALA A N 1
ATOM 2887 C CA . ALA A 1 382 ? -30.495 6.128 5.662 1.00 87.62 382 ALA A CA 1
ATOM 2888 C C . ALA A 1 382 ? -29.328 5.944 4.672 1.00 87.62 382 ALA A C 1
ATOM 2890 O O . ALA A 1 382 ? -29.568 5.694 3.488 1.00 87.62 382 ALA A O 1
ATOM 2891 N N . ARG A 1 383 ? -28.072 6.068 5.131 1.00 84.81 383 ARG A N 1
ATOM 2892 C CA . ARG A 1 383 ? -26.896 5.986 4.256 1.00 84.81 383 ARG A CA 1
ATOM 2893 C C . ARG A 1 383 ? -26.691 4.556 3.779 1.00 84.81 383 ARG A C 1
ATOM 2895 O O . ARG A 1 383 ? -26.547 4.328 2.581 1.00 84.81 383 ARG A O 1
ATOM 2902 N N . THR A 1 384 ? -26.678 3.607 4.708 1.00 86.19 384 THR A N 1
ATOM 2903 C CA . THR A 1 384 ? -26.489 2.191 4.380 1.00 86.19 384 THR A CA 1
ATOM 2904 C C . THR A 1 384 ? -27.774 1.576 3.840 1.00 86.19 384 THR A C 1
ATOM 2906 O O . THR A 1 384 ? -27.697 0.747 2.939 1.00 86.19 384 THR A O 1
ATOM 2909 N N . ALA A 1 385 ? -28.959 2.027 4.275 1.00 89.44 385 ALA A N 1
ATOM 2910 C CA . ALA A 1 385 ? -30.249 1.568 3.750 1.00 89.44 385 ALA A CA 1
ATOM 2911 C C . ALA A 1 385 ? -30.316 1.657 2.220 1.00 89.44 385 ALA A C 1
ATOM 2913 O O . ALA A 1 385 ? -30.684 0.682 1.567 1.00 89.44 385 ALA A O 1
ATOM 2914 N N . ALA A 1 386 ? -29.895 2.787 1.638 1.00 78.25 386 ALA A N 1
ATOM 2915 C CA . ALA A 1 386 ? -29.855 2.982 0.186 1.00 78.25 386 ALA A CA 1
ATOM 2916 C C . ALA A 1 386 ? -28.980 1.939 -0.540 1.00 78.25 386 ALA A C 1
ATOM 2918 O O . ALA A 1 386 ? -29.273 1.567 -1.675 1.00 78.25 386 ALA A O 1
ATOM 2919 N N . LEU A 1 387 ? -27.960 1.416 0.145 1.00 80.06 387 LEU A N 1
ATOM 2920 C CA . LEU A 1 387 ? -27.016 0.403 -0.330 1.00 80.06 387 LEU A CA 1
ATOM 2921 C C . LEU A 1 387 ? -27.405 -1.022 0.101 1.00 80.06 387 LEU A C 1
ATOM 2923 O O . LEU A 1 387 ? -26.569 -1.920 0.126 1.00 80.06 387 LEU A O 1
ATOM 2927 N N . GLY A 1 388 ? -28.665 -1.256 0.487 1.00 85.75 388 GLY A N 1
ATOM 2928 C CA . GLY A 1 388 ? -29.095 -2.574 0.970 1.00 85.75 388 GLY A CA 1
ATOM 2929 C C . GLY A 1 388 ? -28.480 -2.965 2.319 1.00 85.75 388 GLY A C 1
ATOM 2930 O O . GLY A 1 388 ? -28.392 -4.147 2.636 1.00 85.75 388 GLY A O 1
ATOM 2931 N N . GLY A 1 389 ? -28.062 -1.979 3.109 1.00 89.06 389 GLY A N 1
ATOM 2932 C CA . GLY A 1 389 ? -27.455 -2.139 4.426 1.00 89.06 389 GLY A CA 1
ATOM 2933 C C . GLY A 1 389 ? -25.935 -2.284 4.402 1.00 89.06 389 GLY A C 1
ATOM 2934 O O . GLY A 1 389 ? -25.333 -2.279 5.472 1.00 89.06 389 GLY A O 1
ATOM 2935 N N . GLU A 1 390 ? -25.298 -2.409 3.235 1.00 88.19 390 GLU A N 1
ATOM 2936 C CA . GLU A 1 390 ? -23.847 -2.601 3.137 1.00 88.19 390 GLU A CA 1
ATOM 2937 C C . GLU A 1 390 ? -23.070 -1.347 3.575 1.00 88.19 390 GLU A C 1
ATOM 2939 O O . GLU A 1 390 ? -23.368 -0.227 3.156 1.00 88.19 390 GLU A O 1
ATOM 2944 N N . PHE A 1 391 ? -22.044 -1.544 4.409 1.00 80.44 391 PHE A N 1
ATOM 2945 C CA . PHE A 1 391 ? -21.112 -0.490 4.843 1.00 80.44 391 PHE A CA 1
ATOM 2946 C C . PHE A 1 391 ? -19.661 -0.747 4.404 1.00 80.44 391 PHE A C 1
ATOM 2948 O O . PHE A 1 391 ? -18.757 0.003 4.771 1.00 80.44 391 PHE A O 1
ATOM 2955 N N . GLY A 1 392 ? -19.435 -1.781 3.591 1.00 76.25 392 GLY A N 1
ATOM 2956 C CA . GLY A 1 392 ? -18.130 -2.087 3.010 1.00 76.25 392 GLY A CA 1
ATOM 2957 C C . GLY A 1 392 ? -17.130 -2.680 4.006 1.00 76.25 392 GLY A C 1
ATOM 2958 O O . GLY A 1 392 ? -17.501 -3.228 5.044 1.00 76.25 392 GLY A O 1
ATOM 2959 N N . LEU A 1 393 ? -15.845 -2.622 3.642 1.00 76.25 393 LEU A N 1
ATOM 2960 C CA . LEU A 1 393 ? -14.735 -3.153 4.434 1.00 76.25 393 LEU A CA 1
ATOM 2961 C C . LEU A 1 393 ? -14.463 -2.264 5.653 1.00 76.25 393 LEU A C 1
ATOM 2963 O O . LEU A 1 393 ? -14.033 -1.123 5.506 1.00 76.25 393 LEU A O 1
ATOM 2967 N N . VAL A 1 394 ? -14.604 -2.832 6.844 1.00 72.31 394 VAL A N 1
ATOM 2968 C CA . VAL A 1 394 ? -14.260 -2.220 8.126 1.00 72.31 394 VAL A CA 1
ATOM 2969 C C . VAL A 1 394 ? -13.074 -2.939 8.760 1.00 72.31 394 VAL A C 1
ATOM 2971 O O . VAL A 1 394 ? -12.984 -4.167 8.809 1.00 72.31 394 VAL A O 1
ATOM 2974 N N . ARG A 1 395 ? -12.108 -2.155 9.225 1.00 74.88 395 ARG A N 1
ATOM 2975 C CA . ARG A 1 395 ? -10.938 -2.644 9.962 1.00 74.88 395 ARG A CA 1
ATOM 2976 C C . ARG A 1 395 ? -11.250 -2.719 11.460 1.00 74.88 395 ARG A C 1
ATOM 2978 O O . ARG A 1 395 ? -12.158 -2.016 11.909 1.00 74.88 395 ARG A O 1
ATOM 2985 N N . PRO A 1 396 ? -10.497 -3.524 12.231 1.00 75.44 396 PRO A N 1
ATOM 2986 C CA . PRO A 1 396 ? -10.610 -3.520 13.686 1.00 75.44 396 PRO A CA 1
ATOM 2987 C C . PRO A 1 396 ? -10.548 -2.092 14.249 1.00 75.44 396 PRO A C 1
ATOM 2989 O O . PRO A 1 396 ? -9.699 -1.302 13.837 1.00 75.44 396 PRO A O 1
ATOM 2992 N N . GLY A 1 397 ? -11.476 -1.753 15.141 1.00 71.56 397 GLY A N 1
ATOM 2993 C CA . GLY A 1 397 ? -11.613 -0.436 15.766 1.00 71.56 397 GLY A CA 1
ATOM 2994 C C . GLY A 1 397 ? -12.468 0.582 15.001 1.00 71.56 397 GLY A C 1
ATOM 2995 O O . GLY A 1 397 ? -12.742 1.653 15.540 1.00 71.56 397 GLY A O 1
ATOM 2996 N N . GLN A 1 398 ? -12.917 0.288 13.773 1.00 75.75 398 GLN A N 1
ATOM 2997 C CA . GLN A 1 398 ? -13.761 1.212 12.993 1.00 75.75 398 GLN A CA 1
ATOM 2998 C C . GLN A 1 398 ? -15.259 1.083 13.288 1.00 75.75 398 GLN A C 1
ATOM 3000 O O . GLN A 1 398 ? -16.017 2.016 13.018 1.00 75.75 398 GLN A O 1
ATOM 3005 N N . LEU A 1 399 ? -15.696 -0.054 13.833 1.00 81.19 399 LEU A N 1
ATOM 3006 C CA . LEU A 1 399 ? -17.066 -0.246 14.298 1.00 81.19 399 LEU A CA 1
ATOM 3007 C C . LEU A 1 399 ? -17.137 -0.104 15.822 1.00 81.19 399 LEU A C 1
ATOM 3009 O O . LEU A 1 399 ? -16.175 -0.425 16.521 1.00 81.19 399 LEU A O 1
ATOM 3013 N N . PRO A 1 400 ? -18.290 0.314 16.378 1.00 84.38 400 PRO A N 1
ATOM 3014 C CA . PRO A 1 400 ? -18.516 0.171 17.806 1.00 84.38 400 PRO A CA 1
ATOM 3015 C C . PRO A 1 400 ? -18.334 -1.293 18.217 1.00 84.38 400 PRO A C 1
ATOM 3017 O O . PRO A 1 400 ? -18.820 -2.199 17.535 1.00 84.38 400 PRO A O 1
ATOM 3020 N N . LEU A 1 401 ? -17.671 -1.511 19.354 1.00 79.81 401 LEU A N 1
ATOM 3021 C CA . LEU A 1 401 ? -17.227 -2.833 19.804 1.00 79.81 401 LEU A CA 1
ATOM 3022 C C . LEU A 1 401 ? -18.307 -3.937 19.732 1.00 79.81 401 LEU A C 1
ATOM 3024 O O . LEU A 1 401 ? -17.978 -5.029 19.270 1.00 79.81 401 LEU A O 1
ATOM 3028 N N . PRO A 1 402 ? -19.587 -3.696 20.098 1.00 83.31 402 PRO A N 1
ATOM 3029 C CA . PRO A 1 402 ? -20.624 -4.720 19.959 1.00 83.31 402 PRO A CA 1
ATOM 3030 C C . PRO A 1 402 ? -20.842 -5.180 18.512 1.00 83.31 402 PRO A C 1
ATOM 3032 O O . PRO A 1 402 ? -20.998 -6.374 18.266 1.00 83.31 402 PRO A O 1
ATOM 3035 N N . LEU A 1 403 ? -20.818 -4.254 17.545 1.00 88.50 403 LEU A N 1
ATOM 3036 C CA . LEU A 1 403 ? -21.002 -4.583 16.131 1.00 88.50 403 LEU A CA 1
ATOM 3037 C C . LEU A 1 403 ? -19.787 -5.325 15.577 1.00 88.50 403 LEU A C 1
ATOM 3039 O O . LEU A 1 403 ? -19.944 -6.273 14.815 1.00 88.50 403 LEU A O 1
ATOM 3043 N N . GLU A 1 404 ? -18.582 -4.921 15.979 1.00 85.75 404 GLU A N 1
ATOM 3044 C CA . GLU A 1 404 ? -17.352 -5.595 15.567 1.00 85.75 404 GLU A CA 1
ATOM 3045 C C . GLU A 1 404 ? -17.317 -7.045 16.058 1.00 85.75 404 GLU A C 1
ATOM 3047 O O . GLU A 1 404 ? -17.085 -7.966 15.272 1.00 85.75 404 GLU A O 1
ATOM 3052 N N . MET A 1 405 ? -17.617 -7.269 17.340 1.00 82.19 405 MET A N 1
ATOM 3053 C CA . MET A 1 405 ? -17.708 -8.616 17.903 1.00 82.19 405 MET A CA 1
ATOM 3054 C C . MET A 1 405 ? -18.800 -9.440 17.217 1.00 82.19 405 MET A C 1
ATOM 3056 O O . MET A 1 405 ? -18.566 -10.599 16.885 1.00 82.19 405 MET A O 1
ATOM 3060 N N . GLY A 1 406 ? -19.963 -8.836 16.959 1.00 85.94 406 GLY A N 1
ATOM 3061 C CA . GLY A 1 406 ? -21.068 -9.504 16.276 1.00 85.94 406 GLY A CA 1
ATOM 3062 C C . GLY A 1 406 ? -20.739 -9.909 14.838 1.00 85.94 406 GLY A C 1
ATOM 3063 O O . GLY A 1 406 ? -21.194 -10.951 14.394 1.00 85.94 406 GLY A O 1
ATOM 3064 N N . LEU A 1 407 ? -19.929 -9.128 14.118 1.00 87.50 407 LEU A N 1
ATOM 3065 C CA . LEU A 1 407 ? -19.595 -9.366 12.708 1.00 87.50 407 LEU A CA 1
ATOM 3066 C C . LEU A 1 407 ? -18.363 -10.267 12.506 1.00 87.50 407 LEU A C 1
ATOM 3068 O O . LEU A 1 407 ? -18.250 -10.967 11.498 1.00 87.50 407 LEU A O 1
ATOM 3072 N N . THR A 1 408 ? -17.409 -10.234 13.437 1.00 82.81 408 THR A N 1
ATOM 3073 C CA . THR A 1 408 ? -16.179 -11.048 13.381 1.00 82.81 408 THR A CA 1
ATOM 3074 C C . THR A 1 408 ? -16.421 -12.521 13.704 1.00 82.81 408 THR A C 1
ATOM 3076 O O . THR A 1 408 ? -15.609 -13.353 13.314 1.00 82.81 408 THR A O 1
ATOM 3079 N N . GLN A 1 409 ? -17.536 -12.841 14.365 1.00 83.38 409 GLN A N 1
ATOM 3080 C CA . GLN A 1 409 ? -17.941 -14.210 14.703 1.00 83.38 409 GLN A CA 1
ATOM 3081 C C . GLN A 1 409 ? -18.760 -14.911 13.608 1.00 83.38 409 GLN A C 1
ATOM 3083 O O . GLN A 1 409 ? -19.041 -16.096 13.742 1.00 83.38 409 GLN A O 1
ATOM 3088 N N . LEU A 1 410 ? -19.155 -14.191 12.555 1.00 84.38 410 LEU A N 1
ATOM 3089 C CA . LEU A 1 410 ? -19.981 -14.711 11.463 1.00 84.38 410 LEU A CA 1
ATOM 3090 C C . LEU A 1 410 ? -19.124 -15.238 10.309 1.00 84.38 410 LEU A C 1
ATOM 3092 O O . LEU A 1 410 ? -18.144 -14.588 9.919 1.00 84.38 410 LEU A O 1
ATOM 3096 N N . GLU A 1 411 ? -19.544 -16.349 9.701 1.00 85.38 411 GLU A N 1
ATOM 3097 C CA . GLU A 1 411 ? -19.052 -16.749 8.383 1.00 85.38 411 GLU A CA 1
ATOM 3098 C C . GLU A 1 411 ? -19.694 -15.882 7.290 1.00 85.38 411 GLU A C 1
ATOM 3100 O O . GLU A 1 411 ? -20.710 -15.222 7.501 1.00 85.38 411 GLU A O 1
ATOM 3105 N N . VAL A 1 412 ? -19.084 -15.823 6.102 1.00 82.75 412 VAL A N 1
ATOM 3106 C CA . VAL A 1 412 ? -19.630 -15.027 4.991 1.00 82.75 412 VAL A CA 1
ATOM 3107 C C . VAL A 1 412 ? -21.002 -15.568 4.583 1.00 82.75 412 VAL A C 1
ATOM 3109 O O . VAL A 1 412 ? -21.121 -16.726 4.203 1.00 82.75 412 VAL A O 1
ATOM 3112 N N . GLY A 1 413 ? -22.012 -14.696 4.599 1.00 82.44 413 GLY A N 1
ATOM 3113 C CA . GLY A 1 413 ? -23.412 -15.039 4.349 1.00 82.44 413 GLY A CA 1
ATOM 3114 C C . GLY A 1 413 ? -24.242 -15.211 5.622 1.00 82.44 413 GLY A C 1
ATOM 3115 O O . GLY A 1 413 ? -25.464 -15.083 5.549 1.00 82.44 413 GLY A O 1
ATOM 3116 N N . ASP A 1 414 ? -23.611 -15.418 6.781 1.00 89.00 414 ASP A N 1
ATOM 3117 C CA . ASP A 1 414 ? -24.330 -15.537 8.046 1.00 89.00 414 ASP A CA 1
ATOM 3118 C C . ASP A 1 414 ? -24.860 -14.186 8.528 1.00 89.00 414 ASP A C 1
ATOM 3120 O O . ASP A 1 414 ? -24.319 -13.114 8.215 1.00 89.00 414 ASP A O 1
ATOM 3124 N N . ILE A 1 415 ? -25.897 -14.257 9.366 1.00 91.88 415 ILE A N 1
ATOM 3125 C CA . ILE A 1 415 ? -26.467 -13.098 10.044 1.00 91.88 415 ILE A CA 1
ATOM 3126 C C . ILE A 1 415 ? -26.361 -13.220 11.566 1.00 91.88 415 ILE A C 1
ATOM 3128 O O . ILE A 1 415 ? -26.568 -14.288 12.138 1.00 91.88 415 ILE A O 1
ATOM 3132 N N . HIS A 1 416 ? -26.118 -12.093 12.234 1.00 90.31 416 HIS A N 1
ATOM 3133 C CA . HIS A 1 416 ? -26.307 -11.959 13.673 1.00 90.31 416 HIS A CA 1
ATOM 3134 C C . HIS A 1 416 ? -27.663 -11.279 13.926 1.00 90.31 416 HIS A C 1
ATOM 3136 O O . HIS A 1 416 ? -27.852 -10.129 13.514 1.00 90.31 416 HIS A O 1
ATOM 3142 N N . PRO A 1 417 ? -28.611 -11.944 14.611 1.00 81.50 417 PRO A N 1
ATOM 3143 C CA . PRO A 1 417 ? -30.018 -11.549 14.594 1.00 81.50 417 PRO A CA 1
ATOM 3144 C C . PRO A 1 417 ? -30.313 -10.258 15.360 1.00 81.50 417 PRO A C 1
ATOM 3146 O O . PRO A 1 417 ? -31.254 -9.549 15.020 1.00 81.50 417 PRO A O 1
ATOM 3149 N N . CYS A 1 418 ? -29.544 -9.950 16.407 1.00 89.88 418 CYS A N 1
ATOM 3150 C CA . CYS A 1 418 ? -29.748 -8.735 17.189 1.00 89.88 418 CYS A CA 1
ATOM 3151 C C . CYS A 1 418 ? -28.495 -8.387 18.003 1.00 89.88 418 CYS A C 1
ATOM 3153 O O . CYS A 1 418 ? -28.136 -9.112 18.928 1.00 89.88 418 CYS A O 1
ATOM 3155 N N . VAL A 1 419 ? -27.832 -7.282 17.666 1.00 93.19 419 VAL A N 1
ATOM 3156 C CA . VAL A 1 419 ? -26.717 -6.691 18.423 1.00 93.19 419 VAL A CA 1
ATOM 3157 C C . VAL A 1 419 ? -27.146 -5.330 18.943 1.00 93.19 419 VAL A C 1
ATOM 3159 O O . VAL A 1 419 ? -27.622 -4.499 18.176 1.00 93.19 419 VAL A O 1
ATOM 3162 N N . GLU A 1 420 ? -26.961 -5.075 20.232 1.00 91.50 420 GLU A N 1
ATOM 3163 C CA . GLU A 1 420 ? -27.253 -3.767 20.816 1.00 91.50 420 GLU A CA 1
ATOM 3164 C C . GLU A 1 420 ? -26.044 -2.829 20.726 1.00 91.50 420 GLU A C 1
ATOM 3166 O O . GLU A 1 420 ? -24.902 -3.219 20.977 1.00 91.50 420 GLU A O 1
ATOM 3171 N N . SER A 1 421 ? -26.305 -1.569 20.394 1.00 89.44 421 SER A N 1
ATOM 3172 C CA . SER A 1 421 ? -25.342 -0.475 20.431 1.00 89.44 421 SER A CA 1
ATOM 3173 C C . SER A 1 421 ? -25.974 0.765 21.070 1.00 89.44 421 SER A C 1
ATOM 3175 O O . SER A 1 421 ? -27.193 0.818 21.239 1.00 89.44 421 SER A O 1
ATOM 3177 N N . PRO A 1 422 ? -25.187 1.814 21.375 1.00 87.25 422 PRO A N 1
ATOM 3178 C CA . PRO A 1 422 ? -25.747 3.081 21.838 1.00 87.25 422 PRO A CA 1
ATOM 3179 C C . PRO A 1 422 ? -26.794 3.688 20.890 1.00 87.25 422 PRO A C 1
ATOM 3181 O O . PRO A 1 422 ? -27.651 4.430 21.357 1.00 87.25 422 PRO A O 1
ATOM 3184 N N . ALA A 1 423 ? -26.746 3.389 19.587 1.00 87.88 423 ALA A N 1
ATOM 3185 C CA . ALA A 1 423 ? -27.687 3.915 18.595 1.00 87.88 423 ALA A CA 1
ATOM 3186 C C . ALA A 1 423 ? -29.013 3.129 18.528 1.00 87.88 423 ALA A C 1
ATOM 3188 O O . ALA A 1 423 ? -30.012 3.665 18.047 1.00 87.88 423 ALA A O 1
ATOM 3189 N N . GLY A 1 424 ? -29.035 1.883 19.007 1.00 94.12 424 GLY A N 1
ATOM 3190 C CA . GLY A 1 424 ? -30.194 0.994 18.969 1.00 94.12 424 GLY A CA 1
ATOM 3191 C C . GLY A 1 424 ? -29.809 -0.458 18.696 1.00 94.12 424 GLY A C 1
ATOM 3192 O O . GLY A 1 424 ? -28.719 -0.902 19.057 1.00 94.12 424 GLY A O 1
ATOM 3193 N N . PHE A 1 425 ? -30.703 -1.206 18.051 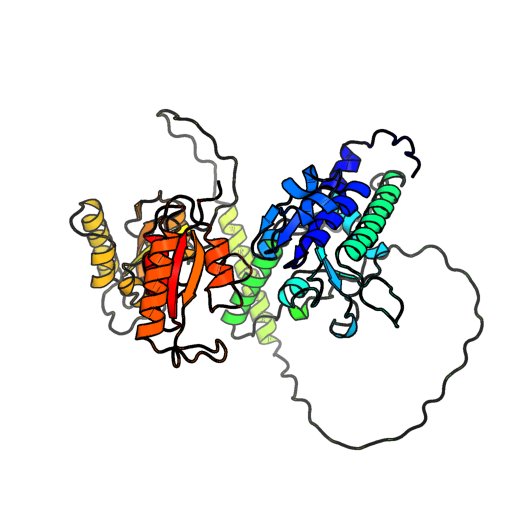1.00 96.44 425 PHE A N 1
ATOM 3194 C CA . PHE A 1 425 ? -30.484 -2.616 17.722 1.00 96.44 425 PHE A CA 1
ATOM 3195 C C . PHE A 1 425 ? -30.081 -2.799 16.265 1.00 96.44 425 PHE A C 1
ATOM 3197 O O . PHE A 1 425 ? -30.586 -2.119 15.377 1.00 96.44 425 PHE A O 1
ATOM 3204 N N . HIS A 1 426 ? -29.182 -3.744 16.020 1.00 97.12 426 HIS A N 1
ATOM 3205 C CA . HIS A 1 426 ? -28.642 -4.040 14.704 1.00 97.12 426 HIS A CA 1
ATOM 3206 C C . HIS A 1 426 ? -28.868 -5.502 14.337 1.00 97.12 426 HIS A C 1
ATOM 3208 O O . HIS A 1 426 ? -28.472 -6.397 15.083 1.00 97.12 426 HIS A O 1
ATOM 3214 N N . VAL A 1 427 ? -29.426 -5.741 13.153 1.00 96.50 427 VAL A N 1
ATOM 3215 C CA . VAL A 1 427 ? -29.261 -7.025 12.457 1.00 96.50 427 VAL A CA 1
ATOM 3216 C C . VAL A 1 427 ? -27.996 -6.900 11.622 1.00 96.50 427 VAL A C 1
ATOM 3218 O O . VAL A 1 427 ? -27.891 -5.952 10.846 1.00 96.50 427 VAL A O 1
ATOM 3221 N N . LEU A 1 428 ? -27.029 -7.798 11.794 1.00 96.31 428 LEU A N 1
ATOM 3222 C CA . LEU A 1 428 ? -25.768 -7.770 11.045 1.00 96.31 428 LEU A CA 1
ATOM 3223 C C . LEU A 1 428 ? -25.727 -8.927 10.057 1.00 96.31 428 LEU A C 1
ATOM 3225 O O . LEU A 1 428 ? -26.227 -10.001 10.365 1.00 96.31 428 LEU A O 1
ATOM 3229 N N . MET A 1 429 ? -25.089 -8.729 8.911 1.00 94.00 429 MET A N 1
ATOM 3230 C CA . MET A 1 429 ? -24.763 -9.794 7.966 1.00 94.00 429 MET A CA 1
ATOM 3231 C C . MET A 1 429 ? -23.311 -9.664 7.545 1.00 94.00 429 MET A C 1
ATOM 3233 O O . MET A 1 429 ? -22.840 -8.564 7.239 1.00 94.00 429 MET A O 1
ATOM 3237 N N . ARG A 1 430 ? -22.601 -10.788 7.501 1.00 91.25 430 ARG A N 1
ATOM 3238 C CA . ARG A 1 430 ? -21.239 -10.816 6.982 1.00 91.25 430 ARG A CA 1
ATOM 3239 C C . ARG A 1 430 ? -21.270 -10.905 5.463 1.00 91.25 430 ARG A C 1
ATOM 3241 O O . ARG A 1 430 ? -21.781 -11.873 4.912 1.00 91.25 430 ARG A O 1
ATOM 3248 N N . VAL A 1 431 ? -20.685 -9.923 4.782 1.00 85.62 431 VAL A N 1
ATOM 3249 C CA . VAL A 1 431 ? -20.584 -9.922 3.314 1.00 85.62 431 VAL A CA 1
ATOM 3250 C C . VAL A 1 431 ? -19.147 -10.220 2.877 1.00 85.62 431 VAL A C 1
ATOM 3252 O O . VAL A 1 431 ? -18.202 -9.969 3.636 1.00 85.62 431 VAL A O 1
ATOM 3255 N N . PRO A 1 432 ? -18.937 -10.779 1.672 1.00 78.94 432 PRO A N 1
ATOM 3256 C CA . PRO A 1 432 ? -17.591 -10.959 1.149 1.00 78.94 432 PRO A CA 1
ATOM 3257 C C . PRO A 1 432 ? -16.911 -9.600 0.953 1.00 78.94 432 PRO A C 1
ATOM 3259 O O . PRO A 1 432 ? -17.532 -8.631 0.513 1.00 78.94 432 PRO A O 1
ATOM 3262 N N . VAL A 1 433 ? -15.609 -9.529 1.240 1.00 69.81 433 VAL A N 1
ATOM 3263 C CA . VAL A 1 433 ? -14.808 -8.336 0.946 1.00 69.81 433 VAL A CA 1
ATOM 3264 C C . VAL A 1 433 ? -14.690 -8.200 -0.571 1.00 69.81 433 VAL A C 1
ATOM 3266 O O . VAL A 1 433 ? -13.913 -8.910 -1.206 1.00 69.81 433 VAL A O 1
ATOM 3269 N N . ARG A 1 434 ? -15.454 -7.278 -1.164 1.00 71.56 434 ARG A N 1
ATOM 3270 C CA . ARG A 1 434 ? -15.310 -6.940 -2.582 1.00 71.56 434 ARG A CA 1
ATOM 3271 C C . ARG A 1 434 ? -14.073 -6.065 -2.749 1.00 71.56 434 ARG A C 1
ATOM 3273 O O . ARG A 1 434 ? -14.025 -4.939 -2.267 1.00 71.56 434 ARG A O 1
ATOM 3280 N N . ARG A 1 435 ? -13.050 -6.607 -3.400 1.00 76.38 435 ARG A N 1
ATOM 3281 C CA . ARG A 1 435 ? -11.865 -5.864 -3.833 1.00 76.38 435 ARG A CA 1
ATOM 3282 C C . ARG A 1 435 ? -11.428 -6.398 -5.185 1.00 76.38 435 ARG A C 1
ATOM 3284 O O . ARG A 1 435 ? -11.474 -7.604 -5.413 1.00 76.38 435 ARG A O 1
ATOM 3291 N N . ALA A 1 436 ? -11.012 -5.509 -6.069 1.00 81.94 436 ALA A N 1
ATOM 3292 C CA . ALA A 1 436 ? -10.531 -5.886 -7.387 1.00 81.94 436 ALA A CA 1
ATOM 3293 C C . ALA A 1 436 ? -9.422 -4.930 -7.805 1.00 81.94 436 ALA A C 1
ATOM 3295 O O . ALA A 1 436 ? -9.523 -3.729 -7.577 1.00 81.94 436 ALA A O 1
ATOM 3296 N N . VAL A 1 437 ? -8.359 -5.451 -8.412 1.00 85.25 437 VAL A N 1
ATOM 3297 C CA . VAL A 1 437 ? -7.389 -4.589 -9.088 1.00 85.25 437 VAL A CA 1
ATOM 3298 C C . VAL A 1 437 ? -7.988 -4.209 -10.438 1.00 85.25 437 VAL A C 1
ATOM 3300 O O . VAL A 1 437 ? -8.327 -5.083 -11.237 1.00 85.25 437 VAL A O 1
ATOM 3303 N N . ALA A 1 438 ? -8.169 -2.912 -10.661 1.00 92.38 438 ALA A N 1
ATOM 3304 C CA . ALA A 1 438 ? -8.789 -2.379 -11.860 1.00 92.38 438 ALA A CA 1
ATOM 3305 C C . ALA A 1 438 ? -7.747 -1.797 -12.810 1.00 92.38 438 ALA A C 1
ATOM 3307 O O . ALA A 1 438 ? -6.806 -1.105 -12.403 1.00 92.38 438 ALA A O 1
ATOM 3308 N N . ARG A 1 439 ? -7.977 -2.025 -14.099 1.00 94.44 439 ARG A N 1
ATOM 3309 C CA . ARG A 1 439 ? -7.369 -1.263 -15.185 1.00 94.44 439 ARG A CA 1
ATOM 3310 C C . ARG A 1 439 ? -8.460 -0.646 -16.039 1.00 94.44 439 ARG A C 1
ATOM 3312 O O . ARG A 1 439 ? -9.552 -1.205 -16.138 1.00 94.44 439 ARG A O 1
ATOM 3319 N N . HIS A 1 440 ? -8.159 0.458 -16.707 1.00 97.00 440 HIS A N 1
ATOM 3320 C CA . HIS A 1 440 ? -9.061 1.029 -17.693 1.00 97.00 440 HIS A CA 1
ATOM 3321 C C . HIS A 1 440 ? -8.370 1.597 -18.925 1.00 97.00 440 HIS A C 1
ATOM 3323 O O . HIS A 1 440 ? -7.188 1.933 -18.909 1.00 97.00 440 HIS A O 1
ATOM 3329 N N . VAL A 1 441 ? -9.151 1.717 -19.993 1.00 97.00 441 VAL A N 1
ATOM 3330 C CA . VAL A 1 441 ? -8.878 2.633 -21.102 1.00 97.00 441 VAL A CA 1
ATOM 3331 C C . VAL A 1 441 ? -9.972 3.689 -21.074 1.00 97.00 441 VAL A C 1
ATOM 3333 O O . VAL A 1 441 ? -11.143 3.345 -21.244 1.00 97.00 441 VAL A O 1
ATOM 3336 N N . MET A 1 442 ? -9.603 4.945 -20.826 1.00 95.69 442 MET A N 1
ATOM 3337 C CA . MET A 1 442 ? -10.552 6.055 -20.753 1.00 95.69 442 MET A CA 1
ATOM 3338 C C . MET A 1 442 ? -10.556 6.829 -22.066 1.00 95.69 442 MET A C 1
ATOM 3340 O O . MET A 1 442 ? -9.511 7.307 -22.489 1.00 95.69 442 MET A O 1
ATOM 3344 N N . ILE A 1 443 ? -11.726 6.984 -22.680 1.00 96.25 443 ILE A N 1
ATOM 3345 C CA . ILE A 1 443 ? -11.955 7.827 -23.851 1.00 96.25 443 ILE A CA 1
ATOM 3346 C C . ILE A 1 443 ? -12.857 8.993 -23.448 1.00 96.25 443 ILE A C 1
ATOM 3348 O O . ILE A 1 443 ? -14.053 8.817 -23.213 1.00 96.25 443 ILE A O 1
ATOM 3352 N N . THR A 1 444 ? -12.302 10.197 -23.374 1.00 94.62 444 THR A N 1
ATOM 3353 C CA . THR A 1 444 ? -13.042 11.397 -22.951 1.00 94.62 444 THR A CA 1
ATOM 3354 C C . THR A 1 444 ? -13.475 12.263 -24.142 1.00 94.62 444 THR A C 1
ATOM 3356 O O . THR A 1 444 ? -12.992 12.081 -25.262 1.00 94.62 444 THR A O 1
ATOM 3359 N N . TRP A 1 445 ? -14.384 13.218 -23.944 1.00 94.12 445 TRP A N 1
ATOM 3360 C CA . TRP A 1 445 ? -14.866 14.139 -24.986 1.00 94.12 445 TRP A CA 1
ATOM 3361 C C . TRP A 1 445 ? -14.805 15.594 -24.527 1.00 94.12 445 TRP A C 1
ATOM 3363 O O . TRP A 1 445 ? -14.681 15.898 -23.341 1.00 94.12 445 TRP A O 1
ATOM 3373 N N . LYS A 1 446 ? -14.933 16.520 -25.480 1.00 91.50 446 LYS A N 1
ATOM 3374 C CA . LYS A 1 446 ? -14.962 17.953 -25.183 1.00 91.50 446 LYS A CA 1
ATOM 3375 C C . LYS A 1 446 ? -16.149 18.297 -24.271 1.00 91.50 446 LYS A C 1
ATOM 3377 O O . LYS A 1 446 ? -17.296 18.254 -24.712 1.00 91.50 446 LYS A O 1
ATOM 3382 N N . GLY A 1 447 ? -15.864 18.686 -23.029 1.00 83.12 447 GLY A N 1
ATOM 3383 C CA . GLY A 1 447 ? -16.874 19.049 -22.027 1.00 83.12 447 GLY A CA 1
ATOM 3384 C C . GLY A 1 447 ? -17.302 17.913 -21.091 1.00 83.12 447 GLY A C 1
ATOM 3385 O O . GLY A 1 447 ? -18.244 18.108 -20.327 1.00 83.12 447 GLY A O 1
ATOM 3386 N N . ALA A 1 448 ? -16.640 16.751 -21.131 1.00 86.25 448 ALA A N 1
ATOM 3387 C CA . ALA A 1 448 ? -16.704 15.787 -20.032 1.00 86.25 448 ALA A CA 1
ATOM 3388 C C . ALA A 1 448 ? -16.111 16.402 -18.748 1.00 86.25 448 ALA A C 1
ATOM 3390 O O . ALA A 1 448 ? -15.297 17.324 -18.814 1.00 86.25 448 ALA A O 1
ATOM 3391 N N . GLY A 1 449 ? -16.532 15.928 -17.576 1.00 74.88 449 GLY A N 1
ATOM 3392 C CA . GLY A 1 449 ? -16.018 16.420 -16.299 1.00 74.88 449 GLY A CA 1
ATOM 3393 C C . GLY A 1 449 ? -14.549 16.041 -16.106 1.00 74.88 449 GLY A C 1
ATOM 3394 O O . GLY A 1 449 ? -14.189 14.909 -16.376 1.00 74.88 449 GLY A O 1
ATOM 3395 N N . GLY A 1 450 ? -13.715 16.962 -15.615 1.00 71.62 450 GLY A N 1
ATOM 3396 C CA . GLY A 1 450 ? -12.275 16.753 -15.395 1.00 71.62 450 GLY A CA 1
ATOM 3397 C C . GLY A 1 450 ? -11.389 17.644 -16.273 1.00 71.62 450 GLY A C 1
ATOM 3398 O O . GLY A 1 450 ? -11.869 18.275 -17.212 1.00 71.62 450 GLY A O 1
ATOM 3399 N N . ASP A 1 451 ? -10.099 17.727 -15.938 1.00 69.06 451 ASP A N 1
ATOM 3400 C CA . ASP A 1 451 ? -9.088 18.464 -16.711 1.00 69.06 451 ASP A CA 1
ATOM 3401 C C . ASP A 1 451 ? -8.137 17.462 -17.379 1.00 69.06 451 ASP A C 1
ATOM 3403 O O . ASP A 1 451 ? -7.173 16.995 -16.775 1.00 69.06 451 ASP A O 1
ATOM 3407 N N . PHE A 1 452 ? -8.470 17.069 -18.612 1.00 70.06 452 PHE A N 1
ATOM 3408 C CA . PHE A 1 452 ? -7.772 16.022 -19.373 1.00 70.06 452 PHE A CA 1
ATOM 3409 C C . PHE A 1 452 ? -7.107 16.569 -20.647 1.00 70.06 452 PHE A C 1
ATOM 3411 O O . PHE A 1 452 ? -6.992 15.882 -21.662 1.00 70.06 452 PHE A O 1
ATOM 3418 N N . GLY A 1 453 ? -6.689 17.838 -20.613 1.00 67.50 453 GLY A N 1
ATOM 3419 C CA . GLY A 1 453 ? -6.015 18.493 -21.733 1.00 67.50 453 GLY A CA 1
ATOM 3420 C C . GLY A 1 453 ? -6.945 18.901 -22.885 1.00 67.50 453 GLY A C 1
ATOM 3421 O O . GLY A 1 453 ? -8.160 19.042 -22.742 1.00 67.50 453 GLY A O 1
ATOM 3422 N N . THR A 1 454 ? -6.357 19.162 -24.061 1.00 74.69 454 THR A N 1
ATOM 3423 C CA . THR A 1 454 ? -7.090 19.716 -25.217 1.00 74.69 454 THR A CA 1
ATOM 3424 C C . THR A 1 454 ? -7.755 18.611 -26.034 1.00 74.69 454 THR A C 1
ATOM 3426 O O . THR A 1 454 ? -7.225 18.154 -27.046 1.00 74.69 454 THR A O 1
ATOM 3429 N N . ILE A 1 455 ? -8.946 18.197 -25.607 1.00 86.38 455 ILE A N 1
ATOM 3430 C CA . ILE A 1 455 ? -9.765 17.213 -26.322 1.00 86.38 455 ILE A CA 1
ATOM 3431 C C . ILE A 1 455 ? -10.763 17.924 -27.242 1.00 86.38 455 ILE A C 1
ATOM 3433 O O . ILE A 1 455 ? -11.583 18.729 -26.801 1.00 86.38 455 ILE A O 1
ATOM 3437 N N . SER A 1 456 ? -10.694 17.631 -28.543 1.00 88.00 456 SER A N 1
ATOM 3438 C CA . SER A 1 456 ? -11.524 18.269 -29.578 1.00 88.00 456 SER A CA 1
ATOM 3439 C C . SER A 1 456 ? -12.718 17.428 -30.044 1.00 88.00 456 SER A C 1
ATOM 3441 O O . SER A 1 456 ? -13.633 17.977 -30.657 1.00 88.00 456 SER A O 1
ATOM 3443 N N . ARG A 1 457 ? -12.728 16.120 -29.753 1.00 93.88 457 ARG A N 1
ATOM 3444 C CA . ARG A 1 457 ? -13.757 15.173 -30.222 1.00 93.88 457 ARG A CA 1
ATOM 3445 C C . ARG A 1 457 ? -15.100 15.321 -29.491 1.00 93.88 457 ARG A C 1
ATOM 3447 O O . ARG A 1 457 ? -15.131 15.662 -28.305 1.00 93.88 457 ARG A O 1
ATOM 3454 N N . SER A 1 458 ? -16.201 15.052 -30.203 1.00 95.31 458 SER A N 1
ATOM 3455 C CA . SER A 1 458 ? -17.570 15.047 -29.660 1.00 95.31 458 SER A CA 1
ATOM 3456 C C . SER A 1 458 ? -17.841 13.812 -28.797 1.00 95.31 458 SER A C 1
ATOM 3458 O O . SER A 1 458 ? -17.091 12.833 -28.832 1.00 95.31 458 SER A O 1
ATOM 3460 N N . ARG A 1 459 ? -18.947 13.832 -28.039 1.00 95.19 459 ARG A N 1
ATOM 3461 C CA . ARG A 1 459 ? -19.389 12.667 -27.261 1.00 95.19 459 ARG A CA 1
ATOM 3462 C C . ARG A 1 459 ? -19.724 11.474 -28.164 1.00 95.19 459 ARG A C 1
ATOM 3464 O O . ARG A 1 459 ? -19.351 10.360 -27.812 1.00 95.19 459 ARG A O 1
ATOM 3471 N N . GLU A 1 460 ? -20.345 11.673 -29.335 1.00 95.50 460 GLU A N 1
ATOM 3472 C CA . GLU A 1 460 ? -20.589 10.558 -30.270 1.00 95.50 460 GLU A CA 1
ATOM 3473 C C . GLU A 1 460 ? -19.284 9.965 -30.812 1.00 95.50 460 GLU A C 1
ATOM 3475 O O . GLU A 1 460 ? -19.152 8.747 -30.901 1.00 95.50 460 GLU A O 1
ATOM 3480 N N . GLN A 1 461 ? -18.298 10.810 -31.131 1.00 95.62 461 GLN A N 1
ATOM 3481 C CA . GLN A 1 461 ? -16.989 10.356 -31.609 1.00 95.62 461 GLN A CA 1
ATOM 3482 C C . GLN A 1 461 ? -16.226 9.581 -30.528 1.00 95.62 461 GLN A C 1
ATOM 3484 O O . GLN A 1 461 ? -15.653 8.532 -30.812 1.00 95.62 461 GLN A O 1
ATOM 3489 N N . ALA A 1 462 ? -16.246 10.072 -29.285 1.00 95.81 462 ALA A N 1
ATOM 3490 C CA . ALA A 1 462 ? -15.661 9.373 -28.144 1.00 95.81 462 ALA A CA 1
ATOM 3491 C C . ALA A 1 462 ? -16.348 8.023 -27.897 1.00 95.81 462 ALA A C 1
ATOM 3493 O O . ALA A 1 462 ? -15.668 7.032 -27.643 1.00 95.81 462 ALA A O 1
ATOM 3494 N N . ARG A 1 463 ? -17.679 7.961 -28.038 1.00 97.12 463 ARG A N 1
ATOM 3495 C CA . ARG A 1 463 ? -18.433 6.713 -27.893 1.00 97.12 463 ARG A CA 1
ATOM 3496 C C . ARG A 1 463 ? -18.078 5.695 -28.974 1.00 97.12 463 ARG A C 1
ATOM 3498 O O . ARG A 1 463 ? -17.770 4.559 -28.637 1.00 97.12 463 ARG A O 1
ATOM 3505 N N . ALA A 1 464 ? -18.068 6.103 -30.242 1.00 97.12 464 ALA A N 1
ATOM 3506 C CA . ALA A 1 464 ? -17.715 5.219 -31.352 1.00 97.12 464 ALA A CA 1
ATOM 3507 C C . ALA A 1 464 ? -16.295 4.646 -31.196 1.00 97.12 464 ALA A C 1
ATOM 3509 O O . ALA A 1 464 ? -16.083 3.451 -31.401 1.00 97.12 464 ALA A O 1
ATOM 3510 N N . LEU A 1 465 ? -15.342 5.480 -30.762 1.00 96.31 465 LEU A N 1
ATOM 3511 C CA . LEU A 1 465 ? -13.985 5.035 -30.454 1.00 96.31 465 LEU A CA 1
ATOM 3512 C C . LEU A 1 465 ? -13.969 4.057 -29.270 1.00 96.31 465 LEU A C 1
ATOM 3514 O O . LEU A 1 465 ? -13.330 3.013 -29.350 1.00 96.31 465 LEU A O 1
ATOM 3518 N N . ALA A 1 466 ? -14.693 4.351 -28.189 1.00 97.12 466 ALA A N 1
ATOM 3519 C CA . ALA A 1 466 ? -14.780 3.454 -27.040 1.00 97.12 466 ALA A CA 1
ATOM 3520 C C . ALA A 1 466 ? -15.384 2.089 -27.411 1.00 97.12 466 ALA A C 1
ATOM 3522 O O . ALA A 1 466 ? -14.874 1.062 -26.966 1.00 97.12 466 ALA A O 1
ATOM 3523 N N . ASP A 1 467 ? -16.418 2.055 -28.257 1.00 97.25 467 ASP A N 1
ATOM 3524 C CA . ASP A 1 467 ? -17.031 0.810 -28.732 1.00 97.25 467 ASP A CA 1
ATOM 3525 C C . ASP A 1 467 ? -16.039 -0.014 -29.578 1.00 97.25 467 ASP A C 1
ATOM 3527 O O . ASP A 1 467 ? -15.925 -1.230 -29.392 1.00 97.25 467 ASP A O 1
ATOM 3531 N N . GLU A 1 468 ? -15.255 0.640 -30.445 1.00 97.00 468 GLU A N 1
ATOM 3532 C CA . GLU A 1 468 ? -14.182 -0.001 -31.218 1.00 97.00 468 GLU A CA 1
ATOM 3533 C C . GLU A 1 468 ? -13.100 -0.599 -30.303 1.00 97.00 468 GLU A C 1
ATOM 3535 O O . GLU A 1 468 ? -12.712 -1.761 -30.461 1.00 97.00 468 GLU A O 1
ATOM 3540 N N . ILE A 1 469 ? -12.620 0.167 -29.318 1.00 96.69 469 ILE A N 1
ATOM 3541 C CA . ILE A 1 469 ? -11.594 -0.301 -28.378 1.00 96.69 469 ILE A CA 1
ATOM 3542 C C . ILE A 1 469 ? -12.134 -1.418 -27.484 1.00 96.69 469 ILE A C 1
ATOM 3544 O O . ILE A 1 469 ? -11.433 -2.405 -27.264 1.00 96.69 469 ILE A O 1
ATOM 3548 N N . ALA A 1 470 ? -13.385 -1.336 -27.030 1.00 96.38 470 ALA A N 1
ATOM 3549 C CA . ALA A 1 470 ? -14.021 -2.400 -26.260 1.00 96.38 470 ALA A CA 1
ATOM 3550 C C . ALA A 1 470 ? -14.153 -3.695 -27.073 1.00 96.38 470 ALA A C 1
ATOM 3552 O O . ALA A 1 470 ? -14.044 -4.786 -26.511 1.00 96.38 470 ALA A O 1
ATOM 3553 N N . ALA A 1 471 ? -14.403 -3.606 -28.383 1.00 95.75 471 ALA A N 1
ATOM 3554 C CA . ALA A 1 471 ? -14.410 -4.772 -29.262 1.00 95.75 471 ALA A CA 1
ATOM 3555 C C . ALA A 1 471 ? -13.008 -5.391 -29.382 1.00 95.75 471 ALA A C 1
ATOM 3557 O O . ALA A 1 471 ? -12.873 -6.601 -29.219 1.00 95.75 471 ALA A O 1
ATOM 3558 N N . LYS A 1 472 ? -11.963 -4.570 -29.576 1.00 95.81 472 LYS A N 1
ATOM 3559 C CA . LYS A 1 472 ? -10.562 -5.034 -29.635 1.00 95.81 472 LYS A CA 1
ATOM 3560 C C . LYS A 1 472 ? -10.095 -5.656 -28.321 1.00 95.81 472 LYS A C 1
ATOM 3562 O O . LYS A 1 472 ? -9.491 -6.721 -28.337 1.00 95.81 472 LYS A O 1
ATOM 3567 N N . ALA A 1 473 ? -10.404 -5.024 -27.191 1.00 93.94 473 ALA A N 1
ATOM 3568 C CA . ALA A 1 473 ? -9.982 -5.474 -25.868 1.00 93.94 473 ALA A CA 1
ATOM 3569 C C . ALA A 1 473 ? -10.564 -6.844 -25.494 1.00 93.94 473 ALA A C 1
ATOM 3571 O O . ALA A 1 473 ? -9.926 -7.603 -24.776 1.00 93.94 473 ALA A O 1
ATOM 3572 N N . ARG A 1 474 ? -11.764 -7.174 -25.987 1.00 92.81 474 ARG A N 1
ATOM 3573 C CA . ARG A 1 474 ? -12.450 -8.442 -25.690 1.00 92.81 474 ARG A CA 1
ATOM 3574 C C . ARG A 1 474 ? -12.039 -9.602 -26.603 1.00 92.81 474 ARG A C 1
ATOM 3576 O O . ARG A 1 474 ? -12.505 -10.720 -26.393 1.00 92.81 474 ARG A O 1
ATOM 3583 N N . VAL A 1 475 ? -11.170 -9.370 -27.589 1.00 92.62 475 VAL A N 1
ATOM 3584 C CA . VAL A 1 475 ? -10.585 -10.455 -28.387 1.00 92.62 475 VAL A CA 1
ATOM 3585 C C . VAL A 1 475 ? -9.631 -11.271 -27.497 1.00 92.62 475 VAL A C 1
ATOM 3587 O O . VAL A 1 475 ? -8.773 -10.681 -26.837 1.00 92.62 475 VAL A O 1
ATOM 3590 N N . PRO A 1 476 ? -9.734 -12.615 -27.459 1.00 87.38 476 PRO A N 1
ATOM 3591 C CA . PRO A 1 476 ? -8.810 -13.445 -26.689 1.00 87.38 476 PRO A CA 1
ATOM 3592 C C . PRO A 1 476 ? -7.347 -13.176 -27.069 1.00 87.38 476 PRO A C 1
ATOM 3594 O O . PRO A 1 476 ? -6.991 -13.220 -28.244 1.00 87.38 476 PRO A O 1
ATOM 3597 N N . GLY A 1 477 ? -6.500 -12.901 -26.073 1.00 83.25 477 GLY A N 1
ATOM 3598 C CA . GLY A 1 477 ? -5.080 -12.587 -26.277 1.00 83.25 477 GLY A CA 1
ATOM 3599 C C . GLY A 1 477 ? -4.772 -11.125 -26.626 1.00 83.25 477 GLY A C 1
ATOM 3600 O O . GLY A 1 477 ? -3.612 -10.809 -26.868 1.00 83.25 477 GLY A O 1
ATOM 3601 N N . ALA A 1 478 ? -5.766 -10.230 -26.639 1.00 88.31 478 ALA A N 1
ATOM 3602 C CA . ALA A 1 478 ? -5.528 -8.803 -26.832 1.00 88.31 478 ALA A CA 1
ATOM 3603 C C . ALA A 1 478 ? -4.657 -8.206 -25.711 1.00 88.31 478 ALA A C 1
ATOM 3605 O O . ALA A 1 478 ? -4.897 -8.436 -24.520 1.00 88.31 478 ALA A O 1
ATOM 3606 N N . ASP A 1 479 ? -3.674 -7.389 -26.093 1.00 90.75 479 ASP A N 1
ATOM 3607 C CA . ASP A 1 479 ? -2.835 -6.663 -25.145 1.00 90.75 479 ASP A CA 1
ATOM 3608 C C . ASP A 1 479 ? -3.559 -5.405 -24.643 1.00 90.75 479 ASP A C 1
ATOM 3610 O O . ASP A 1 479 ? -3.615 -4.357 -25.291 1.00 90.75 479 ASP A O 1
ATOM 3614 N N . PHE A 1 480 ? -4.129 -5.515 -23.444 1.00 92.56 480 PHE A N 1
ATOM 3615 C CA . PHE A 1 480 ? -4.801 -4.397 -22.788 1.00 92.56 480 PHE A CA 1
ATOM 3616 C C . PHE A 1 480 ? -3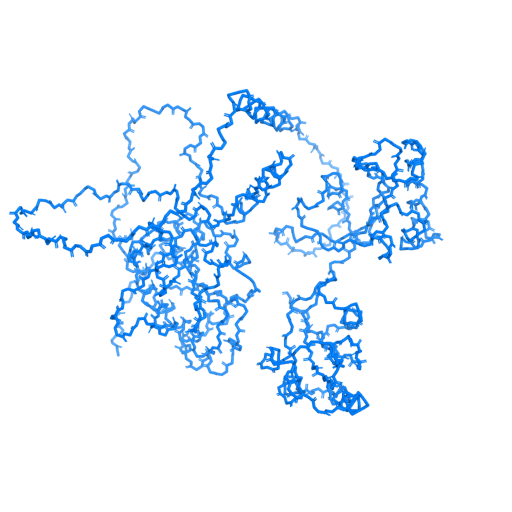.840 -3.244 -22.455 1.00 92.56 480 PHE A C 1
ATOM 3618 O O . PHE A 1 480 ? -4.260 -2.087 -22.457 1.00 92.56 480 PHE A O 1
ATOM 3625 N N . CYS A 1 481 ? -2.560 -3.536 -22.187 1.00 89.75 481 CYS A N 1
ATOM 3626 C CA . CYS A 1 481 ? -1.557 -2.507 -21.923 1.00 89.75 481 CYS A CA 1
ATOM 3627 C C . CYS A 1 481 ? -1.307 -1.667 -23.175 1.00 89.75 481 CYS A C 1
ATOM 3629 O O . CYS A 1 481 ? -1.286 -0.439 -23.096 1.00 89.75 481 CYS A O 1
ATOM 3631 N N . GLU A 1 482 ? -1.189 -2.317 -24.334 1.00 92.38 482 GLU A N 1
ATOM 3632 C CA . GLU A 1 482 ? -1.038 -1.629 -25.614 1.00 92.38 482 GLU A CA 1
ATOM 3633 C C . GLU A 1 482 ? -2.249 -0.731 -25.909 1.00 92.38 482 GLU A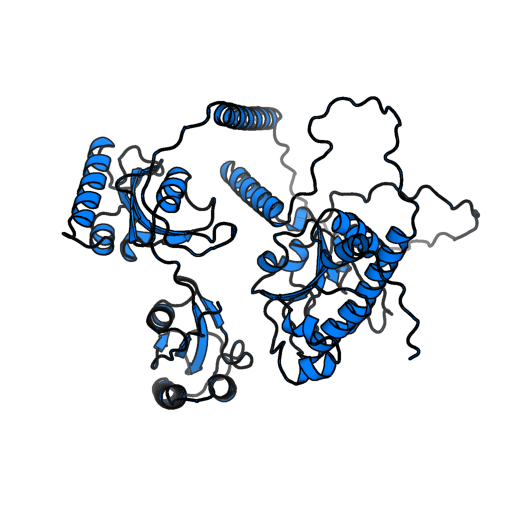 C 1
ATOM 3635 O O . GLU A 1 482 ? -2.088 0.432 -26.289 1.00 92.38 482 GLU A O 1
ATOM 3640 N N . LEU A 1 483 ? -3.468 -1.237 -25.691 1.00 93.19 483 LEU A N 1
ATOM 3641 C CA . LEU A 1 483 ? -4.688 -0.453 -25.891 1.00 93.19 483 LEU A CA 1
ATOM 3642 C C . LEU A 1 483 ? -4.745 0.762 -24.958 1.00 93.19 483 LEU A C 1
ATOM 3644 O O . LEU A 1 483 ? -5.055 1.864 -25.414 1.00 93.19 483 LEU A O 1
ATOM 3648 N N . ALA A 1 484 ? -4.396 0.591 -23.681 1.00 91.12 484 ALA A N 1
ATOM 3649 C CA . ALA A 1 484 ? -4.321 1.698 -22.735 1.00 91.12 484 ALA A CA 1
ATOM 3650 C C . ALA A 1 484 ? -3.275 2.733 -23.167 1.00 91.12 484 ALA A C 1
ATOM 3652 O O . ALA A 1 484 ? -3.604 3.912 -23.271 1.00 91.12 484 ALA A O 1
ATOM 3653 N N . ALA A 1 485 ? -2.057 2.298 -23.498 1.00 87.38 485 ALA A N 1
ATOM 3654 C CA . ALA A 1 485 ? -0.959 3.174 -23.897 1.00 87.38 485 ALA A CA 1
ATOM 3655 C C . ALA A 1 485 ? -1.264 3.981 -25.169 1.00 87.38 485 ALA A C 1
ATOM 3657 O O . ALA A 1 485 ? -0.852 5.136 -25.280 1.00 87.38 485 ALA A O 1
ATOM 3658 N N . ARG A 1 486 ? -1.975 3.379 -26.132 1.00 92.44 486 ARG A N 1
ATOM 3659 C CA . ARG A 1 486 ? -2.273 4.000 -27.432 1.00 92.44 486 ARG A CA 1
ATOM 3660 C C . ARG A 1 486 ? -3.519 4.878 -27.415 1.00 92.44 486 ARG A C 1
ATOM 3662 O O . ARG A 1 486 ? -3.541 5.871 -28.137 1.00 92.44 486 ARG A O 1
ATOM 3669 N N . PHE A 1 487 ? -4.544 4.510 -26.645 1.00 93.81 487 PHE A N 1
ATOM 3670 C CA . PHE A 1 487 ? -5.870 5.120 -26.773 1.00 93.81 487 PHE A CA 1
ATOM 3671 C C . PHE A 1 487 ? -6.387 5.805 -25.509 1.00 93.81 487 PHE A C 1
ATOM 3673 O O . PHE A 1 487 ? -7.297 6.615 -25.636 1.00 93.81 487 PHE A O 1
ATOM 3680 N N . SER A 1 488 ? -5.846 5.517 -24.320 1.00 94.38 488 SER A N 1
ATOM 3681 C CA . SER A 1 488 ? -6.352 6.134 -23.088 1.00 94.38 488 SER A CA 1
ATOM 3682 C C . SER A 1 488 ? -6.011 7.624 -23.039 1.00 94.38 488 SER A C 1
ATOM 3684 O O . SER A 1 488 ? -4.858 8.014 -23.222 1.00 94.38 488 SER A O 1
ATOM 3686 N N . ASP A 1 489 ? -7.003 8.455 -22.744 1.00 92.44 489 ASP A N 1
ATOM 3687 C CA . ASP A 1 489 ? -6.843 9.886 -22.480 1.00 92.44 489 ASP A CA 1
ATOM 3688 C C . ASP A 1 489 ? -6.519 10.183 -21.012 1.00 92.44 489 ASP A C 1
ATOM 3690 O O . ASP A 1 489 ? -6.190 11.314 -20.666 1.00 92.44 489 ASP A O 1
ATOM 3694 N N . ASP A 1 490 ? -6.603 9.179 -20.137 1.00 86.81 490 ASP A N 1
ATOM 3695 C CA . ASP A 1 490 ? -6.121 9.300 -18.766 1.00 86.81 490 ASP A CA 1
ATOM 3696 C C . ASP A 1 490 ? -4.596 9.165 -18.747 1.00 86.81 490 ASP A C 1
ATOM 3698 O O . ASP A 1 490 ? -4.055 8.059 -18.745 1.00 86.81 490 ASP A O 1
ATOM 3702 N N . GLU A 1 491 ? -3.891 10.296 -18.732 1.00 82.06 491 GLU A N 1
ATOM 3703 C CA . GLU A 1 491 ? -2.427 10.312 -18.759 1.00 82.06 491 GLU A CA 1
ATOM 3704 C C . GLU A 1 491 ? -1.781 9.627 -17.550 1.00 82.06 491 GLU A C 1
ATOM 3706 O O . GLU A 1 491 ? -0.669 9.109 -17.683 1.00 82.06 491 GLU A O 1
ATOM 3711 N N . GLN A 1 492 ? -2.463 9.601 -16.398 1.00 77.88 492 GLN A N 1
ATOM 3712 C CA . GLN A 1 492 ? -1.926 9.013 -15.171 1.00 77.88 492 GLN A CA 1
ATOM 3713 C C . GLN A 1 492 ? -1.846 7.490 -15.285 1.00 77.88 492 GLN A C 1
ATOM 3715 O O . GLN A 1 492 ? -0.824 6.897 -14.942 1.00 77.88 492 GLN A O 1
ATOM 3720 N N . SER A 1 493 ? -2.891 6.857 -15.824 1.00 81.19 493 SER A N 1
ATOM 3721 C CA . SER A 1 493 ? -2.937 5.398 -15.975 1.00 81.19 493 SER A CA 1
ATOM 3722 C C . SER A 1 493 ? -2.451 4.902 -17.342 1.00 81.19 493 SER A C 1
ATOM 3724 O O . SER A 1 493 ? -1.995 3.758 -17.438 1.00 81.19 493 SER A O 1
ATOM 3726 N N . ARG A 1 494 ? -2.473 5.737 -18.397 1.00 79.00 494 ARG A N 1
ATOM 3727 C CA . ARG A 1 494 ? -2.075 5.380 -19.778 1.00 79.00 494 ARG A CA 1
ATOM 3728 C C . ARG A 1 494 ? -0.732 4.656 -19.830 1.00 79.00 494 ARG A C 1
ATOM 3730 O O . ARG A 1 494 ? -0.617 3.620 -20.478 1.00 79.00 494 ARG A O 1
ATOM 3737 N N . PHE A 1 495 ? 0.278 5.179 -19.133 1.00 70.81 495 PHE A N 1
ATOM 3738 C CA . PHE A 1 495 ? 1.639 4.625 -19.140 1.00 70.81 495 PHE A CA 1
ATOM 3739 C C . PHE A 1 495 ? 1.864 3.494 -18.123 1.00 70.81 495 PHE A C 1
ATOM 3741 O O . PHE A 1 495 ? 2.906 2.839 -18.148 1.00 70.81 495 PHE A O 1
ATOM 3748 N N . GLY A 1 496 ? 0.881 3.239 -17.257 1.00 76.19 496 GLY A N 1
ATOM 3749 C CA . GLY A 1 496 ? 0.842 2.134 -16.299 1.00 76.19 496 GLY A CA 1
ATOM 3750 C C . GLY A 1 496 ? -0.009 0.957 -16.780 1.00 76.19 496 GLY A C 1
ATOM 3751 O O . GLY A 1 496 ? -0.603 0.260 -15.960 1.00 76.19 496 GLY A O 1
ATOM 3752 N N . CYS A 1 497 ? -0.135 0.748 -18.096 1.00 83.56 497 CYS A N 1
ATOM 3753 C CA . CYS A 1 497 ? -1.027 -0.263 -18.674 1.00 83.56 497 CYS A CA 1
ATOM 3754 C C . CYS A 1 497 ? -2.489 -0.106 -18.208 1.00 83.56 497 CYS A C 1
ATOM 3756 O O . CYS A 1 497 ? -3.158 -1.093 -17.882 1.00 83.56 497 CYS A O 1
ATOM 3758 N N . GLY A 1 498 ? -2.954 1.140 -18.091 1.00 85.19 498 GLY A N 1
ATOM 3759 C CA . GLY A 1 498 ? -4.298 1.476 -17.632 1.00 85.19 498 GLY A CA 1
ATOM 3760 C C . GLY A 1 498 ? -4.540 1.229 -16.144 1.00 85.19 498 GLY A C 1
ATOM 3761 O O . GLY A 1 498 ? -5.690 1.273 -15.728 1.00 85.19 498 GLY A O 1
ATOM 3762 N N . LEU A 1 499 ? -3.515 0.928 -15.338 1.00 88.25 499 LEU A N 1
ATOM 3763 C CA . LEU A 1 499 ? -3.680 0.572 -13.928 1.00 88.25 499 LEU A CA 1
ATOM 3764 C C . LEU A 1 499 ? -4.285 1.723 -13.116 1.00 88.25 499 LEU A C 1
ATOM 3766 O O . LEU A 1 499 ? -3.687 2.789 -13.008 1.00 88.25 499 LEU A O 1
ATOM 3770 N N . ILE A 1 500 ? -5.441 1.456 -12.509 1.00 85.56 500 ILE A N 1
ATOM 3771 C CA . ILE A 1 500 ? -6.031 2.294 -11.457 1.00 85.56 500 ILE A CA 1
ATOM 3772 C C . ILE A 1 500 ? -5.558 1.807 -10.083 1.00 85.56 500 ILE A C 1
ATOM 3774 O O . ILE A 1 500 ? -5.306 2.606 -9.188 1.00 85.56 500 ILE A O 1
ATOM 3778 N N . GLY A 1 501 ? -5.387 0.491 -9.926 1.00 78.31 501 GLY A N 1
ATOM 3779 C CA . GLY A 1 501 ? -4.950 -0.131 -8.676 1.00 78.31 501 GLY A CA 1
ATOM 3780 C C . GLY A 1 501 ? -6.080 -0.880 -7.979 1.00 78.31 501 GLY A C 1
ATOM 3781 O O . GLY A 1 501 ? -7.050 -1.289 -8.615 1.00 78.31 501 GLY A O 1
ATOM 3782 N N . LEU A 1 502 ? -5.926 -1.128 -6.678 1.00 81.06 502 LEU A N 1
ATOM 3783 C CA . LEU A 1 502 ? -6.929 -1.838 -5.887 1.00 81.06 502 LEU A CA 1
ATOM 3784 C C . LEU A 1 502 ? -8.138 -0.934 -5.635 1.00 81.06 502 LEU A C 1
ATOM 3786 O O . LEU A 1 502 ? -8.018 0.064 -4.935 1.00 81.06 502 LEU A O 1
ATOM 3790 N N . VAL A 1 503 ? -9.291 -1.341 -6.151 1.00 80.31 503 VAL A N 1
ATOM 3791 C CA . VAL A 1 503 ? -10.576 -0.665 -5.987 1.00 80.31 503 VAL A CA 1
ATOM 3792 C C . VAL A 1 503 ? -11.423 -1.428 -4.975 1.00 80.31 503 VAL A C 1
ATOM 3794 O O . VAL A 1 503 ? -11.555 -2.659 -5.041 1.00 80.31 503 VAL A O 1
ATOM 3797 N N . ARG A 1 504 ? -11.997 -0.687 -4.034 1.00 76.94 504 ARG A N 1
ATOM 3798 C CA . ARG A 1 504 ? -13.013 -1.115 -3.070 1.00 76.94 504 ARG A CA 1
ATOM 3799 C C . ARG A 1 504 ? -14.326 -0.388 -3.383 1.00 76.94 504 ARG A C 1
ATOM 3801 O O . ARG A 1 504 ? -14.282 0.675 -3.990 1.00 76.94 504 ARG A O 1
ATOM 3808 N N . PRO A 1 505 ? -15.481 -0.932 -2.967 1.00 71.62 505 PRO A N 1
ATOM 3809 C CA . PRO A 1 505 ? -16.748 -0.225 -3.091 1.00 71.62 505 PRO A CA 1
ATOM 3810 C C . PRO A 1 505 ? -16.686 1.170 -2.451 1.00 71.62 505 PRO A C 1
ATOM 3812 O O . PRO A 1 505 ? -16.339 1.292 -1.273 1.00 71.62 505 PRO A O 1
ATOM 3815 N N . GLY A 1 506 ? -17.047 2.194 -3.219 1.00 65.00 506 GLY A N 1
ATOM 3816 C CA . GLY A 1 506 ? -17.027 3.607 -2.844 1.00 65.00 506 GLY A CA 1
ATOM 3817 C C . GLY A 1 506 ? -15.738 4.375 -3.169 1.00 65.00 506 GLY A C 1
ATOM 3818 O O . GLY A 1 506 ? -15.694 5.573 -2.886 1.00 65.00 506 GLY A O 1
ATOM 3819 N N . ASP A 1 507 ? -14.713 3.737 -3.741 1.00 72.94 507 ASP A N 1
ATOM 3820 C CA . ASP A 1 507 ? -13.465 4.399 -4.149 1.00 72.94 507 ASP A CA 1
ATOM 3821 C C . ASP A 1 507 ? -13.624 5.175 -5.477 1.00 72.94 507 ASP A C 1
ATOM 3823 O O . ASP A 1 507 ? -12.944 6.180 -5.696 1.00 72.94 507 ASP A O 1
ATOM 3827 N N . LEU A 1 508 ? -14.511 4.720 -6.370 1.00 84.44 508 LEU A N 1
ATOM 3828 C CA . LEU A 1 508 ? -14.741 5.251 -7.718 1.00 84.44 508 LEU A CA 1
ATOM 3829 C C . LEU A 1 508 ? -16.231 5.555 -7.972 1.00 84.44 508 LEU A C 1
ATOM 3831 O O . LEU A 1 508 ? -17.101 5.372 -7.124 1.00 84.44 508 LEU A O 1
ATOM 3835 N N . GLU A 1 509 ? -16.546 6.074 -9.163 1.00 86.50 509 GLU A N 1
ATOM 3836 C CA . GLU A 1 509 ? -17.935 6.313 -9.567 1.00 86.50 509 GLU A CA 1
ATOM 3837 C C . GLU A 1 509 ? -18.723 4.997 -9.654 1.00 86.50 509 GLU A C 1
ATOM 3839 O O . GLU A 1 509 ? -18.232 4.013 -10.206 1.00 86.50 509 GLU A O 1
ATOM 3844 N N . ALA A 1 510 ? -19.966 4.999 -9.164 1.00 80.50 510 ALA A N 1
ATOM 3845 C CA . ALA A 1 510 ? -20.794 3.797 -9.041 1.00 80.50 510 ALA A CA 1
ATOM 3846 C C . ALA A 1 510 ? -20.908 2.990 -10.346 1.00 80.50 510 ALA A C 1
ATOM 3848 O O . ALA A 1 510 ? -20.744 1.777 -10.326 1.00 80.50 510 ALA A O 1
ATOM 3849 N N . SER A 1 511 ? -21.092 3.650 -11.499 1.00 87.00 511 SER A N 1
ATOM 3850 C CA . SER A 1 511 ? -21.178 2.955 -12.792 1.00 87.00 511 SER A CA 1
ATOM 3851 C C . SER A 1 511 ? -19.888 2.213 -13.160 1.00 87.00 511 SER A C 1
ATOM 3853 O O . SER A 1 511 ? -19.940 1.147 -13.777 1.00 87.00 511 SER A O 1
ATOM 3855 N N . PHE A 1 512 ? -18.731 2.749 -12.763 1.00 93.50 512 PHE A N 1
ATOM 3856 C CA . PHE A 1 512 ? -17.432 2.108 -12.946 1.00 93.50 512 PHE A CA 1
ATOM 3857 C C . PHE A 1 512 ? -17.287 0.892 -12.030 1.00 93.50 512 PHE A C 1
ATOM 3859 O O . PHE A 1 512 ? -16.874 -0.179 -12.477 1.00 93.50 512 PHE A O 1
ATOM 3866 N N . GLU A 1 513 ? -17.630 1.047 -10.753 1.00 87.88 513 GLU A N 1
ATOM 3867 C CA . GLU A 1 513 ? -17.533 -0.024 -9.760 1.00 87.88 513 GLU A CA 1
ATOM 3868 C C . GLU A 1 513 ? -18.470 -1.185 -10.071 1.00 87.88 513 GLU A C 1
ATOM 3870 O O . GLU A 1 513 ? -18.042 -2.339 -10.046 1.00 87.88 513 GLU A O 1
ATOM 3875 N N . ASP A 1 514 ? -19.717 -0.885 -10.429 1.00 84.00 514 ASP A N 1
ATOM 3876 C CA . ASP A 1 514 ? -20.710 -1.884 -10.812 1.00 84.00 514 ASP A CA 1
ATOM 3877 C C . ASP A 1 514 ? -20.197 -2.727 -11.979 1.00 84.00 514 ASP A C 1
ATOM 3879 O O . ASP A 1 514 ? -20.291 -3.958 -11.958 1.00 84.00 514 ASP A O 1
ATOM 3883 N N . ALA A 1 515 ? -19.580 -2.082 -12.974 1.00 91.38 515 ALA A N 1
ATOM 3884 C CA . ALA A 1 515 ? -18.954 -2.781 -14.083 1.00 91.38 515 ALA A CA 1
ATOM 3885 C C . ALA A 1 515 ? -17.759 -3.629 -13.626 1.00 91.38 515 ALA A C 1
ATOM 3887 O O . ALA A 1 515 ? -17.675 -4.795 -13.999 1.00 91.38 515 ALA A O 1
ATOM 3888 N N . LEU A 1 516 ? -16.857 -3.087 -12.803 1.00 92.69 516 LEU A N 1
ATOM 3889 C CA . LEU A 1 516 ? -15.670 -3.796 -12.317 1.00 92.69 516 LEU A CA 1
ATOM 3890 C C . LEU A 1 516 ? -16.025 -5.042 -11.495 1.00 92.69 516 LEU A C 1
ATOM 3892 O O . LEU A 1 516 ? -15.477 -6.120 -11.732 1.00 92.69 516 LEU A O 1
ATOM 3896 N N . PHE A 1 517 ? -16.916 -4.901 -10.514 1.00 85.25 517 PHE A N 1
ATOM 3897 C CA . PHE A 1 517 ? -17.252 -5.975 -9.580 1.00 85.25 517 PHE A CA 1
ATOM 3898 C C . PHE A 1 517 ? -18.185 -7.025 -10.188 1.00 85.25 517 PHE A C 1
ATOM 3900 O O . PHE A 1 517 ? -18.214 -8.154 -9.697 1.00 85.25 517 PHE A O 1
ATOM 3907 N N . SER A 1 518 ? -18.882 -6.696 -11.280 1.00 86.94 518 SER A N 1
ATOM 3908 C CA . SER A 1 518 ? -19.656 -7.667 -12.065 1.00 86.94 518 SER A CA 1
ATOM 3909 C C . SER A 1 518 ? -18.787 -8.527 -12.992 1.00 86.94 518 SER A C 1
ATOM 3911 O O . SER A 1 518 ? -19.262 -9.539 -13.509 1.00 86.94 518 SER A O 1
ATOM 3913 N N . LEU A 1 519 ? -17.522 -8.153 -13.224 1.00 87.44 519 LEU A N 1
ATOM 3914 C CA . LEU A 1 519 ? -16.611 -8.931 -14.061 1.00 87.44 519 LEU A CA 1
ATOM 3915 C C . LEU A 1 519 ? -16.012 -10.123 -13.301 1.00 87.44 519 LEU A C 1
ATOM 3917 O O . LEU A 1 519 ? -15.614 -9.980 -12.136 1.00 87.44 519 LEU A O 1
ATOM 3921 N N . PRO A 1 520 ? -15.837 -11.282 -13.967 1.00 87.12 520 PRO A N 1
ATOM 3922 C CA . PRO A 1 520 ? -14.976 -12.335 -13.444 1.00 87.12 520 PRO A CA 1
ATOM 3923 C C . PRO A 1 520 ? -13.510 -11.855 -13.394 1.00 87.12 520 PRO A C 1
ATOM 3925 O O . PRO A 1 520 ? -13.140 -10.946 -14.145 1.00 87.12 520 PRO A O 1
ATOM 3928 N N . PRO A 1 521 ? -12.646 -12.447 -12.547 1.00 84.88 521 PRO A N 1
ATOM 3929 C CA . PRO A 1 521 ? -11.208 -12.175 -12.571 1.00 84.88 521 PRO A CA 1
ATOM 3930 C C . PRO A 1 521 ? -10.615 -12.350 -13.977 1.00 84.88 521 PRO A C 1
ATOM 3932 O O . PRO A 1 521 ? -10.883 -13.342 -14.653 1.00 84.88 521 PRO A O 1
ATOM 3935 N N . GLY A 1 522 ? -9.834 -11.371 -14.440 1.00 87.38 522 GLY A N 1
ATOM 3936 C CA . GLY A 1 522 ? -9.319 -11.316 -15.814 1.00 87.38 522 GLY A CA 1
ATOM 3937 C C . GLY A 1 522 ? -10.320 -10.806 -16.863 1.00 87.38 522 GLY A C 1
ATOM 3938 O O . GLY A 1 522 ? -9.941 -10.619 -18.020 1.00 87.38 522 GLY A O 1
ATOM 3939 N N . GLY A 1 523 ? -11.581 -10.576 -16.485 1.00 92.25 523 GLY A N 1
ATOM 3940 C CA . GLY A 1 523 ? -12.647 -10.117 -17.369 1.00 92.25 523 GLY A CA 1
ATOM 3941 C C . GLY A 1 523 ? -12.488 -8.664 -17.821 1.00 92.25 523 GLY A C 1
ATOM 3942 O O . GLY A 1 523 ? -11.865 -7.844 -17.145 1.00 92.25 523 GLY A O 1
ATOM 3943 N N . ILE A 1 524 ? -13.089 -8.347 -18.971 1.00 96.00 524 ILE A N 1
ATOM 3944 C CA . ILE A 1 524 ? -13.091 -7.015 -19.591 1.00 96.00 524 ILE A CA 1
ATOM 3945 C C . ILE A 1 524 ? -14.539 -6.606 -19.891 1.00 96.00 524 ILE A C 1
ATOM 3947 O O . ILE A 1 524 ? -15.302 -7.390 -20.461 1.00 96.00 524 ILE A O 1
ATOM 3951 N N . SER A 1 525 ? -14.924 -5.388 -19.511 1.00 95.75 525 SER A N 1
ATOM 3952 C CA . SER A 1 525 ? -16.276 -4.854 -19.690 1.00 95.75 525 SER A CA 1
ATOM 3953 C C . SER A 1 525 ? -16.571 -4.451 -21.139 1.00 95.75 525 SER A C 1
ATOM 3955 O O . SER A 1 525 ? -15.691 -4.345 -21.994 1.00 95.75 525 SER A O 1
ATOM 3957 N N . GLY A 1 526 ? -17.848 -4.169 -21.410 1.00 95.00 526 GLY A N 1
ATOM 3958 C CA . GLY A 1 526 ? -18.220 -3.270 -22.503 1.00 95.00 526 GLY A CA 1
ATOM 3959 C C . GLY A 1 526 ? -17.869 -1.813 -22.176 1.00 95.00 526 GLY A C 1
ATOM 3960 O O . GLY A 1 526 ? -17.106 -1.538 -21.251 1.00 95.00 526 GLY A O 1
ATOM 3961 N N . VAL A 1 527 ? -18.451 -0.875 -22.918 1.00 97.44 527 VAL A N 1
ATOM 3962 C CA . VAL A 1 527 ? -18.273 0.554 -22.641 1.00 97.44 527 VAL A CA 1
ATOM 3963 C C . VAL A 1 527 ? -19.093 0.963 -21.421 1.00 97.44 527 VAL A C 1
ATOM 3965 O O . VAL A 1 527 ? -20.309 0.773 -21.392 1.00 97.44 527 VAL A O 1
ATOM 3968 N N . VAL A 1 528 ? -18.418 1.554 -20.442 1.00 97.06 528 VAL A N 1
ATOM 3969 C CA . VAL A 1 528 ? -18.998 2.108 -19.218 1.00 97.06 528 VAL A CA 1
ATOM 3970 C C . VAL A 1 528 ? -18.945 3.624 -19.305 1.00 97.06 528 VAL A C 1
ATOM 3972 O O . VAL A 1 528 ? -17.893 4.186 -19.591 1.00 97.06 528 VAL A O 1
ATOM 3975 N N . GLU A 1 529 ? -20.063 4.303 -19.083 1.00 95.81 529 GLU A N 1
ATOM 3976 C CA . GLU A 1 529 ? -20.097 5.766 -19.074 1.00 95.81 529 GLU A CA 1
ATOM 3977 C C . GLU A 1 529 ? -20.003 6.299 -17.644 1.00 95.81 529 GLU A C 1
ATOM 3979 O O . GLU A 1 529 ? -20.709 5.836 -16.744 1.00 95.81 529 GLU A O 1
ATOM 3984 N N . THR A 1 530 ? -19.130 7.283 -17.455 1.00 94.62 530 THR A N 1
ATOM 3985 C CA . THR A 1 530 ? -18.990 8.062 -16.224 1.00 94.62 530 THR A CA 1
ATOM 3986 C C . THR A 1 530 ? -19.095 9.546 -16.558 1.00 94.62 530 THR A C 1
ATOM 3988 O O . THR A 1 530 ? -19.121 9.940 -17.731 1.00 94.62 530 THR A O 1
ATOM 3991 N N . LYS A 1 531 ? -19.071 10.411 -15.542 1.00 91.50 531 LYS A N 1
ATOM 3992 C CA . LYS A 1 531 ? -18.972 11.859 -15.790 1.00 91.50 531 LYS A CA 1
ATOM 3993 C C . LYS A 1 531 ? -17.639 12.284 -16.427 1.00 91.50 531 LYS A C 1
ATOM 3995 O O . LYS A 1 531 ? -17.569 13.395 -16.950 1.00 91.50 531 LYS A O 1
ATOM 4000 N N . TYR A 1 532 ? -16.601 11.442 -16.371 1.00 91.62 532 TYR A N 1
ATOM 4001 C CA . TYR A 1 532 ? -15.248 11.738 -16.860 1.00 91.62 532 TYR A CA 1
ATOM 4002 C C . TYR A 1 532 ? -15.003 11.280 -18.302 1.00 91.62 532 TYR A C 1
ATOM 4004 O O . TYR A 1 532 ? -14.150 11.834 -19.004 1.00 91.62 532 TYR A O 1
ATOM 4012 N N . GLY A 1 533 ? -15.747 10.278 -18.767 1.00 94.50 533 GLY A N 1
ATOM 4013 C CA . GLY A 1 533 ? -15.530 9.688 -20.077 1.00 94.50 533 GLY A CA 1
ATOM 4014 C C . GLY A 1 533 ? -16.224 8.344 -20.257 1.00 94.50 533 GLY A C 1
ATOM 4015 O O . GLY A 1 533 ? -17.011 7.887 -19.428 1.00 94.50 533 GLY A O 1
ATOM 4016 N N . PHE A 1 534 ? -15.898 7.696 -21.368 1.00 97.75 534 PHE A N 1
ATOM 4017 C CA . PHE A 1 534 ? -16.201 6.293 -21.607 1.00 97.75 534 PHE A CA 1
ATOM 4018 C C . PHE A 1 534 ? -15.018 5.434 -21.172 1.00 97.75 534 PHE A C 1
ATOM 4020 O O . PHE A 1 534 ? -13.884 5.705 -21.549 1.00 97.75 534 PHE A O 1
ATOM 4027 N N . HIS A 1 535 ? -15.277 4.381 -20.411 1.00 97.56 535 HIS A N 1
ATOM 4028 C CA . HIS A 1 535 ? -14.264 3.497 -19.859 1.00 97.56 535 HIS A CA 1
ATOM 4029 C C . HIS A 1 535 ? -14.462 2.080 -20.382 1.00 97.56 535 HIS A C 1
ATOM 4031 O O . HIS A 1 535 ? -15.576 1.558 -20.411 1.00 97.56 535 HIS A O 1
ATOM 4037 N N . ILE A 1 536 ? -13.360 1.441 -20.755 1.00 97.88 536 ILE A N 1
ATOM 4038 C CA . ILE A 1 536 ? -13.281 -0.008 -20.898 1.00 97.88 536 ILE A CA 1
ATOM 4039 C C . ILE A 1 536 ? -12.557 -0.502 -19.655 1.00 97.88 536 ILE A C 1
ATOM 4041 O O . ILE A 1 536 ? -11.387 -0.177 -19.473 1.00 97.88 536 ILE A O 1
ATOM 4045 N N . VAL A 1 537 ? -13.247 -1.241 -18.795 1.00 97.38 537 VAL A N 1
ATOM 4046 C CA . VAL A 1 537 ? -12.749 -1.678 -17.489 1.00 97.38 537 VAL A CA 1
ATOM 4047 C C . VAL A 1 537 ? -12.253 -3.112 -17.590 1.00 97.38 537 VAL A C 1
ATOM 4049 O O . VAL A 1 537 ? -12.922 -3.970 -18.162 1.00 97.38 537 VAL A O 1
ATOM 4052 N N . LYS A 1 538 ? -11.089 -3.392 -17.015 1.00 94.94 538 LYS A N 1
ATOM 4053 C CA . LYS A 1 538 ? -10.556 -4.742 -16.853 1.00 94.94 538 LYS A CA 1
ATOM 4054 C C . LYS A 1 538 ? -10.355 -5.028 -15.373 1.00 94.94 538 LYS A C 1
ATOM 4056 O O . LYS A 1 538 ? -9.713 -4.246 -14.672 1.00 94.94 538 LYS A O 1
ATOM 4061 N N . ARG A 1 539 ? -10.868 -6.171 -14.924 1.00 93.38 539 ARG A N 1
ATOM 4062 C CA . ARG A 1 539 ? -10.531 -6.742 -13.621 1.00 93.38 539 ARG A CA 1
ATOM 4063 C C . ARG A 1 539 ? -9.281 -7.591 -13.797 1.00 93.38 539 ARG A C 1
ATOM 4065 O O . ARG A 1 539 ? -9.295 -8.540 -14.578 1.00 93.38 539 ARG A O 1
ATOM 4072 N N . ASP A 1 540 ? -8.203 -7.267 -13.096 1.00 88.19 540 ASP A N 1
ATOM 4073 C CA . ASP A 1 540 ? -7.015 -8.120 -13.105 1.00 88.19 540 ASP A CA 1
ATOM 4074 C C . ASP A 1 540 ? -7.331 -9.489 -12.469 1.00 88.19 540 ASP A C 1
ATOM 4076 O O . ASP A 1 540 ? -8.256 -9.599 -11.653 1.00 88.19 540 ASP A O 1
ATOM 4080 N N . PRO A 1 541 ? -6.615 -10.558 -12.863 1.00 83.56 541 PRO A N 1
ATOM 4081 C CA . PRO A 1 541 ? -6.730 -11.853 -12.202 1.00 83.56 541 PRO A CA 1
ATOM 4082 C C . PRO A 1 541 ? -6.479 -11.694 -10.698 1.00 83.56 541 PRO A C 1
ATOM 4084 O O . PRO A 1 541 ? -5.642 -10.882 -10.296 1.00 83.56 541 PRO A O 1
ATOM 4087 N N . GLU A 1 542 ? -7.199 -12.444 -9.863 1.00 64.19 542 GLU A N 1
ATOM 4088 C CA . GLU A 1 542 ? -6.931 -12.442 -8.424 1.00 64.19 542 GLU A CA 1
ATOM 4089 C C . GLU A 1 542 ? -5.486 -12.892 -8.191 1.00 64.19 542 GLU A C 1
ATOM 4091 O O . GLU A 1 542 ? -5.075 -13.952 -8.664 1.00 64.19 542 GLU A O 1
ATOM 4096 N N . GLN A 1 543 ? -4.697 -12.043 -7.525 1.00 47.78 543 GLN A N 1
ATOM 4097 C CA . GLN A 1 543 ? -3.396 -12.465 -7.023 1.00 47.78 543 GLN A CA 1
ATOM 4098 C C . GLN A 1 543 ? -3.656 -13.436 -5.863 1.00 47.78 543 GLN A C 1
ATOM 4100 O O . GLN A 1 543 ? -4.460 -13.083 -4.991 1.00 47.78 543 GLN A O 1
ATOM 4105 N N . PRO A 1 544 ? -3.053 -14.637 -5.888 1.00 32.22 544 PRO A N 1
ATOM 4106 C CA . PRO A 1 544 ? -3.192 -15.617 -4.818 1.00 32.22 544 PRO A CA 1
ATOM 4107 C C . PRO A 1 544 ? -2.719 -15.082 -3.463 1.00 32.22 544 PRO A C 1
ATOM 4109 O O . PRO A 1 544 ? -1.815 -14.210 -3.441 1.00 32.22 544 PRO A O 1
#

pLDDT: mean 75.55, std 23.62, range [25.09, 98.62]

Foldseek 3Di:
DDDDDDDDDDPLLLLLLALEAEEEEAEEFLLLLLLQLLLLVVLSHQHYEYANYFCVPDPNSVVNVVVSVNSSVPYHYDHDPCVRFQQALAEEEEDLCPPVADPPQEDELLVVLLVSSVLSSVGHYYYYWYYQPPIDDPVSNLLHLHYYYYDDDPVDSGDGNSVVSNVSSNSNSVSSVVVVPDPPPDPDPDPPPDPDPPPPDDRRDGSNVVVVVLVVQQVVCVVVVHHRDDSSVNNDPDDPPPPPPDDDPDDDDDDDDDDDDDDDDDDDDDDDDDDDDDPVVVVVVVVVVVVVVVVVVVVVPPDDDDDDDDDDDDDDDDDDDDDDFFFWKFKAFQFACQAVVGQPPHHHHLVRSQVVLLVVLVCCVVVVDPQLVCLLVHGPPNVCNVVSRTPATDDPPRDDPQLRVLQVPDDAQDWDRWTQDSRGIMIMHTHDHDKFWKFKAFQFADPQPDDLDDHHHHQVRSLVVLQVLLVQVPPPPRQLLVSLLPGHSPPVQSSVSRTPTMDGPPPDDPQLVVQQSPADAQGWGRWTDDSGGTITMGTHHDDD

Radius of gyration: 29.51 Å; chains: 1; bounding box: 84×82×74 Å

Secondary structure (DSSP, 8-state):
---PPPPPPPHHHHHHHHTEEEEEES---HHHHHHHHHHHHHTT--EEEEES-SSTTSHHHHHHHSS-HHHHHTPEEESSHHHHHTT-SEEEEE-S-GGGSPTT-EE-HHHHHHHHHHHHTTS-EEEEE-BTTTBS-HHHHHH-SEEE-----TT-----HHHHHHHHHHHHHHHHHHHHHS---------------TTTT--PPPHHHHHHHHHHHHHHHHHTTPPPPPGGG-S---PPPS---S---------PPPPP---------PPPP--PPPHHHHHHHHHHHHHHHHHHHHHTS--PPPPPPP----------------EEEEEEEEE-TT-SSPPTT----HHHHHHHHHHHHHHHHTTSS-HHHHHHHH-S-HHHHTTTTEEEEE-TTSS-HHHHHHHHTSPTT-EEEEEEETTEEEEEEEE----EEEEEEEE--TT-SS--S-----HHHHHHHHHHHHHHHTSTT--HHHHHHHH---HHHHTTTTEEEEE-TTSS-HHHHHHHHHSPTT-EEEEEE-SS-EEEEEEPPPP-